Protein AF-A0A2V7ETA7-F1 (afdb_monomer)

Solvent-accessible surface area (backbone atoms only — not comparable to full-atom values): 26632 Å² total; per-residue (Å²): 139,89,82,87,85,85,84,84,88,89,84,87,89,84,88,87,88,84,84,86,89,83,87,87,86,82,85,88,83,84,88,80,92,76,81,86,77,80,70,87,81,76,79,80,87,70,93,73,89,78,73,78,76,80,77,79,90,70,86,86,78,87,87,80,89,74,93,76,74,74,92,75,86,88,80,82,92,75,86,88,80,90,82,89,84,85,89,83,91,72,94,70,76,84,73,73,78,82,76,80,83,67,80,82,68,96,56,86,40,48,69,45,39,51,60,55,44,56,54,54,30,57,78,68,69,50,72,88,40,61,71,45,72,45,76,78,53,91,59,28,32,38,41,37,27,38,60,93,92,56,72,46,53,30,33,38,40,58,32,51,52,68,61,39,52,47,43,48,41,44,61,74,43,52,29,45,75,59,74,40,50,86,34,35,68,53,78,75,46,75,22,63,18,95,85,60,77,29,23,36,38,33,27,52,50,80,75,85,36,47,50,50,48,91,67,67,51,69,68,62,51,48,44,41,37,40,48,53,28,49,45,35,61,55,32,34,86,36,92,56,48,67,55,47,30,70,74,48,32,62,64,34,56,69,38,33,54,50,25,46,52,50,26,46,53,44,57,61,59,53,40,74,89,73,32,87,64,54,75,66,53,48,49,51,51,51,54,51,46,54,52,52,50,54,50,58,72,46,35,69,62,52,39,52,46,37,73,74,63,27,60,66,54,14,56,35,53,61,56,44,43,44,81,27,36,30,47,44,83,49,101,90,43,79,45,43,30,49,49,76,56,86,48,30,24,24,22,29,56,40,43,38,51,36,50,38,42,74,56,35,54,62,89,56,26,56,62,55,52,49,50,32,50,62,54,32,37,86,78,73,47,77,79,68,61,66,75,59,45,35,55,44,26,50,49,38,50,50,26,52,48,26,47,63,39,38,61,30,40,49,36,39,71,78,65,65,36,70,65,20,58,59,50,47,55,49,48,52,51,49,67,71,67,63,65,71,64,51,81,134

Secondary structure (DSSP, 8-state):
----------------------PPP-------PPP------PPP----------------------------------------------------PPPP-PPP-SSTTHHHHHHHHHHHHHHTT--SS-EEEEEEETTEEEEEE-STT--EEEEEEEE-HHHHHHHHHIIIIIHHHTT-GGGS--EEEEEE-TTSS-EEEEEE---S-B--SSS--HHHHHHHHHHHHHHHHHHTT-TTHHHHHHHH-B-SHHHHHHHHHHHHHHHHHTSTTTS---HHHHHHHHHHHHHHHHHHHTHHHHHHHHHHHS-S-EEE-S---GGGEEEEEETTEEEEEE--GGG-EEE-HHHHHHHHHTTS-TTTHHHHHHHHHHHHGGGT--PPPHHHHHHHHHHHHHHHHHHHHHHHHHHHHHH--THHHHHHHHHHHHHHH---SS--

pLDDT: mean 79.29, std 27.51, range [21.52, 98.75]

Mean predicted aligned error: 13.32 Å

Foldseek 3Di:
DDDDDDDDDDDDDDDDDDDDDDDDDDDDDDDDDDDDDDDDDDPPDDDDPDDDDDDPDDDDDDDDDDDWPFDDDDDDDDDDDDDDDDDDDDDDPPPDQPQDPAPDDPDFLRVQVSVVVSVLCVVVVLPDFGWTWADPDVQKIKIWGDDDPDIFIKIKGKAQLLLVVLVCCVQVPVCVVLVNNVQAWDFRDKGAGPVSRIMMTITGDPPDFFADQADGDPVLLLQLLLVLLSQFLSFFPDPCQVVQCVSQNELFLVLLLVLLVLLLVLLVCCDPPLPDDDPVLVVLSVLVNVVSVVCVVCSVVLNVLRVVQLDGKGKALQQPASRQWGWDQDPVGIRIHGYDSSNIHIGGSLLRLLNNLVSHDQVVSVVSVVSNQVSNVVSVDHHDDLVSSLSNNVSSVSSVLSNQLNPLSVCCNPPVDPCSSVSSVVSVVVVVVDDRSHDD

Radius of gyration: 30.11 Å; Cα contacts (8 Å, |Δi|>4): 556; chains: 1; bounding box: 106×102×73 Å

Sequence (440 aa):
MGRAGGRPDTGRPPDLLVRGTRPLAARPARGRAAPRRRGPRFPATRRDPVGEPGARVRPSAVPHPADRLAAGPTRAARRRRPGAGGAAVIDAPPSAPPRHSIPGTAEPGWTELCDVLEDVLADNGANGGPIELERLKSRVYRLGVGADGRAHSFVLKRFDPWLARRNELVLRRWLPALGLEERAPRLLATAAERHGGCVWHVYEDLGEGALDPAHPDPERVGVVVALIAELHTRAAGHALVPECRHFCGNLGAPFFAANLADAIALLERLAPPRVEPTPEQGALRGRLLTRLYRLRDDLPRRVHLLETLGGPDTLLHGDLWTTNTLVHPTPRGLMARLIDWDHAAVGPVSYDLSTFLYRFPKPERPWILEAYRRAVAPAGWHLPPTWLLNVVFETAEYARYANRIIWPAVALLEQRAAWGFEQLAEVERWFDALELALPD

Structure (mmCIF, N/CA/C/O backbone):
data_AF-A0A2V7ETA7-F1
#
_entry.id   AF-A0A2V7ETA7-F1
#
loop_
_atom_site.group_PDB
_atom_site.id
_atom_site.type_symbol
_atom_site.label_atom_id
_atom_site.label_alt_id
_atom_site.label_comp_id
_atom_site.label_asym_id
_atom_site.label_entity_id
_atom_site.label_seq_id
_atom_site.pdbx_PDB_ins_code
_atom_site.Cartn_x
_atom_site.Cartn_y
_atom_site.Cartn_z
_atom_site.occupancy
_atom_site.B_iso_or_equiv
_atom_site.auth_seq_id
_atom_site.auth_comp_id
_atom_site.auth_asym_id
_atom_site.auth_atom_id
_atom_site.pdbx_PDB_model_num
ATOM 1 N N . MET A 1 1 ? 41.353 -37.212 5.656 1.00 36.00 1 MET A N 1
ATOM 2 C CA . MET A 1 1 ? 42.166 -38.011 4.710 1.00 36.00 1 MET A CA 1
ATOM 3 C C . MET A 1 1 ? 41.611 -39.429 4.685 1.00 36.00 1 MET A C 1
ATOM 5 O O . MET A 1 1 ? 41.303 -39.926 5.756 1.00 36.00 1 MET A O 1
ATOM 9 N N . GLY A 1 2 ? 41.478 -40.044 3.504 1.00 34.12 2 GLY A N 1
ATOM 10 C CA . GLY A 1 2 ? 41.091 -41.457 3.328 1.00 34.12 2 GLY A CA 1
ATOM 11 C C . GLY A 1 2 ? 39.803 -41.653 2.520 1.00 34.12 2 GLY A C 1
ATOM 12 O O . GLY A 1 2 ? 38.712 -41.533 3.058 1.00 34.12 2 GLY A O 1
ATOM 13 N N . ARG A 1 3 ? 39.953 -41.909 1.215 1.00 33.94 3 ARG A N 1
ATOM 14 C CA . ARG A 1 3 ? 38.910 -42.142 0.196 1.00 33.94 3 ARG A CA 1
ATOM 15 C C . ARG A 1 3 ? 38.678 -43.642 -0.051 1.00 33.94 3 ARG A C 1
ATOM 17 O O . ARG A 1 3 ? 39.600 -44.422 0.146 1.00 33.94 3 ARG A O 1
ATOM 24 N N . ALA A 1 4 ? 37.544 -43.901 -0.721 1.00 35.81 4 ALA A N 1
ATOM 25 C CA . ALA A 1 4 ? 37.228 -45.009 -1.645 1.00 35.81 4 ALA A CA 1
ATOM 26 C C . ALA A 1 4 ? 36.969 -46.382 -0.998 1.00 35.81 4 ALA A C 1
ATOM 28 O O . ALA A 1 4 ? 37.622 -46.750 -0.040 1.00 35.81 4 ALA A O 1
ATOM 29 N N . GLY A 1 5 ? 36.038 -47.215 -1.461 1.00 29.67 5 GLY A N 1
ATOM 30 C CA . GLY A 1 5 ? 35.192 -47.237 -2.655 1.00 29.67 5 GLY A CA 1
ATOM 31 C C . GLY A 1 5 ? 34.692 -48.682 -2.840 1.00 29.67 5 GLY A C 1
ATOM 32 O O . GLY A 1 5 ? 35.275 -49.596 -2.266 1.00 29.67 5 GLY A O 1
ATOM 33 N N . GLY A 1 6 ? 33.644 -48.897 -3.641 1.00 28.56 6 GLY A N 1
ATOM 34 C CA . GLY A 1 6 ? 33.314 -50.227 -4.176 1.00 28.56 6 GLY A CA 1
ATOM 35 C C . GLY A 1 6 ? 31.894 -50.727 -3.897 1.00 28.56 6 GLY A C 1
ATOM 36 O O . GLY A 1 6 ? 31.595 -51.225 -2.819 1.00 28.56 6 GLY A O 1
ATOM 37 N N . ARG A 1 7 ? 31.043 -50.664 -4.926 1.00 36.72 7 ARG A N 1
ATOM 38 C CA . ARG A 1 7 ? 30.019 -51.690 -5.201 1.00 36.72 7 ARG A CA 1
ATOM 39 C C . ARG A 1 7 ? 30.609 -52.689 -6.203 1.00 36.72 7 ARG A C 1
ATOM 41 O O . ARG A 1 7 ? 31.507 -52.308 -6.957 1.00 36.72 7 ARG A O 1
ATOM 48 N N . PRO A 1 8 ? 30.075 -53.918 -6.259 1.00 43.38 8 PRO A N 1
ATOM 49 C CA . PRO A 1 8 ? 29.354 -54.279 -7.483 1.00 43.38 8 PRO A CA 1
ATOM 50 C C . PRO A 1 8 ? 28.070 -55.107 -7.271 1.00 43.38 8 PRO A C 1
ATOM 52 O O . PRO A 1 8 ? 27.821 -55.672 -6.210 1.00 43.38 8 PRO A O 1
ATOM 55 N N . ASP A 1 9 ? 27.275 -55.105 -8.343 1.00 35.00 9 ASP A N 1
ATOM 56 C CA . ASP A 1 9 ? 25.992 -55.764 -8.621 1.00 35.00 9 ASP A CA 1
ATOM 57 C C . ASP A 1 9 ? 25.965 -57.296 -8.461 1.00 35.00 9 ASP A C 1
ATOM 59 O O . ASP A 1 9 ? 27.003 -57.951 -8.524 1.00 35.00 9 ASP A O 1
ATOM 63 N N . THR A 1 10 ? 24.760 -57.893 -8.413 1.00 33.59 10 THR A N 1
ATOM 64 C CA . THR A 1 10 ? 24.232 -58.775 -9.494 1.00 33.59 10 THR A CA 1
ATOM 65 C C . THR A 1 10 ? 22.905 -59.462 -9.131 1.00 33.59 10 THR A C 1
ATOM 67 O O . THR A 1 10 ? 22.724 -59.952 -8.022 1.00 33.59 10 THR A O 1
ATOM 70 N N . GLY A 1 11 ? 21.994 -59.548 -10.115 1.00 29.33 11 GLY A N 1
ATOM 71 C CA . GLY A 1 11 ? 20.790 -60.396 -10.082 1.00 29.33 11 GLY A CA 1
ATOM 72 C C . GLY A 1 11 ? 19.592 -59.840 -10.879 1.00 29.33 11 GLY A C 1
ATOM 73 O O . GLY A 1 11 ? 18.592 -59.515 -10.261 1.00 29.33 11 GLY A O 1
ATOM 74 N N . ARG A 1 12 ? 19.736 -59.485 -12.173 1.00 32.22 12 ARG A N 1
ATOM 75 C CA . ARG A 1 12 ? 19.328 -60.252 -13.396 1.00 32.22 12 ARG A CA 1
ATOM 76 C C . ARG A 1 12 ? 17.805 -60.171 -13.763 1.00 32.22 12 ARG A C 1
ATOM 78 O O . ARG A 1 12 ? 17.016 -59.824 -12.902 1.00 32.22 12 ARG A O 1
ATOM 85 N N . PRO A 1 13 ? 17.394 -60.399 -15.039 1.00 40.75 13 PRO A N 1
ATOM 86 C CA . PRO A 1 13 ? 16.731 -59.404 -15.920 1.00 40.75 13 PRO A CA 1
ATOM 87 C C . PRO A 1 13 ? 15.499 -60.051 -16.650 1.00 40.75 13 PRO A C 1
ATOM 89 O O . PRO A 1 13 ? 14.902 -60.923 -16.022 1.00 40.75 13 PRO A O 1
ATOM 92 N N . PRO A 1 14 ? 15.171 -59.866 -17.960 1.00 45.34 14 PRO A N 1
ATOM 93 C CA . PRO A 1 14 ? 15.218 -58.731 -18.907 1.00 45.34 14 PRO A CA 1
ATOM 94 C C . PRO A 1 14 ? 13.876 -58.455 -19.667 1.00 45.34 14 PRO A C 1
ATOM 96 O O . PRO A 1 14 ? 12.962 -59.272 -19.694 1.00 45.34 14 PRO A O 1
ATOM 99 N N . ASP A 1 15 ? 13.843 -57.294 -20.333 1.00 30.22 15 ASP A N 1
ATOM 100 C CA . ASP A 1 15 ? 13.328 -56.956 -21.679 1.00 30.22 15 ASP A CA 1
ATOM 101 C C . ASP A 1 15 ? 11.975 -57.450 -22.234 1.00 30.22 15 ASP A C 1
ATOM 103 O O . ASP A 1 15 ? 11.760 -58.627 -22.504 1.00 30.22 15 ASP A O 1
ATOM 107 N N . LEU A 1 16 ? 11.181 -56.470 -22.694 1.00 30.03 16 LEU A N 1
ATOM 108 C CA . LEU A 1 16 ? 10.562 -56.507 -24.027 1.00 30.03 16 LEU A CA 1
ATOM 109 C C . LEU A 1 16 ? 10.373 -55.078 -24.573 1.00 30.03 16 LEU A C 1
ATOM 111 O O . LEU A 1 16 ? 9.478 -54.335 -24.178 1.00 30.03 16 LEU A O 1
ATOM 115 N N . LEU A 1 17 ? 11.256 -54.699 -25.499 1.00 32.38 17 LEU A N 1
ATOM 116 C CA . LEU A 1 17 ? 11.125 -53.555 -26.404 1.00 32.38 17 LEU A CA 1
ATOM 117 C C . LEU A 1 17 ? 10.384 -53.996 -27.672 1.00 32.38 17 LEU A C 1
ATOM 119 O O . LEU A 1 17 ? 10.838 -54.942 -28.308 1.00 32.38 17 LEU A O 1
ATOM 123 N N . VAL A 1 18 ? 9.384 -53.234 -28.136 1.00 30.27 18 VAL A N 1
ATOM 124 C CA . VAL A 1 18 ? 9.108 -53.069 -29.580 1.00 30.27 18 VAL A CA 1
ATOM 125 C C . VAL A 1 18 ? 8.669 -51.629 -29.880 1.00 30.27 18 VAL A C 1
ATOM 127 O O . VAL A 1 18 ? 7.779 -51.069 -29.246 1.00 30.27 18 VAL A O 1
ATOM 130 N N . ARG A 1 19 ? 9.335 -51.036 -30.878 1.00 29.53 19 ARG A N 1
ATOM 131 C CA . ARG A 1 19 ? 9.099 -49.720 -31.494 1.00 29.53 19 ARG A CA 1
ATOM 132 C C . ARG A 1 19 ? 7.883 -49.725 -32.444 1.00 29.53 19 ARG A C 1
ATOM 134 O O . ARG A 1 19 ? 7.826 -50.567 -33.324 1.00 29.53 19 ARG A O 1
ATOM 141 N N . GLY A 1 20 ? 7.063 -48.670 -32.381 1.00 26.69 20 GLY A N 1
ATOM 142 C CA . GLY A 1 20 ? 6.951 -47.647 -33.442 1.00 26.69 20 GLY A CA 1
ATOM 143 C C . GLY A 1 20 ? 6.074 -47.850 -34.702 1.00 26.69 20 GLY A C 1
ATOM 144 O O . GLY A 1 20 ? 6.215 -48.824 -35.427 1.00 26.69 20 GLY A O 1
ATOM 145 N N . THR A 1 21 ? 5.373 -46.748 -35.053 1.00 28.78 21 THR A N 1
ATOM 146 C CA . THR A 1 21 ? 4.824 -46.297 -36.373 1.00 28.78 21 THR A CA 1
ATOM 147 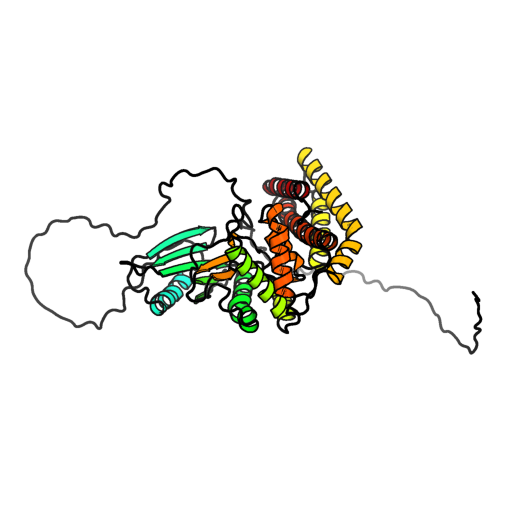C C . THR A 1 21 ? 3.431 -46.821 -36.787 1.00 28.78 21 THR A C 1
ATOM 149 O O . THR A 1 21 ? 3.150 -47.987 -36.580 1.00 28.78 21 THR A O 1
ATOM 152 N N . ARG A 1 22 ? 2.480 -46.080 -37.399 1.00 30.16 22 ARG A N 1
ATOM 153 C CA . ARG A 1 22 ? 2.239 -44.656 -37.777 1.00 30.16 22 ARG A CA 1
ATOM 154 C C . ARG A 1 22 ? 0.719 -44.508 -38.173 1.00 30.16 22 ARG A C 1
ATOM 156 O O . ARG A 1 22 ? -0.011 -45.474 -37.983 1.00 30.16 22 ARG A O 1
ATOM 163 N N . PRO A 1 23 ? 0.197 -43.348 -38.649 1.00 35.25 23 PRO A N 1
ATOM 164 C CA . PRO A 1 23 ? -1.168 -42.866 -38.386 1.00 35.25 23 PRO A CA 1
ATOM 165 C C . PRO A 1 23 ? -2.211 -43.195 -39.471 1.00 35.25 23 PRO A C 1
ATOM 167 O O . PRO A 1 23 ? -1.877 -43.355 -40.644 1.00 35.25 23 PRO A O 1
ATOM 170 N N . LEU A 1 24 ? -3.494 -43.180 -39.092 1.00 31.39 24 LEU A N 1
ATOM 171 C CA . LEU A 1 24 ? -4.628 -43.239 -40.018 1.00 31.39 24 LEU A CA 1
ATOM 172 C C . LEU A 1 24 ? -5.121 -41.834 -40.386 1.00 31.39 24 LEU A C 1
ATOM 174 O O . LEU A 1 24 ? -5.467 -41.020 -39.532 1.00 31.39 24 LEU A O 1
ATOM 178 N N . ALA A 1 25 ? -5.138 -41.581 -41.692 1.00 29.16 25 ALA A N 1
ATOM 179 C CA . ALA A 1 25 ? -5.697 -40.405 -42.336 1.00 29.16 25 ALA A CA 1
ATOM 180 C C . ALA A 1 25 ? -7.233 -40.472 -42.396 1.00 29.16 25 ALA A C 1
ATOM 182 O O . ALA A 1 25 ? -7.797 -41.520 -42.703 1.00 29.16 25 ALA A O 1
ATOM 183 N N . ALA A 1 26 ? -7.900 -39.330 -42.221 1.00 30.75 26 ALA A N 1
ATOM 184 C CA . ALA A 1 26 ? -9.288 -39.134 -42.633 1.00 30.75 26 ALA A CA 1
ATOM 185 C C . ALA A 1 26 ? -9.417 -37.792 -43.372 1.00 30.75 26 ALA A C 1
ATOM 187 O O . ALA A 1 26 ? -8.983 -36.746 -42.888 1.00 30.75 26 ALA A O 1
ATOM 188 N N . ARG A 1 27 ? -9.971 -37.850 -44.588 1.00 31.09 27 ARG A N 1
ATOM 189 C CA . ARG A 1 27 ? -10.263 -36.713 -45.480 1.00 31.09 27 ARG A CA 1
ATOM 190 C C . ARG A 1 27 ? -11.657 -36.113 -45.176 1.00 31.09 27 ARG A C 1
ATOM 192 O O . ARG A 1 27 ? -12.442 -36.745 -44.475 1.00 31.09 27 ARG A O 1
ATOM 199 N N . PRO A 1 28 ? -11.961 -34.894 -45.666 1.00 32.09 28 PRO A N 1
ATOM 200 C CA . PRO A 1 28 ? -12.858 -33.952 -44.997 1.00 32.09 28 PRO A CA 1
ATOM 201 C C . PRO A 1 28 ? -14.322 -34.050 -45.446 1.00 32.09 28 PRO A C 1
ATOM 203 O O . PRO A 1 28 ? -14.611 -34.357 -46.602 1.00 32.09 28 PRO A O 1
ATOM 206 N N . ALA A 1 29 ? -15.237 -33.658 -44.556 1.00 29.48 29 ALA A N 1
ATOM 207 C CA . ALA A 1 29 ? -16.633 -33.383 -44.882 1.00 29.48 29 ALA A CA 1
ATOM 208 C C . ALA A 1 29 ? -16.936 -31.880 -44.767 1.00 29.48 29 ALA A C 1
ATOM 210 O O . ALA A 1 29 ? -16.513 -31.193 -43.837 1.00 29.48 29 ALA A O 1
ATOM 211 N N . ARG A 1 30 ? -17.654 -31.384 -45.774 1.00 28.78 30 ARG A N 1
ATOM 212 C CA . ARG A 1 30 ? -18.048 -29.992 -45.999 1.00 28.78 30 ARG A CA 1
ATOM 213 C C . ARG A 1 30 ? -19.077 -29.496 -44.973 1.00 28.78 30 ARG A C 1
ATOM 215 O O . ARG A 1 30 ? -20.044 -30.186 -44.682 1.00 28.78 30 ARG A O 1
ATOM 222 N N . GLY A 1 31 ? -18.900 -28.237 -44.568 1.00 27.33 31 GLY A N 1
ATOM 223 C CA . GLY A 1 31 ? -19.946 -27.213 -44.459 1.00 27.33 31 GLY A CA 1
ATOM 224 C C . GLY A 1 31 ? -21.146 -27.472 -43.548 1.00 27.33 31 GLY A C 1
ATOM 225 O O . GLY A 1 31 ? -22.164 -27.978 -44.003 1.00 27.33 31 GLY A O 1
ATOM 226 N N . ARG A 1 32 ? -21.096 -26.927 -42.327 1.00 28.80 32 ARG A N 1
ATOM 227 C CA . ARG A 1 32 ? -22.258 -26.337 -41.642 1.00 28.80 32 ARG A CA 1
ATOM 228 C C . ARG A 1 32 ? -21.785 -25.187 -40.750 1.00 28.80 32 ARG A C 1
ATOM 230 O O . ARG A 1 32 ? -20.843 -25.334 -39.978 1.00 28.80 32 ARG A O 1
ATOM 237 N N . ALA A 1 33 ? -22.407 -24.028 -40.938 1.00 30.22 33 ALA A N 1
ATOM 238 C CA . ALA A 1 33 ? -22.103 -22.782 -40.250 1.00 30.22 33 ALA A CA 1
ATOM 239 C C . ALA A 1 33 ? -22.352 -22.901 -38.738 1.00 30.22 33 ALA A C 1
ATOM 241 O O . ALA A 1 33 ? -23.432 -23.310 -38.315 1.00 30.22 33 ALA A O 1
ATOM 242 N N . ALA A 1 34 ? -21.359 -22.510 -37.938 1.00 27.69 34 ALA A N 1
ATOM 243 C CA . ALA A 1 34 ? -21.484 -22.337 -36.495 1.00 27.69 34 ALA A CA 1
ATOM 244 C C . ALA A 1 34 ? -21.710 -20.847 -36.162 1.00 27.69 34 ALA A C 1
ATOM 246 O O . ALA A 1 34 ? -21.152 -19.974 -36.837 1.00 27.69 34 ALA A O 1
ATOM 247 N N . PRO A 1 35 ? -22.520 -20.527 -35.139 1.00 26.66 35 PRO A N 1
ATOM 248 C CA . PRO A 1 35 ? -22.878 -19.156 -34.809 1.00 26.66 35 PRO A CA 1
ATOM 249 C C . PRO A 1 35 ? -21.674 -18.401 -34.236 1.00 26.66 35 PRO A C 1
ATOM 251 O O . PRO A 1 35 ? -20.887 -18.936 -33.453 1.00 26.66 35 PRO A O 1
ATOM 254 N N . ARG A 1 36 ? -21.551 -17.125 -34.619 1.00 28.39 36 ARG A N 1
ATOM 255 C CA . ARG A 1 36 ? -20.554 -16.180 -34.102 1.00 28.39 36 ARG A CA 1
ATOM 256 C C . ARG A 1 36 ? -20.627 -16.126 -32.571 1.00 28.39 36 ARG A C 1
ATOM 258 O O . ARG A 1 36 ? -21.515 -15.482 -32.016 1.00 28.39 36 ARG A O 1
ATOM 265 N N . ARG A 1 37 ? -19.670 -16.759 -31.886 1.00 25.41 37 ARG A N 1
ATOM 266 C CA . ARG A 1 37 ? -19.403 -16.502 -30.466 1.00 25.41 37 ARG A CA 1
ATOM 267 C C . ARG A 1 37 ? -18.952 -15.048 -30.335 1.00 25.41 37 ARG A C 1
ATOM 269 O O . ARG A 1 37 ? -17.856 -14.693 -30.759 1.00 25.41 37 ARG A O 1
ATOM 276 N N . ARG A 1 38 ? -19.817 -14.198 -29.774 1.00 28.64 38 ARG A N 1
ATOM 277 C CA . ARG A 1 38 ? -19.412 -12.901 -29.224 1.00 28.64 38 ARG A CA 1
ATOM 278 C C . ARG A 1 38 ? -18.416 -13.192 -28.102 1.00 28.64 38 ARG A C 1
ATOM 280 O O . ARG A 1 38 ? -18.793 -13.798 -27.103 1.00 28.64 38 ARG A O 1
ATOM 287 N N . GLY A 1 39 ? -17.157 -12.812 -28.301 1.00 25.55 39 GLY A N 1
ATOM 288 C CA . GLY A 1 39 ? -16.168 -12.797 -27.227 1.00 25.55 39 GLY A CA 1
ATOM 289 C C . GLY A 1 39 ? -16.621 -11.875 -26.086 1.00 25.55 39 GLY A C 1
ATOM 290 O O . GLY A 1 39 ? -17.467 -10.999 -26.311 1.00 25.55 39 GLY A O 1
ATOM 291 N N . PRO A 1 40 ? -16.099 -12.071 -24.865 1.00 23.81 40 PRO A N 1
ATOM 292 C CA . PRO A 1 40 ? -16.406 -11.193 -23.746 1.00 23.81 40 PRO A CA 1
ATOM 293 C C . PRO A 1 40 ? -16.043 -9.750 -24.117 1.00 23.81 40 PRO A C 1
ATOM 295 O O . PRO A 1 40 ? -14.941 -9.464 -24.584 1.00 23.81 40 PRO A O 1
ATOM 298 N N . ARG A 1 41 ? -17.010 -8.842 -23.959 1.00 24.28 41 ARG A N 1
ATOM 299 C CA . ARG A 1 41 ? -16.795 -7.401 -24.096 1.00 24.28 41 ARG A CA 1
ATOM 300 C C . ARG A 1 41 ? -16.002 -6.943 -22.877 1.00 24.28 41 ARG A C 1
ATOM 302 O O . ARG A 1 41 ? -16.550 -6.908 -21.780 1.00 24.28 41 ARG A O 1
ATOM 309 N N . PHE A 1 42 ? -14.735 -6.603 -23.077 1.00 25.14 42 PHE A N 1
ATOM 310 C CA . PHE A 1 42 ? -13.959 -5.887 -22.072 1.00 25.14 42 PHE A CA 1
ATOM 311 C C . PHE A 1 42 ? -14.567 -4.488 -21.879 1.00 25.14 42 PHE A C 1
ATOM 313 O O . PHE A 1 42 ? -14.816 -3.801 -22.878 1.00 25.14 42 PHE A O 1
ATOM 320 N N . PRO A 1 43 ? -14.858 -4.057 -20.640 1.00 26.84 43 PRO A N 1
ATOM 321 C CA . PRO A 1 43 ? -15.282 -2.688 -20.392 1.00 26.84 43 PRO A CA 1
ATOM 322 C C . PRO A 1 43 ? -14.145 -1.731 -20.766 1.00 26.84 43 PRO A C 1
ATOM 324 O O . PRO A 1 43 ? -12.981 -1.968 -20.446 1.00 26.84 43 PRO A O 1
ATOM 327 N N . ALA A 1 44 ? -14.490 -0.656 -21.475 1.00 24.69 44 ALA A N 1
ATOM 328 C CA . ALA A 1 44 ? -13.555 0.404 -21.824 1.00 24.69 44 ALA A CA 1
ATOM 329 C C . ALA A 1 44 ? -12.921 0.974 -20.546 1.00 24.69 44 ALA A C 1
ATOM 331 O O . ALA A 1 44 ? -13.635 1.405 -19.638 1.00 24.69 44 ALA A O 1
ATOM 332 N N . THR A 1 45 ? -11.589 0.991 -20.488 1.00 28.16 45 THR A N 1
ATOM 333 C CA . THR A 1 45 ? -10.820 1.593 -19.397 1.00 28.16 45 THR A CA 1
ATOM 334 C C . THR A 1 45 ? -11.072 3.098 -19.380 1.00 28.16 45 THR A C 1
ATOM 336 O O . THR A 1 45 ? -10.453 3.867 -20.116 1.00 28.16 45 THR A O 1
ATOM 339 N N . ARG A 1 46 ? -12.031 3.530 -18.561 1.00 27.95 46 ARG A N 1
ATOM 340 C CA . ARG A 1 46 ? -12.157 4.929 -18.158 1.00 27.95 46 ARG A CA 1
ATOM 341 C C . ARG A 1 46 ? -11.062 5.221 -17.136 1.00 27.95 46 ARG A C 1
ATOM 343 O O . ARG A 1 46 ? -10.790 4.382 -16.287 1.00 27.95 46 ARG A O 1
ATOM 350 N N . ARG A 1 47 ? -10.441 6.400 -17.260 1.00 34.47 47 ARG A N 1
ATOM 351 C CA . ARG A 1 47 ? -9.433 6.942 -16.334 1.00 34.47 47 ARG A CA 1
ATOM 352 C C . ARG A 1 47 ? -9.827 6.669 -14.880 1.00 34.47 47 ARG A C 1
ATOM 354 O O . ARG A 1 47 ? -10.771 7.283 -14.390 1.00 34.47 47 ARG A O 1
ATOM 361 N N . ASP A 1 48 ? -9.050 5.828 -14.215 1.00 26.75 48 ASP A N 1
ATOM 362 C CA . ASP A 1 48 ? -8.918 5.837 -12.766 1.00 26.75 48 ASP A CA 1
ATOM 363 C C . ASP A 1 48 ? -7.528 6.396 -12.450 1.00 26.75 48 ASP A C 1
ATOM 365 O O . ASP A 1 48 ? -6.527 5.812 -12.875 1.00 26.75 48 ASP A O 1
ATOM 369 N N . PRO A 1 49 ? -7.430 7.572 -11.803 1.00 27.44 49 PRO A N 1
ATOM 370 C CA . PRO A 1 49 ? -6.151 8.102 -11.374 1.00 27.44 49 PRO A CA 1
ATOM 371 C C . PRO A 1 49 ? -5.717 7.305 -10.142 1.00 27.44 49 PRO A C 1
ATOM 373 O O . PRO A 1 49 ? -6.158 7.568 -9.028 1.00 27.44 49 PRO A O 1
ATOM 376 N N . VAL A 1 50 ? -4.883 6.291 -10.353 1.00 27.70 50 VAL A N 1
ATOM 377 C CA . VAL A 1 50 ? -4.156 5.621 -9.273 1.00 27.70 50 VAL A CA 1
ATOM 378 C C . VAL A 1 50 ? -2.831 6.360 -9.090 1.00 27.70 50 VAL A C 1
ATOM 380 O O . VAL A 1 50 ? -1.922 6.228 -9.911 1.00 27.70 50 VAL A O 1
ATOM 383 N N . GLY A 1 51 ? -2.752 7.156 -8.022 1.00 29.03 51 GLY A N 1
ATOM 384 C CA . GLY A 1 51 ? -1.549 7.859 -7.574 1.00 29.03 51 GLY A CA 1
ATOM 385 C C . GLY A 1 51 ? -1.184 9.062 -8.439 1.00 29.03 51 GLY A C 1
ATOM 386 O O . GLY A 1 51 ? -0.427 8.931 -9.400 1.00 29.03 51 GLY A O 1
ATOM 387 N N . GLU A 1 52 ? -1.689 10.242 -8.074 1.00 25.98 52 GLU A N 1
ATOM 388 C CA . GLU A 1 52 ? -1.010 11.483 -8.445 1.00 25.98 52 GLU A CA 1
ATOM 389 C C . GLU A 1 52 ? 0.338 11.550 -7.704 1.00 25.98 52 GLU A C 1
ATOM 391 O O . GLU A 1 52 ? 0.390 11.269 -6.502 1.00 25.98 52 GLU A O 1
ATOM 396 N N . PRO A 1 53 ? 1.441 11.908 -8.381 1.00 29.36 53 PRO A N 1
ATOM 397 C CA . PRO A 1 53 ? 2.691 12.217 -7.708 1.00 29.36 53 PRO A CA 1
ATOM 398 C C . PRO A 1 53 ? 2.514 13.470 -6.847 1.00 29.36 53 PRO A C 1
ATOM 400 O O . PRO A 1 53 ? 1.939 14.464 -7.291 1.00 29.36 53 PRO A O 1
ATOM 403 N N . GLY A 1 54 ? 3.032 13.402 -5.616 1.00 24.67 54 GLY A N 1
ATOM 404 C CA . GLY A 1 54 ? 2.975 14.469 -4.623 1.00 24.67 54 GLY A CA 1
ATOM 405 C C . GLY A 1 54 ? 3.216 15.847 -5.232 1.00 24.67 54 GLY A C 1
ATOM 406 O O . GLY A 1 54 ? 4.242 16.104 -5.871 1.00 24.67 54 GLY A O 1
ATOM 407 N N . ALA A 1 55 ? 2.238 16.728 -5.030 1.00 25.69 55 ALA A N 1
ATOM 408 C CA . ALA A 1 55 ? 2.341 18.126 -5.378 1.00 25.69 55 ALA A CA 1
ATOM 409 C C . ALA A 1 55 ? 3.613 18.704 -4.748 1.00 25.69 55 ALA A C 1
ATOM 411 O O . ALA A 1 55 ? 3.877 18.555 -3.554 1.00 25.69 55 ALA A O 1
ATOM 412 N N . ARG A 1 56 ? 4.417 19.364 -5.584 1.00 25.00 56 ARG A N 1
ATOM 413 C CA . ARG A 1 56 ? 5.567 20.149 -5.145 1.00 25.00 56 ARG A CA 1
ATOM 414 C C . ARG A 1 56 ? 5.091 21.148 -4.095 1.00 25.00 56 ARG A C 1
ATOM 416 O O . ARG A 1 56 ? 4.269 22.009 -4.401 1.00 25.00 56 ARG A O 1
ATOM 423 N N . VAL A 1 57 ? 5.646 21.056 -2.893 1.00 23.22 57 VAL A N 1
ATOM 424 C CA . VAL A 1 57 ? 5.490 22.070 -1.852 1.00 23.22 57 VAL A CA 1
ATOM 425 C C . VAL A 1 57 ? 5.982 23.408 -2.412 1.00 23.22 57 VAL A C 1
ATOM 427 O O . VAL A 1 57 ? 7.165 23.584 -2.709 1.00 23.22 57 VAL A O 1
ATOM 430 N N . ARG A 1 58 ? 5.063 24.359 -2.571 1.00 22.48 58 ARG A N 1
ATOM 431 C CA . ARG A 1 58 ? 5.361 25.793 -2.538 1.00 22.48 58 ARG A CA 1
ATOM 432 C C . ARG A 1 58 ? 4.517 26.418 -1.426 1.00 22.48 58 ARG A C 1
ATOM 434 O O . ARG A 1 58 ? 3.383 25.985 -1.235 1.00 22.48 58 ARG A O 1
ATOM 441 N N . PRO A 1 59 ? 5.069 27.382 -0.672 1.00 23.47 59 PRO A N 1
ATOM 442 C CA . PRO A 1 59 ? 4.455 27.844 0.558 1.00 23.47 59 PRO A CA 1
ATOM 443 C C . PRO A 1 59 ? 3.210 28.693 0.286 1.00 23.47 59 PRO A C 1
ATOM 445 O O . PRO A 1 59 ? 3.173 29.486 -0.651 1.00 23.47 59 PRO A O 1
ATOM 448 N N . SER A 1 60 ? 2.222 28.464 1.148 1.00 23.23 60 SER A N 1
ATOM 449 C CA . SER A 1 60 ? 1.014 29.218 1.486 1.00 23.23 60 SER A CA 1
ATOM 450 C C . SER A 1 60 ? 0.652 30.450 0.647 1.00 23.23 60 SER A C 1
ATOM 452 O O . SER A 1 60 ? 1.290 31.497 0.734 1.00 23.23 60 SER A O 1
ATOM 454 N N . ALA A 1 61 ? -0.511 30.373 -0.004 1.00 21.52 61 ALA A N 1
ATOM 455 C CA . ALA A 1 61 ? -1.387 31.519 -0.217 1.00 21.52 61 ALA A CA 1
ATOM 456 C C . ALA A 1 61 ? -2.840 31.095 0.068 1.00 21.52 61 ALA A C 1
ATOM 458 O O . ALA A 1 61 ? -3.284 30.028 -0.346 1.00 21.52 61 ALA A O 1
ATOM 459 N N . VAL A 1 62 ? -3.528 31.927 0.845 1.00 22.89 62 VAL A N 1
ATOM 460 C CA . VAL A 1 62 ? -4.882 31.769 1.400 1.00 22.89 62 VAL A CA 1
ATOM 461 C C . VAL A 1 62 ? -5.924 31.404 0.316 1.00 22.89 62 VAL A C 1
ATOM 463 O O . VAL A 1 62 ? -5.879 32.001 -0.761 1.00 22.89 62 VAL A O 1
ATOM 466 N N . PRO A 1 63 ? -6.882 30.482 0.563 1.00 23.47 63 PRO A N 1
ATOM 467 C CA . PRO A 1 63 ? -7.862 30.086 -0.446 1.00 23.47 63 PRO A CA 1
ATOM 468 C C . PRO A 1 63 ? -9.057 31.052 -0.557 1.00 23.47 63 PRO A C 1
ATOM 470 O O . PRO A 1 63 ? -9.649 31.455 0.443 1.00 23.47 63 PRO A O 1
ATOM 473 N N . HIS A 1 64 ? -9.462 31.338 -1.798 1.00 22.91 64 HIS A N 1
ATOM 474 C CA . HIS A 1 64 ? -10.814 31.778 -2.185 1.00 22.91 64 HIS A CA 1
ATOM 475 C C . HIS A 1 64 ? -11.544 30.583 -2.859 1.00 22.91 64 HIS A C 1
ATOM 477 O O . HIS A 1 64 ? -10.881 29.636 -3.283 1.00 22.91 64 HIS A O 1
ATOM 483 N N . PRO A 1 65 ? -12.890 30.544 -2.898 1.00 27.02 65 PRO A N 1
ATOM 484 C CA . PRO A 1 65 ? -13.689 29.340 -2.710 1.00 27.02 65 PRO A CA 1
ATOM 485 C C . PRO A 1 65 ? -13.974 28.587 -4.018 1.00 27.02 65 PRO A C 1
ATOM 487 O O . PRO A 1 65 ? -14.305 29.197 -5.033 1.00 27.02 65 PRO A O 1
ATOM 490 N N . ALA A 1 66 ? -13.902 27.255 -3.951 1.00 27.23 66 ALA A N 1
ATOM 491 C CA . ALA A 1 66 ? -14.379 26.327 -4.976 1.00 27.23 66 ALA A CA 1
ATOM 492 C C . ALA A 1 66 ? -15.861 25.955 -4.758 1.00 27.23 66 ALA A C 1
ATOM 494 O O . ALA A 1 66 ? -16.403 26.112 -3.661 1.00 27.23 66 ALA A O 1
ATOM 495 N N . ASP A 1 67 ? -16.497 25.490 -5.834 1.00 29.12 67 ASP A N 1
ATOM 496 C CA . ASP A 1 67 ? -17.943 25.349 -6.030 1.00 29.12 67 ASP A CA 1
ATOM 497 C C . ASP A 1 67 ? -18.679 24.585 -4.913 1.00 29.12 67 ASP A C 1
ATOM 499 O O . ASP A 1 67 ? -18.654 23.357 -4.829 1.00 29.12 67 ASP A O 1
ATOM 503 N N . ARG A 1 68 ? -19.408 25.335 -4.080 1.00 28.27 68 ARG A N 1
ATOM 504 C CA . ARG A 1 68 ? -20.378 24.809 -3.113 1.00 28.27 68 ARG A CA 1
ATOM 505 C C . ARG A 1 68 ? -21.710 24.562 -3.815 1.00 28.27 68 ARG A C 1
ATOM 507 O O . ARG A 1 68 ? -22.372 25.508 -4.240 1.00 28.27 68 ARG A O 1
ATOM 514 N N . LEU A 1 69 ? -22.144 23.307 -3.890 1.00 33.94 69 LEU A N 1
ATOM 515 C CA . LEU A 1 69 ? -23.512 22.975 -4.289 1.00 33.94 69 LEU A CA 1
ATOM 516 C C . LEU A 1 69 ? -24.431 23.101 -3.068 1.00 33.94 69 LEU A C 1
ATOM 518 O O . LEU A 1 69 ? -24.652 22.140 -2.339 1.00 33.94 69 LEU A O 1
ATOM 522 N N . ALA A 1 70 ? -24.950 24.307 -2.839 1.00 28.62 70 ALA A N 1
ATOM 523 C CA . ALA A 1 70 ? -25.987 24.561 -1.843 1.00 28.62 70 ALA A CA 1
ATOM 524 C C . ALA A 1 70 ? -27.380 24.447 -2.484 1.00 28.62 70 ALA A C 1
ATOM 526 O O . ALA A 1 70 ? -27.652 25.071 -3.511 1.00 28.62 70 ALA A O 1
ATOM 527 N N . ALA A 1 71 ? -28.289 23.693 -1.866 1.00 27.02 71 ALA A N 1
ATOM 528 C CA . ALA A 1 71 ? -29.703 23.710 -2.228 1.00 27.02 71 ALA A CA 1
ATOM 529 C C . ALA A 1 71 ? -30.418 24.839 -1.461 1.00 27.02 71 ALA A C 1
ATOM 531 O O . ALA A 1 71 ? -30.554 24.776 -0.242 1.00 27.02 71 ALA A O 1
ATOM 532 N N . GLY A 1 72 ? -30.886 25.871 -2.171 1.00 25.62 72 GLY A N 1
ATOM 533 C CA . GLY A 1 72 ? -31.711 26.950 -1.616 1.00 25.62 72 GLY A CA 1
ATOM 534 C C . GLY A 1 72 ? -32.925 27.248 -2.512 1.00 25.62 72 GLY A C 1
ATOM 535 O O . GLY A 1 72 ? -32.760 27.336 -3.729 1.00 25.62 72 GLY A O 1
ATOM 536 N N . PRO A 1 73 ? -34.148 27.403 -1.967 1.00 30.20 73 PRO A N 1
ATOM 537 C CA . PRO A 1 73 ? -35.342 27.660 -2.768 1.00 30.20 73 PRO A CA 1
ATOM 538 C C . PRO A 1 73 ? -35.480 29.145 -3.145 1.00 30.20 73 PRO A C 1
ATOM 540 O O . PRO A 1 73 ? -35.376 30.042 -2.307 1.00 30.20 73 PRO A O 1
ATOM 543 N N . THR A 1 74 ? -35.794 29.415 -4.412 1.00 27.98 74 THR A N 1
ATOM 544 C CA . THR A 1 74 ? -36.138 30.740 -4.945 1.00 27.98 74 THR A CA 1
ATOM 545 C C . THR A 1 74 ? -37.542 31.165 -4.497 1.00 27.98 74 THR A C 1
ATOM 547 O O . THR A 1 74 ? -38.547 30.583 -4.902 1.00 27.98 74 THR A O 1
ATOM 550 N N . ARG A 1 75 ? -37.646 32.226 -3.683 1.00 28.27 75 ARG A N 1
ATOM 551 C CA . ARG A 1 75 ? -38.924 32.899 -3.385 1.00 28.27 75 ARG A CA 1
ATOM 552 C C . ARG A 1 75 ? -39.035 34.215 -4.150 1.00 28.27 75 ARG A C 1
ATOM 554 O O . ARG A 1 75 ? -38.418 35.213 -3.795 1.00 28.27 75 ARG A O 1
ATOM 561 N N . ALA A 1 76 ? -39.885 34.211 -5.174 1.00 28.95 76 ALA A N 1
ATOM 562 C CA . ALA A 1 76 ? -40.391 35.412 -5.820 1.00 28.95 76 ALA A CA 1
ATOM 563 C C . ALA A 1 76 ? -41.443 36.088 -4.925 1.00 28.95 76 ALA A C 1
ATOM 565 O O . A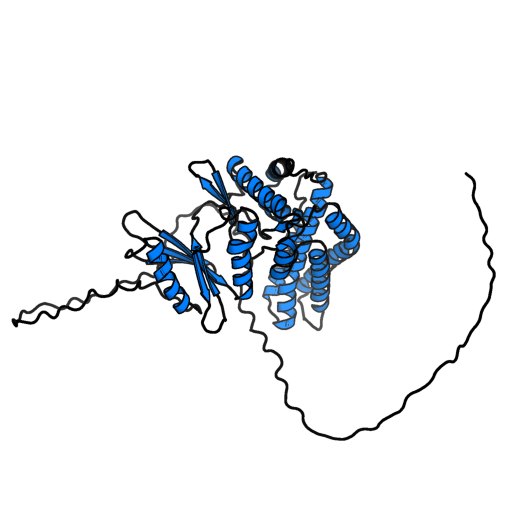LA A 1 76 ? -42.432 35.475 -4.518 1.00 28.95 76 ALA A O 1
ATOM 566 N N . ALA A 1 77 ? -41.237 37.370 -4.635 1.00 26.41 77 ALA A N 1
ATOM 567 C CA . ALA A 1 77 ? -42.203 38.208 -3.946 1.00 26.41 77 ALA A CA 1
ATOM 568 C C . ALA A 1 77 ? -43.405 38.498 -4.863 1.00 26.41 77 ALA A C 1
ATOM 570 O O . ALA A 1 77 ? -43.279 39.185 -5.876 1.00 26.41 77 ALA A O 1
ATOM 571 N N . ARG A 1 78 ? -44.598 38.026 -4.484 1.00 29.81 78 ARG A N 1
ATOM 572 C CA . ARG A 1 78 ? -45.870 38.547 -5.002 1.00 29.81 78 ARG A CA 1
ATOM 573 C C . ARG A 1 78 ? -46.735 39.045 -3.848 1.00 29.81 78 ARG A C 1
ATOM 575 O O . ARG A 1 78 ? -46.914 38.383 -2.832 1.00 29.81 78 ARG A O 1
ATOM 582 N N . ARG A 1 79 ? -47.206 40.279 -4.033 1.00 29.36 79 ARG A N 1
ATOM 583 C CA . ARG A 1 79 ? -47.986 41.114 -3.114 1.00 29.36 79 ARG A CA 1
ATOM 584 C C . ARG A 1 79 ? -49.247 40.414 -2.588 1.00 29.36 79 ARG A C 1
ATOM 586 O O . ARG A 1 79 ? -49.972 39.780 -3.347 1.00 29.36 79 ARG A O 1
ATOM 593 N N . ARG A 1 80 ? -49.542 40.647 -1.305 1.00 27.73 80 ARG A N 1
ATOM 594 C CA . ARG A 1 80 ? -50.815 40.336 -0.634 1.00 27.73 80 ARG A CA 1
ATOM 595 C C . ARG A 1 80 ? -51.982 41.161 -1.199 1.00 27.73 80 ARG A C 1
ATOM 597 O O . ARG A 1 80 ? -51.850 42.370 -1.385 1.00 27.73 80 ARG A O 1
ATOM 604 N N . ARG A 1 81 ? -53.151 40.522 -1.312 1.00 28.30 81 ARG A N 1
ATOM 605 C CA . ARG A 1 81 ? -54.484 41.114 -1.083 1.00 28.30 81 ARG A CA 1
ATOM 606 C C . ARG A 1 81 ? -55.334 40.122 -0.264 1.00 28.30 81 ARG A C 1
ATOM 608 O O . ARG A 1 81 ? -55.118 38.922 -0.424 1.00 28.30 81 ARG A O 1
ATOM 615 N N . PRO A 1 82 ? -56.231 40.591 0.623 1.00 32.06 82 PRO A N 1
ATOM 616 C CA . PRO A 1 82 ? -56.946 39.743 1.572 1.00 32.06 82 PRO A CA 1
ATOM 617 C C . PRO A 1 82 ? -58.308 39.293 1.023 1.00 32.06 82 PRO A C 1
ATOM 619 O O . PRO A 1 82 ? -58.972 40.043 0.311 1.00 32.06 82 PRO A O 1
ATOM 622 N N . GLY A 1 83 ? -58.735 38.089 1.395 1.00 25.98 83 GLY A N 1
ATOM 623 C CA . GLY A 1 83 ? -60.071 37.565 1.121 1.00 25.98 83 GLY A CA 1
ATOM 624 C C . GLY A 1 83 ? -60.387 36.422 2.081 1.00 25.98 83 GLY A C 1
ATOM 625 O O . GLY A 1 83 ? -59.582 35.512 2.240 1.00 25.98 83 GLY A O 1
ATOM 626 N N . ALA A 1 84 ? -61.517 36.549 2.768 1.00 29.86 84 ALA A N 1
ATOM 627 C CA . ALA A 1 84 ? -62.017 35.687 3.829 1.00 29.86 84 ALA A CA 1
ATOM 628 C C . ALA A 1 84 ? -62.531 34.325 3.324 1.00 29.86 84 ALA A C 1
ATOM 630 O O . ALA A 1 84 ? -62.921 34.202 2.166 1.00 29.86 84 ALA A O 1
ATOM 631 N N . GLY A 1 85 ? -62.621 33.338 4.221 1.00 26.03 85 GLY A N 1
ATOM 632 C CA . GLY A 1 85 ? -63.366 32.095 3.987 1.00 26.03 85 GLY A CA 1
ATOM 633 C C . GLY A 1 85 ? -62.899 30.969 4.903 1.00 26.03 85 GLY A C 1
ATOM 634 O O . GLY A 1 85 ? -61.722 30.638 4.895 1.00 26.03 85 GLY A O 1
ATOM 635 N N . GLY A 1 86 ? -63.793 30.434 5.733 1.00 24.75 86 GLY A N 1
ATOM 636 C CA . GLY A 1 86 ? -63.473 29.477 6.790 1.00 24.75 86 GLY A CA 1
ATOM 637 C C . GLY A 1 86 ? -63.409 28.001 6.372 1.00 24.75 86 GLY A C 1
ATOM 638 O O . GLY A 1 86 ? -63.796 27.631 5.270 1.00 24.75 86 GLY A O 1
ATOM 639 N N . ALA A 1 87 ? -63.016 27.204 7.374 1.00 26.72 87 ALA A N 1
ATOM 640 C CA . ALA A 1 87 ? -63.321 25.788 7.620 1.00 26.72 87 ALA A CA 1
ATOM 641 C C . ALA A 1 87 ? -62.651 24.705 6.748 1.00 26.72 87 ALA A C 1
ATOM 643 O O . ALA A 1 87 ? -63.001 24.504 5.593 1.00 26.72 87 ALA A O 1
ATOM 644 N N . ALA A 1 88 ? -61.760 23.916 7.360 1.00 27.14 88 ALA A N 1
ATOM 645 C CA . ALA A 1 88 ? -62.054 22.564 7.868 1.00 27.14 88 ALA A CA 1
ATOM 646 C C . ALA A 1 88 ? -60.731 21.861 8.234 1.00 27.14 88 ALA A C 1
ATOM 648 O O . ALA A 1 88 ? -59.870 21.645 7.385 1.00 27.14 88 ALA A O 1
ATOM 649 N N . VAL A 1 89 ? -60.571 21.535 9.517 1.00 30.03 89 VAL A N 1
ATOM 650 C CA . VAL A 1 89 ? -59.461 20.733 10.045 1.00 30.03 89 VAL A CA 1
ATOM 651 C C . VAL A 1 89 ? -59.736 19.273 9.698 1.00 30.03 89 VAL A C 1
ATOM 653 O O . VAL A 1 89 ? -60.764 18.731 10.098 1.00 30.03 89 VAL A O 1
ATOM 656 N N . ILE A 1 90 ? -58.826 18.649 8.953 1.00 29.69 90 ILE A N 1
ATOM 657 C CA . ILE A 1 90 ? -58.727 17.194 8.846 1.00 29.69 90 ILE A CA 1
ATOM 658 C C . ILE A 1 90 ? -57.364 16.843 9.437 1.00 29.69 90 ILE A C 1
ATOM 660 O O . ILE A 1 90 ? -56.335 17.212 8.869 1.00 29.69 90 ILE A O 1
ATOM 664 N N . ASP A 1 91 ? -57.376 16.188 10.598 1.00 30.27 91 ASP A N 1
ATOM 665 C CA . ASP A 1 91 ? -56.190 15.605 11.222 1.00 30.27 91 ASP A CA 1
ATOM 666 C C . ASP A 1 91 ? -55.595 14.555 10.277 1.00 30.27 91 ASP A C 1
ATOM 668 O O . ASP A 1 91 ? -56.111 13.445 10.133 1.00 30.27 91 ASP A O 1
ATOM 672 N N . ALA A 1 92 ? -54.507 14.922 9.602 1.00 28.91 92 ALA A N 1
ATOM 673 C CA . ALA A 1 92 ? -53.618 13.967 8.964 1.00 28.91 92 ALA A CA 1
ATOM 674 C C . ALA A 1 92 ? -52.633 13.442 10.027 1.00 28.91 92 ALA A C 1
ATOM 676 O O . ALA A 1 92 ? -52.140 14.235 10.834 1.00 28.91 92 ALA A O 1
ATOM 677 N N . PRO A 1 93 ? -52.321 12.132 10.046 1.00 35.94 93 PRO A N 1
ATOM 678 C CA . PRO A 1 93 ? -51.312 11.584 10.951 1.00 35.94 93 PRO A CA 1
ATOM 679 C C . PRO A 1 93 ? -49.969 12.298 10.729 1.00 35.94 93 PRO A C 1
ATOM 681 O O . PRO A 1 93 ? -49.730 12.784 9.618 1.00 35.94 93 PRO A O 1
ATOM 684 N N . PRO A 1 94 ? -49.090 12.381 11.750 1.00 37.16 94 PRO A N 1
ATOM 685 C CA . PRO A 1 94 ? -47.842 13.123 11.640 1.00 37.16 94 PRO A CA 1
ATOM 686 C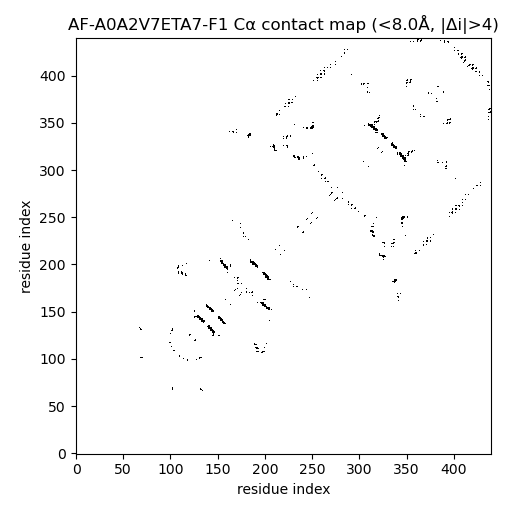 C . PRO A 1 94 ? -47.063 12.608 10.433 1.00 37.16 94 PRO A C 1
ATOM 688 O O . PRO A 1 94 ? -46.684 11.439 10.357 1.00 37.16 94 PRO A O 1
ATOM 691 N N . SER A 1 95 ? -46.894 13.498 9.457 1.00 38.78 95 SER A N 1
ATOM 692 C CA . SER A 1 95 ? -46.087 13.279 8.269 1.00 38.78 95 SER A CA 1
ATOM 693 C C . SER A 1 95 ? -44.722 12.754 8.692 1.00 38.78 95 SER A C 1
ATOM 695 O O . SER A 1 95 ? -44.102 13.333 9.588 1.00 38.78 95 SER A O 1
ATOM 697 N N . ALA A 1 96 ? -44.273 11.676 8.043 1.00 43.12 96 ALA A N 1
ATOM 698 C CA . ALA A 1 96 ? -42.915 11.164 8.168 1.00 43.12 96 ALA A CA 1
ATOM 699 C C . ALA A 1 96 ? -41.907 12.330 8.161 1.00 43.12 96 ALA A C 1
ATOM 701 O O . ALA A 1 96 ? -42.141 13.312 7.440 1.00 43.12 96 ALA A O 1
ATOM 702 N N . PRO A 1 97 ? -40.826 12.259 8.962 1.00 44.44 97 PRO A N 1
ATOM 703 C CA . PRO A 1 97 ? -39.838 13.327 9.008 1.00 44.44 97 PRO A CA 1
ATOM 704 C C . PRO A 1 97 ? -39.396 13.683 7.580 1.00 44.44 97 PRO A C 1
ATOM 706 O O . PRO A 1 97 ? -39.303 12.793 6.728 1.00 44.44 97 PRO A O 1
ATOM 709 N N . PRO A 1 98 ? -39.196 14.977 7.279 1.00 46.22 98 PRO A N 1
ATOM 710 C CA . PRO A 1 98 ? -38.862 15.414 5.933 1.00 46.22 98 PRO A CA 1
ATOM 711 C C . PRO A 1 98 ? -37.608 14.678 5.464 1.00 46.22 98 PRO A C 1
ATOM 713 O O . PRO A 1 98 ? -36.559 14.776 6.099 1.00 46.22 98 PRO A O 1
ATOM 716 N N . ARG A 1 99 ? -37.735 13.936 4.357 1.00 51.03 99 ARG A N 1
ATOM 717 C CA . ARG A 1 99 ? -36.609 13.249 3.720 1.00 51.03 99 ARG A CA 1
ATOM 718 C C . ARG A 1 99 ? -35.489 14.251 3.478 1.00 51.03 99 ARG A C 1
ATOM 720 O O . ARG A 1 99 ? -35.725 15.344 2.952 1.00 51.03 99 ARG A O 1
ATOM 727 N N . HIS A 1 100 ? -34.277 13.879 3.864 1.00 57.06 100 HIS A N 1
ATOM 728 C CA . HIS A 1 100 ? -33.102 14.694 3.625 1.00 57.06 100 HIS A CA 1
ATOM 729 C C . HIS A 1 100 ? -32.898 14.870 2.119 1.00 57.06 100 HIS A C 1
ATOM 731 O O . HIS A 1 100 ? -32.689 13.905 1.389 1.00 57.06 100 HIS A O 1
ATOM 737 N N . SER A 1 101 ? -32.938 16.114 1.636 1.00 62.34 101 SER A N 1
ATOM 738 C CA . SER A 1 101 ? -32.528 16.420 0.265 1.00 62.34 101 SER A CA 1
ATOM 739 C C . SER A 1 101 ? -31.001 16.435 0.201 1.00 62.34 101 SER A C 1
ATOM 741 O O . SER A 1 101 ? -30.386 17.501 0.202 1.00 62.34 101 SER A O 1
ATOM 743 N N . ILE A 1 102 ? -30.388 15.252 0.174 1.00 67.75 102 ILE A N 1
ATOM 744 C CA . ILE A 1 102 ? -28.947 15.100 -0.043 1.00 67.75 102 ILE A CA 1
ATOM 745 C C . ILE A 1 102 ? -28.623 15.642 -1.449 1.00 67.75 102 ILE A C 1
ATOM 747 O O . ILE A 1 102 ? -29.283 15.230 -2.410 1.00 67.75 102 ILE A O 1
ATOM 751 N N . PRO A 1 103 ? -27.640 16.553 -1.609 1.00 72.25 103 PRO A N 1
ATOM 752 C CA . PRO A 1 103 ? -27.253 17.061 -2.922 1.00 72.25 103 PRO A CA 1
ATOM 753 C C . PRO A 1 103 ? -26.951 15.912 -3.891 1.00 72.25 103 PRO A C 1
ATOM 755 O O . PRO A 1 103 ? -26.078 15.085 -3.638 1.00 72.25 103 PRO A O 1
ATOM 758 N N . GLY A 1 104 ? -27.705 15.837 -4.988 1.00 66.38 104 GLY A N 1
ATOM 759 C CA . GLY A 1 104 ? -27.563 14.766 -5.970 1.00 66.38 104 GLY A CA 1
ATOM 760 C C . GLY A 1 104 ? -26.243 14.846 -6.735 1.00 66.38 104 GLY A C 1
ATOM 761 O O . GLY A 1 104 ? -25.788 15.933 -7.092 1.00 66.38 104 GLY A O 1
ATOM 762 N N . THR A 1 105 ? -25.663 13.690 -7.058 1.00 74.31 105 THR A N 1
ATOM 763 C CA . THR A 1 105 ? -24.580 13.580 -8.046 1.00 74.31 105 THR A CA 1
ATOM 764 C C . THR A 1 105 ? -25.040 12.734 -9.234 1.00 74.31 105 THR A C 1
ATOM 766 O O . THR A 1 105 ? -25.968 11.938 -9.121 1.00 74.31 105 THR A O 1
ATOM 769 N N . ALA A 1 106 ? -24.393 12.888 -10.393 1.00 78.12 106 ALA A N 1
ATOM 770 C CA . ALA A 1 106 ? -24.645 12.036 -11.562 1.00 78.12 106 ALA A CA 1
ATOM 771 C C . ALA A 1 106 ? -23.923 10.670 -11.479 1.00 78.12 106 ALA A C 1
ATOM 773 O O . ALA A 1 106 ? -23.799 9.971 -12.486 1.00 78.12 106 ALA A O 1
ATOM 774 N N . GLU A 1 107 ? -23.380 10.310 -10.312 1.00 86.75 107 GLU A N 1
ATOM 775 C CA . GLU A 1 107 ? -22.662 9.053 -10.118 1.00 86.75 107 GLU A CA 1
ATOM 776 C C . GLU A 1 107 ? -23.640 7.860 -10.069 1.00 86.75 107 GLU A C 1
ATOM 778 O O . GLU A 1 107 ? -24.751 7.974 -9.547 1.00 86.75 107 GLU A O 1
ATOM 783 N N . PRO A 1 108 ? -23.248 6.685 -10.592 1.00 90.50 108 PRO A N 1
ATOM 784 C CA . PRO A 1 108 ? -24.075 5.485 -10.513 1.00 90.50 108 PRO A CA 1
ATOM 785 C C . PRO A 1 108 ? -24.233 5.016 -9.061 1.00 90.50 108 PRO A C 1
ATOM 787 O O . PRO A 1 108 ? -23.317 5.163 -8.249 1.00 90.50 108 PRO A O 1
ATOM 790 N N . GLY A 1 109 ? -25.381 4.419 -8.741 1.00 90.44 109 GLY A N 1
ATOM 791 C CA . GLY A 1 109 ? -25.670 3.898 -7.401 1.00 90.44 109 GLY A CA 1
ATOM 792 C C . GLY A 1 109 ? -26.032 4.963 -6.357 1.00 90.44 109 GLY A C 1
ATOM 793 O O . GLY A 1 109 ? -26.091 4.653 -5.172 1.00 90.44 109 GLY A O 1
ATOM 794 N N . TRP A 1 110 ? -26.211 6.226 -6.768 1.00 91.00 110 TRP A N 1
ATOM 795 C CA . TRP A 1 110 ? -26.477 7.331 -5.840 1.00 91.00 110 TRP A CA 1
ATOM 796 C C . TRP A 1 110 ? -27.830 7.203 -5.134 1.00 91.00 110 TRP A C 1
ATOM 798 O O . TRP A 1 110 ? -27.941 7.539 -3.962 1.00 91.00 110 TRP A O 1
ATOM 808 N N . THR A 1 111 ? -28.855 6.689 -5.820 1.00 90.69 111 THR A N 1
ATOM 809 C CA . THR A 1 111 ? -30.176 6.460 -5.217 1.00 90.69 111 THR A CA 1
ATOM 810 C C . THR A 1 111 ? -30.087 5.460 -4.069 1.00 90.69 111 THR A C 1
ATOM 812 O O . THR A 1 111 ? -30.555 5.750 -2.976 1.00 90.69 111 THR A O 1
ATOM 815 N N . GLU A 1 112 ? -29.417 4.330 -4.289 1.00 94.38 112 GLU A N 1
ATOM 816 C CA . GLU A 1 112 ? -29.222 3.298 -3.268 1.00 94.38 112 GLU A CA 1
ATOM 817 C C . GLU A 1 112 ? -28.370 3.817 -2.102 1.00 94.38 112 GLU A C 1
ATOM 819 O O . GLU A 1 112 ? -28.590 3.442 -0.953 1.00 94.38 112 GLU A O 1
ATOM 824 N N . LEU A 1 113 ? -27.408 4.703 -2.384 1.00 94.31 113 LEU A N 1
ATOM 825 C CA . LEU A 1 113 ? -26.635 5.384 -1.351 1.00 94.31 113 LEU A CA 1
ATOM 826 C C . LEU A 1 113 ? -27.504 6.326 -0.506 1.00 94.31 113 LEU A C 1
ATOM 828 O O . LEU A 1 113 ? -27.375 6.326 0.714 1.00 94.31 113 LEU A O 1
ATOM 832 N N . CYS A 1 114 ? -28.371 7.130 -1.125 1.00 90.69 114 CYS A N 1
ATOM 833 C CA . CYS A 1 114 ? -29.278 8.008 -0.388 1.00 90.69 114 CYS A CA 1
ATOM 834 C C . CYS A 1 114 ? -30.196 7.213 0.545 1.00 90.69 114 CYS A C 1
ATOM 836 O O . CYS A 1 114 ? -30.366 7.628 1.687 1.00 90.69 114 CYS A O 1
ATOM 838 N N . ASP A 1 115 ? -30.708 6.064 0.091 1.00 90.56 115 ASP A N 1
ATOM 839 C CA . ASP A 1 115 ? -31.564 5.196 0.905 1.00 90.56 115 ASP A CA 1
ATOM 840 C C . ASP A 1 115 ? -30.841 4.738 2.188 1.00 90.56 115 ASP A C 1
ATOM 842 O O . ASP A 1 115 ? -31.382 4.881 3.279 1.00 90.56 115 ASP A O 1
ATOM 846 N N . VAL A 1 116 ? -29.588 4.262 2.098 1.00 93.44 116 VAL A N 1
ATOM 847 C CA . VAL A 1 116 ? -28.836 3.838 3.302 1.00 93.44 116 VAL A CA 1
ATOM 848 C C . VAL A 1 116 ? -28.349 5.010 4.156 1.00 93.44 116 VAL A C 1
ATOM 850 O O . VAL A 1 116 ? -28.113 4.848 5.351 1.00 93.44 116 VAL A O 1
ATOM 853 N N . LEU A 1 117 ? -28.161 6.193 3.563 1.00 91.19 117 LEU A N 1
ATOM 854 C CA . LEU A 1 117 ? -27.760 7.384 4.307 1.00 91.19 117 LEU A CA 1
ATOM 855 C C . LEU A 1 117 ? -28.885 7.895 5.207 1.00 91.19 117 LEU A C 1
ATOM 857 O O . LEU A 1 117 ? -28.573 8.419 6.269 1.00 91.19 117 LEU A O 1
ATOM 861 N N . GLU A 1 118 ? -30.158 7.727 4.832 1.00 87.25 118 GLU A N 1
ATOM 862 C CA . GLU A 1 118 ? -31.285 8.064 5.715 1.00 87.25 118 GLU A CA 1
ATOM 863 C C . GLU A 1 118 ? -31.164 7.317 7.060 1.00 87.25 118 GLU A C 1
ATOM 865 O O . GLU A 1 118 ? -31.224 7.951 8.117 1.00 87.25 118 GLU A O 1
ATOM 870 N N . ASP A 1 119 ? -30.872 6.013 7.023 1.00 89.75 119 ASP A N 1
ATOM 871 C CA . ASP A 1 119 ? -30.675 5.189 8.222 1.00 89.75 119 ASP A CA 1
ATOM 872 C C . ASP A 1 119 ? -29.414 5.598 9.003 1.00 89.75 119 ASP A C 1
ATOM 874 O O . ASP A 1 119 ? -29.465 5.812 10.215 1.00 89.75 119 ASP A O 1
ATOM 878 N N . VAL A 1 120 ? -28.279 5.791 8.315 1.00 90.50 120 VAL A N 1
ATOM 879 C CA . VAL A 1 120 ? -27.016 6.205 8.958 1.00 90.50 120 VAL A CA 1
ATOM 880 C C . VAL A 1 120 ? -27.167 7.547 9.676 1.00 90.50 120 VAL A C 1
ATOM 882 O O . VAL A 1 120 ? -26.645 7.717 10.780 1.00 90.50 120 VAL A O 1
ATOM 885 N N . LEU A 1 121 ? -27.861 8.511 9.071 1.00 88.44 121 LEU A N 1
ATOM 886 C CA . LEU A 1 121 ? -28.089 9.820 9.680 1.00 88.44 121 LEU A CA 1
ATOM 887 C C . LEU A 1 121 ? -28.999 9.717 10.907 1.00 88.44 121 LEU A C 1
ATOM 889 O O . LEU A 1 121 ? -28.691 10.329 11.935 1.00 88.44 121 LEU A O 1
ATOM 893 N N . ALA A 1 122 ? -30.052 8.899 10.830 1.00 85.25 122 ALA A N 1
ATOM 894 C CA . ALA A 1 122 ? -30.947 8.647 11.952 1.00 85.25 122 ALA A CA 1
ATOM 895 C C . ALA A 1 122 ? -30.214 8.001 13.137 1.00 85.25 122 ALA A C 1
ATOM 897 O O . ALA A 1 122 ? -30.308 8.506 14.260 1.00 85.25 122 ALA A O 1
ATOM 898 N N . ASP A 1 123 ? -29.421 6.960 12.882 1.00 85.94 123 ASP A N 1
ATOM 899 C CA . ASP A 1 123 ? -28.669 6.222 13.905 1.00 85.94 123 ASP A CA 1
ATOM 900 C C . ASP A 1 123 ? -27.599 7.076 14.598 1.00 85.94 123 ASP A C 1
ATOM 902 O O . ASP A 1 123 ? -27.272 6.859 15.766 1.00 85.94 123 ASP A O 1
ATOM 906 N N . ASN A 1 124 ? -27.055 8.074 13.897 1.00 82.50 124 ASN A N 1
ATOM 907 C CA . ASN A 1 124 ? -26.029 8.967 14.434 1.00 82.50 124 ASN A CA 1
ATOM 908 C C . ASN A 1 124 ? -26.602 10.273 15.007 1.00 82.50 124 ASN A C 1
ATOM 910 O O . ASN A 1 124 ? -25.833 11.151 15.393 1.00 82.50 124 ASN A O 1
ATOM 914 N N . GLY A 1 125 ? -27.932 10.414 15.087 1.00 78.00 125 GLY A N 1
ATOM 915 C CA . GLY A 1 125 ? -28.583 11.614 15.622 1.00 78.00 125 GLY A CA 1
ATOM 916 C C . GLY A 1 125 ? -28.374 12.866 14.764 1.00 78.00 125 GLY A C 1
ATOM 917 O O . GLY A 1 125 ? -28.577 13.979 15.247 1.00 78.00 125 GLY A O 1
ATOM 918 N N . ALA A 1 126 ? -28.002 12.695 13.495 1.00 73.62 126 ALA A N 1
ATOM 919 C CA . ALA A 1 126 ? -27.708 13.762 12.544 1.00 73.62 126 ALA A CA 1
ATOM 920 C C . ALA A 1 126 ? -28.970 14.225 11.784 1.00 73.62 126 ALA A C 1
ATOM 922 O O . ALA A 1 126 ? -28.917 14.577 10.606 1.00 73.62 126 ALA A O 1
ATOM 923 N N . ASN A 1 127 ? -30.127 14.229 12.454 1.00 68.50 127 ASN A N 1
ATOM 924 C CA . ASN A 1 127 ? -31.413 14.534 11.831 1.00 68.50 127 ASN A CA 1
ATOM 925 C C . ASN A 1 127 ? -31.671 16.047 11.782 1.00 68.50 127 ASN A C 1
ATOM 927 O O . ASN A 1 127 ? -31.798 16.709 12.809 1.00 68.50 127 ASN A O 1
ATOM 931 N N . GLY A 1 128 ? -31.834 16.582 10.572 1.00 64.38 128 GLY A N 1
ATOM 932 C CA . GLY A 1 128 ? -32.489 17.877 10.329 1.00 64.38 128 GLY A CA 1
ATOM 933 C C . GLY A 1 128 ? -31.565 19.082 10.143 1.00 64.38 128 GLY A C 1
ATOM 934 O O . GLY A 1 128 ? -32.067 20.188 9.947 1.00 64.38 128 GLY A O 1
ATOM 935 N N . GLY A 1 129 ? -30.243 18.889 10.168 1.00 70.94 129 GLY A N 1
ATOM 936 C CA . GLY A 1 129 ? -29.267 19.935 9.845 1.00 70.94 129 GLY A CA 1
ATOM 937 C C . GLY A 1 129 ? -29.072 20.137 8.333 1.00 70.94 129 GLY A C 1
ATOM 938 O O . GLY A 1 129 ? -29.432 19.257 7.544 1.00 70.94 129 GLY A O 1
ATOM 939 N N . PRO A 1 130 ? -28.500 21.279 7.899 1.00 77.62 130 PRO A N 1
ATOM 940 C CA . PRO A 1 130 ? -28.049 21.442 6.522 1.00 77.62 130 PRO A CA 1
ATOM 941 C C . PRO A 1 130 ? -27.026 20.357 6.171 1.00 77.62 130 PRO A C 1
ATOM 943 O O . PRO A 1 130 ? -26.207 19.961 7.005 1.00 77.62 130 PRO A O 1
ATOM 946 N N . ILE A 1 131 ? -27.109 19.878 4.931 1.00 86.12 131 ILE A N 1
ATOM 947 C CA . ILE A 1 131 ? -26.219 18.860 4.380 1.00 86.12 131 ILE A CA 1
ATOM 948 C C . ILE A 1 131 ? -25.275 19.534 3.396 1.00 86.12 131 ILE A C 1
ATOM 950 O O . ILE A 1 131 ? -25.719 20.163 2.434 1.00 86.12 131 ILE A O 1
ATOM 954 N N . GLU A 1 132 ? -23.981 19.354 3.617 1.00 87.88 132 GLU A N 1
ATOM 955 C CA . GLU A 1 132 ? -22.928 19.787 2.710 1.00 87.88 132 GLU A CA 1
ATOM 956 C C . GLU A 1 132 ? -22.228 18.562 2.125 1.00 87.88 132 GLU A C 1
ATOM 958 O O . GLU A 1 132 ? -21.891 17.617 2.838 1.00 87.88 132 GLU A O 1
ATOM 963 N N . LEU A 1 133 ? -22.021 18.572 0.809 1.00 90.38 133 LEU A N 1
ATOM 964 C CA . LEU A 1 133 ? -21.309 17.516 0.103 1.00 90.38 133 LEU A CA 1
ATOM 965 C C . LEU A 1 133 ? -20.067 18.107 -0.560 1.00 90.38 133 LEU A C 1
ATOM 967 O O . LEU A 1 133 ? -20.163 18.878 -1.515 1.00 90.38 133 LEU A O 1
ATOM 971 N N . GLU A 1 134 ? -18.901 17.713 -0.067 1.00 91.38 134 GLU A N 1
ATOM 972 C CA . GLU A 1 134 ? -17.601 18.087 -0.608 1.00 91.38 134 GLU A CA 1
ATOM 973 C C . GLU A 1 134 ? -17.021 16.909 -1.393 1.00 91.38 134 GLU A C 1
ATOM 975 O O . GLU A 1 134 ? -16.979 15.774 -0.918 1.00 91.38 134 GLU A O 1
ATOM 980 N N . ARG A 1 135 ? -16.540 17.152 -2.613 1.00 92.31 135 ARG A N 1
ATOM 981 C CA . ARG A 1 135 ? -15.806 16.134 -3.367 1.00 92.31 135 ARG A CA 1
ATOM 982 C C . ARG A 1 135 ? -14.329 16.191 -2.987 1.00 92.31 135 ARG A C 1
ATOM 984 O O . ARG A 1 135 ? -13.650 17.139 -3.360 1.00 92.31 135 ARG A O 1
ATOM 991 N N . LEU A 1 136 ? -13.830 15.143 -2.333 1.00 90.31 136 LEU A N 1
ATOM 992 C CA . LEU A 1 136 ? -12.421 15.045 -1.935 1.00 90.31 136 LEU A CA 1
ATOM 993 C C . LEU A 1 136 ? -11.529 14.599 -3.099 1.00 90.31 136 LEU A C 1
ATOM 995 O O . LEU A 1 136 ? -10.489 15.189 -3.370 1.00 90.31 136 LEU A O 1
ATOM 999 N N . LYS A 1 137 ? -11.938 13.536 -3.803 1.00 89.25 137 LYS A N 1
ATOM 1000 C CA . LYS A 1 137 ? -11.248 13.023 -4.997 1.00 89.25 137 LYS A CA 1
ATOM 1001 C C . LYS A 1 137 ? -12.231 12.336 -5.943 1.00 89.25 137 LYS A C 1
ATOM 1003 O O . LYS A 1 137 ? -13.451 12.385 -5.768 1.00 89.25 137 LYS A O 1
ATOM 1008 N N . SER A 1 138 ? -11.726 11.722 -7.011 1.00 90.19 138 SER A N 1
ATOM 1009 C CA . SER A 1 138 ? -12.569 10.883 -7.869 1.00 90.19 138 SER A CA 1
ATOM 1010 C C . SER A 1 138 ? -13.247 9.803 -7.027 1.00 90.19 138 SER A C 1
ATOM 1012 O O . SER A 1 138 ? -12.553 9.080 -6.317 1.00 90.19 138 SER A O 1
ATOM 1014 N N . ARG A 1 139 ? -14.583 9.703 -7.107 1.00 92.69 139 ARG A N 1
ATOM 1015 C CA . ARG A 1 139 ? -15.387 8.683 -6.409 1.00 92.69 139 ARG A CA 1
ATOM 1016 C C . ARG A 1 139 ? -15.335 8.737 -4.874 1.00 92.69 139 ARG A C 1
ATOM 1018 O O . ARG A 1 139 ? -15.761 7.777 -4.236 1.00 92.69 139 ARG A O 1
ATOM 1025 N N . VAL A 1 140 ? -14.845 9.831 -4.285 1.00 94.44 140 VAL A N 1
ATOM 1026 C CA . VAL A 1 140 ? -14.791 10.020 -2.827 1.00 94.44 140 VAL A CA 1
ATOM 1027 C C . VAL A 1 140 ? -15.346 11.382 -2.451 1.00 94.44 140 VAL A C 1
ATOM 1029 O O . VAL A 1 140 ? -14.907 12.407 -2.979 1.00 94.44 140 VAL A O 1
ATOM 1032 N N . TYR A 1 141 ? -16.282 11.378 -1.512 1.00 94.38 141 TYR A N 1
ATOM 1033 C CA . TYR A 1 141 ? -16.988 12.558 -1.043 1.00 94.38 141 TYR A CA 1
ATOM 1034 C C . TYR A 1 141 ? -16.979 12.601 0.481 1.00 94.38 141 TYR A C 1
ATOM 1036 O O . TYR A 1 141 ? -17.027 11.559 1.131 1.00 94.38 141 TYR A O 1
ATOM 1044 N N . ARG A 1 142 ? -16.945 13.805 1.040 1.00 94.25 142 ARG A N 1
ATOM 1045 C CA . ARG A 1 142 ? -17.192 14.078 2.451 1.00 94.25 142 ARG A CA 1
ATOM 1046 C C . ARG A 1 14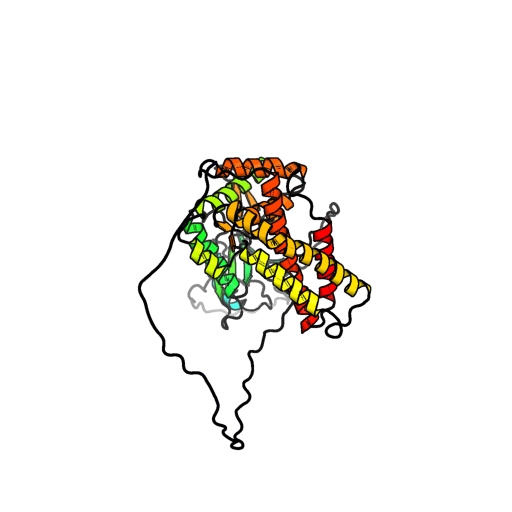2 ? -18.592 14.665 2.580 1.00 94.25 142 ARG A C 1
ATOM 1048 O O . ARG A 1 142 ? -18.928 15.628 1.892 1.00 94.25 142 ARG A O 1
ATOM 1055 N N . LEU A 1 143 ? -19.408 14.050 3.423 1.00 93.00 143 LEU A N 1
ATOM 1056 C CA . LEU A 1 143 ? -20.759 14.487 3.743 1.00 93.00 143 LEU A CA 1
ATOM 1057 C C . LEU A 1 143 ? -20.745 15.100 5.142 1.00 93.00 143 LEU A C 1
ATOM 1059 O O . LEU A 1 143 ? -20.568 14.376 6.119 1.00 93.00 143 LEU A O 1
ATOM 1063 N N . GLY A 1 144 ? -20.936 16.412 5.227 1.00 90.25 144 GLY A N 1
ATOM 1064 C CA . GLY A 1 144 ? -21.126 17.129 6.484 1.00 90.25 144 GLY A CA 1
ATOM 1065 C C . GLY A 1 144 ? -22.610 17.316 6.782 1.00 90.25 144 GLY A C 1
ATOM 1066 O O . GLY A 1 144 ? -23.374 17.699 5.895 1.00 90.25 144 GLY A O 1
ATOM 1067 N N . VAL A 1 145 ? -23.024 17.060 8.022 1.00 86.31 145 VAL A N 1
ATOM 1068 C CA . VAL A 1 145 ? -24.405 17.248 8.484 1.00 86.31 145 VAL A CA 1
ATOM 1069 C C . VAL A 1 145 ? -24.416 17.935 9.842 1.00 86.31 145 VAL A C 1
ATOM 1071 O O . VAL A 1 145 ? -23.822 17.436 10.796 1.00 86.31 145 VAL A O 1
ATOM 1074 N N . GLY A 1 146 ? -25.119 19.061 9.958 1.00 74.56 146 GLY A N 1
ATOM 1075 C CA . GLY A 1 146 ? -25.370 19.688 11.257 1.00 74.56 146 GLY A CA 1
ATOM 1076 C C . GLY A 1 146 ? -25.569 21.199 11.214 1.00 74.56 146 GLY A C 1
ATOM 1077 O O . GLY A 1 146 ? -25.141 21.883 10.291 1.00 74.56 146 GLY A O 1
ATOM 1078 N N . ALA A 1 147 ? -26.216 21.710 12.258 1.00 60.44 147 ALA A N 1
ATOM 1079 C CA . ALA A 1 147 ? -26.252 23.118 12.642 1.00 60.44 147 ALA A CA 1
ATOM 1080 C C . ALA A 1 147 ? -25.903 23.215 14.140 1.00 60.44 147 ALA A C 1
ATOM 1082 O O . ALA A 1 147 ? -26.036 22.234 14.872 1.00 60.44 147 ALA A O 1
ATOM 1083 N N . ASP A 1 148 ? -25.444 24.382 14.594 1.00 51.25 148 ASP A N 1
ATOM 1084 C CA . ASP A 1 148 ? -25.311 24.719 16.020 1.00 51.25 148 ASP A CA 1
ATOM 1085 C C . ASP A 1 148 ? -24.407 23.784 16.859 1.00 51.25 148 ASP A C 1
ATOM 1087 O O . ASP A 1 148 ? -24.764 23.325 17.942 1.00 51.25 148 ASP A O 1
ATOM 1091 N N . GLY A 1 149 ? -23.185 23.520 16.380 1.00 53.78 149 GLY A N 1
ATOM 1092 C CA . GLY A 1 149 ? -22.109 22.936 17.200 1.00 53.78 149 GLY A CA 1
ATOM 1093 C C . GLY A 1 149 ? -22.106 21.406 17.345 1.00 53.78 149 GLY A C 1
ATOM 1094 O O . GLY A 1 149 ? -21.210 20.872 17.997 1.00 53.78 149 GLY A O 1
ATOM 1095 N N . ARG A 1 150 ? -23.043 20.687 16.710 1.00 61.00 150 ARG A N 1
ATOM 1096 C CA . ARG A 1 150 ? -23.009 19.221 16.531 1.00 61.00 150 ARG A CA 1
ATOM 1097 C C . ARG A 1 150 ? -22.912 18.875 15.047 1.00 61.00 150 ARG A C 1
ATOM 1099 O O . ARG A 1 150 ? -23.908 18.567 14.402 1.00 61.00 150 ARG A O 1
ATOM 1106 N N . ALA A 1 151 ? -21.704 18.992 14.501 1.00 74.19 151 ALA A N 1
ATOM 1107 C CA . ALA A 1 151 ? -21.416 18.586 13.132 1.00 74.19 151 ALA A CA 1
ATOM 1108 C C . ALA A 1 151 ? -21.022 17.104 13.100 1.00 74.19 151 ALA A C 1
ATOM 1110 O O . ALA A 1 151 ? -20.089 16.688 13.788 1.00 74.19 151 ALA A O 1
ATOM 1111 N N . HIS A 1 152 ? -21.728 16.323 12.291 1.00 85.75 152 HIS A N 1
ATOM 1112 C CA . HIS A 1 152 ? -21.366 14.962 11.920 1.00 85.75 152 HIS A CA 1
ATOM 1113 C C . HIS A 1 152 ? -20.709 14.991 10.540 1.00 85.75 152 HIS A C 1
ATOM 1115 O O . HIS A 1 152 ? -21.151 15.733 9.663 1.00 85.75 152 HIS A O 1
ATOM 1121 N N . SER A 1 153 ? -19.660 14.194 10.345 1.00 91.69 153 SER A N 1
ATOM 1122 C CA . SER A 1 153 ? -18.990 14.057 9.051 1.00 91.69 153 SER A CA 1
ATOM 1123 C C . SER A 1 153 ? -18.831 12.585 8.693 1.00 91.69 153 SER A C 1
ATOM 1125 O O . SER A 1 153 ? -18.535 11.752 9.555 1.00 91.69 153 SER A O 1
ATOM 1127 N N . PHE A 1 154 ? -19.033 12.272 7.416 1.00 94.94 154 PHE A N 1
ATOM 1128 C CA . PHE A 1 154 ? -18.949 10.922 6.866 1.00 94.94 154 PHE A CA 1
ATOM 1129 C C . PHE A 1 154 ? -18.150 10.923 5.567 1.00 94.94 154 PHE A C 1
ATOM 1131 O O . PHE A 1 154 ? -18.225 11.872 4.785 1.00 94.94 154 PHE A O 1
ATOM 1138 N N . VAL A 1 155 ? -17.439 9.830 5.290 1.00 96.38 155 VAL A N 1
ATOM 1139 C CA . VAL A 1 155 ? -16.738 9.637 4.014 1.00 96.38 155 VAL A CA 1
ATOM 1140 C C . VAL A 1 155 ? -17.495 8.626 3.161 1.00 96.38 155 VAL A C 1
ATOM 1142 O O . VAL A 1 155 ? -17.699 7.481 3.557 1.00 96.38 155 VAL A O 1
ATOM 1145 N N . LEU A 1 156 ? -17.892 9.048 1.964 1.00 96.94 156 LEU A N 1
ATOM 1146 C CA . LEU A 1 156 ? -18.590 8.241 0.968 1.00 96.94 156 LEU A CA 1
ATOM 1147 C C . LEU A 1 156 ? -17.589 7.839 -0.112 1.00 96.94 156 LEU A C 1
ATOM 1149 O O . LEU A 1 156 ? -17.011 8.709 -0.767 1.00 96.94 156 LEU A O 1
ATOM 1153 N N . LYS A 1 157 ? -17.387 6.540 -0.331 1.00 96.88 157 LYS A N 1
ATOM 1154 C CA . LYS A 1 157 ? -16.430 6.037 -1.326 1.00 96.88 157 LYS A CA 1
ATOM 1155 C C . LYS A 1 157 ? -17.082 5.013 -2.245 1.00 96.88 157 LYS A C 1
ATOM 1157 O O . LYS A 1 157 ? -17.677 4.046 -1.773 1.00 96.88 157 LYS A O 1
ATOM 1162 N N . ARG A 1 158 ? -16.969 5.227 -3.559 1.00 96.38 158 ARG A N 1
ATOM 1163 C CA . ARG A 1 158 ? -17.496 4.322 -4.591 1.00 96.38 158 ARG A CA 1
ATOM 1164 C C . ARG A 1 158 ? -16.402 3.414 -5.133 1.00 96.38 158 ARG A C 1
ATOM 1166 O O . ARG A 1 158 ? -15.348 3.879 -5.564 1.00 96.38 158 ARG A O 1
ATOM 1173 N N . PHE A 1 159 ? -16.717 2.130 -5.206 1.00 96.00 159 PHE A N 1
ATOM 1174 C CA . PHE A 1 159 ? -15.800 1.061 -5.573 1.00 96.00 159 PHE A CA 1
ATOM 1175 C C . PHE A 1 159 ? -16.332 0.203 -6.718 1.00 96.00 159 PHE A C 1
ATOM 1177 O O . PHE A 1 159 ? -17.543 0.134 -6.957 1.00 96.00 159 PHE A O 1
ATOM 1184 N N . ASP A 1 160 ? -15.424 -0.509 -7.390 1.00 95.06 160 ASP A N 1
ATOM 1185 C CA . ASP A 1 160 ? -15.826 -1.728 -8.083 1.00 95.06 160 ASP A CA 1
ATOM 1186 C C . ASP A 1 160 ? -16.282 -2.788 -7.052 1.00 95.06 160 ASP A C 1
ATOM 1188 O O . ASP A 1 160 ? -15.798 -2.785 -5.915 1.00 95.06 160 ASP A O 1
ATOM 1192 N N . PRO A 1 161 ? -17.203 -3.702 -7.410 1.00 95.56 161 PRO A N 1
ATOM 1193 C CA . PRO A 1 161 ? -17.764 -4.656 -6.450 1.00 95.56 161 PRO A CA 1
ATOM 1194 C C . PRO A 1 161 ? -16.7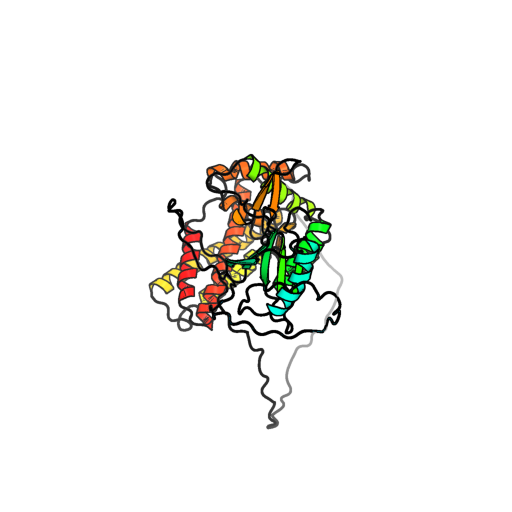33 -5.570 -5.780 1.00 95.56 161 PRO A C 1
ATOM 1196 O O . PRO A 1 161 ? -16.916 -5.983 -4.635 1.00 95.56 161 PRO A O 1
ATOM 1199 N N . TRP A 1 162 ? -15.646 -5.906 -6.474 1.00 94.69 162 TRP A N 1
ATOM 1200 C CA . TRP A 1 162 ? -14.627 -6.798 -5.938 1.00 94.69 162 TRP A CA 1
ATOM 1201 C C . TRP A 1 162 ? -13.734 -6.067 -4.929 1.00 94.69 162 TRP A C 1
ATOM 1203 O O . TRP A 1 162 ? -13.474 -6.604 -3.853 1.00 94.69 162 TRP A O 1
ATOM 1213 N N . LEU A 1 163 ? -13.319 -4.830 -5.215 1.00 95.56 163 LEU A N 1
ATOM 1214 C CA . LEU A 1 163 ? -12.579 -3.993 -4.265 1.00 95.56 163 LEU A CA 1
ATOM 1215 C C . LEU A 1 163 ? -13.421 -3.615 -3.038 1.00 95.56 163 LEU A C 1
ATOM 1217 O O . LEU A 1 163 ? -12.901 -3.635 -1.920 1.00 95.56 163 LEU A O 1
ATOM 1221 N N . ALA A 1 164 ? -14.719 -3.350 -3.224 1.00 96.75 164 ALA A N 1
ATOM 1222 C CA . ALA A 1 164 ? -15.665 -3.183 -2.119 1.00 96.75 164 ALA A CA 1
ATOM 1223 C C . ALA A 1 164 ? -15.658 -4.411 -1.206 1.00 96.75 164 ALA A C 1
ATOM 1225 O O . ALA A 1 164 ? -15.428 -4.299 -0.002 1.00 96.75 164 ALA A O 1
ATOM 1226 N N . ARG A 1 165 ? -15.796 -5.610 -1.787 1.00 96.56 165 ARG A N 1
ATOM 1227 C CA . ARG A 1 165 ? -15.812 -6.848 -1.009 1.00 96.56 165 ARG A CA 1
ATOM 1228 C C . ARG A 1 165 ? -14.523 -7.075 -0.217 1.00 96.56 165 ARG A C 1
ATOM 1230 O O . ARG A 1 165 ? -14.589 -7.518 0.928 1.00 96.56 165 ARG A O 1
ATOM 1237 N N . ARG A 1 166 ? -13.356 -6.772 -0.793 1.00 96.50 166 ARG A N 1
ATOM 1238 C CA . ARG A 1 166 ? -12.072 -6.860 -0.074 1.00 96.50 166 ARG A CA 1
ATOM 1239 C C . ARG A 1 166 ? -12.038 -5.908 1.119 1.00 96.50 166 ARG A C 1
ATOM 1241 O O . ARG A 1 166 ? -11.732 -6.339 2.225 1.00 96.50 166 ARG A O 1
ATOM 1248 N N . ASN A 1 167 ? -12.410 -4.647 0.908 1.00 97.25 167 ASN A N 1
ATOM 1249 C CA . ASN A 1 167 ? -12.456 -3.644 1.971 1.00 97.25 167 ASN A CA 1
ATOM 1250 C C . ASN A 1 167 ? -13.439 -4.027 3.092 1.00 97.25 167 ASN A C 1
ATOM 1252 O O . ASN A 1 167 ? -13.127 -3.861 4.270 1.00 97.25 167 ASN A O 1
ATOM 1256 N N . GLU A 1 168 ? -14.605 -4.589 2.758 1.00 97.38 168 GLU A N 1
ATOM 1257 C CA . GLU A 1 168 ? -15.531 -5.122 3.763 1.00 97.38 168 GLU A CA 1
ATOM 1258 C C . GLU A 1 168 ? -14.894 -6.234 4.600 1.00 97.38 168 GLU A C 1
ATOM 1260 O O . GLU A 1 168 ? -15.046 -6.240 5.820 1.00 97.38 168 GLU A O 1
ATOM 1265 N N . LEU A 1 169 ? -14.190 -7.179 3.966 1.00 98.19 169 LEU A N 1
ATOM 1266 C CA . LEU A 1 169 ? -13.538 -8.285 4.669 1.00 98.19 169 LEU A CA 1
ATOM 1267 C C . LEU A 1 169 ? -12.439 -7.785 5.610 1.00 98.19 169 LEU A C 1
ATOM 1269 O O . LEU A 1 169 ? -12.373 -8.252 6.745 1.00 98.19 169 LEU A O 1
ATOM 1273 N N . VAL A 1 170 ? -11.637 -6.802 5.188 1.00 98.06 170 VAL A N 1
ATOM 1274 C CA . VAL A 1 170 ? -10.645 -6.158 6.063 1.00 98.06 170 VAL A CA 1
ATOM 1275 C C . VAL A 1 170 ? -11.320 -5.646 7.337 1.00 98.06 170 VAL A C 1
ATOM 1277 O O . VAL A 1 170 ? -10.932 -6.027 8.440 1.00 98.06 170 VAL A O 1
ATOM 1280 N N . LEU A 1 171 ? -12.372 -4.840 7.192 1.00 97.88 171 LEU A N 1
ATOM 1281 C CA . LEU A 1 171 ? -12.952 -4.081 8.303 1.00 97.88 171 LEU A CA 1
ATOM 1282 C C . LEU A 1 171 ? -13.912 -4.891 9.174 1.00 97.88 171 LEU A C 1
ATOM 1284 O O . LEU A 1 171 ? -13.963 -4.691 10.382 1.00 97.88 171 LEU A O 1
ATOM 1288 N N . ARG A 1 172 ? -14.688 -5.799 8.578 1.00 97.50 172 ARG A N 1
ATOM 1289 C CA . ARG A 1 172 ? -15.724 -6.569 9.286 1.00 97.50 172 ARG A CA 1
ATOM 1290 C C . ARG A 1 172 ? -15.262 -7.952 9.723 1.00 97.50 172 ARG A C 1
ATOM 1292 O O . ARG A 1 172 ? -15.967 -8.598 10.492 1.00 97.50 172 ARG A O 1
ATOM 1299 N N . ARG A 1 173 ? -14.116 -8.434 9.231 1.00 97.62 173 ARG A N 1
ATOM 1300 C CA . ARG A 1 173 ? -13.649 -9.796 9.511 1.00 97.62 173 ARG A CA 1
ATOM 1301 C C . ARG A 1 173 ? -12.192 -9.860 9.939 1.00 97.62 173 ARG A C 1
ATOM 1303 O O . ARG A 1 173 ? -11.925 -10.375 11.018 1.00 97.62 173 ARG A O 1
ATOM 1310 N N . TRP A 1 174 ? -11.259 -9.379 9.125 1.00 98.44 174 TRP A N 1
ATOM 1311 C CA . TRP A 1 174 ? -9.836 -9.617 9.373 1.00 98.44 174 TRP A CA 1
ATOM 1312 C C . TRP A 1 174 ? -9.300 -8.769 10.523 1.00 98.44 174 TRP A C 1
ATOM 1314 O O . TRP A 1 174 ? -8.753 -9.337 11.460 1.00 98.44 174 TRP A O 1
ATOM 1324 N N . LEU A 1 175 ? -9.512 -7.449 10.518 1.00 98.44 175 LEU A N 1
ATOM 1325 C CA . LEU A 1 175 ? -9.080 -6.599 11.631 1.00 98.44 175 LEU A CA 1
ATOM 1326 C C . LEU A 1 175 ? -9.762 -6.980 12.957 1.00 98.44 175 LEU A C 1
ATOM 1328 O O . LEU A 1 175 ? -9.036 -7.138 13.935 1.00 98.44 175 LEU A O 1
ATOM 1332 N N . PRO A 1 176 ? -11.086 -7.239 13.019 1.00 98.44 176 PRO A N 1
ATOM 1333 C CA . PRO A 1 176 ? -11.711 -7.748 14.241 1.00 98.44 176 PRO A CA 1
ATOM 1334 C C . PRO A 1 176 ? -11.141 -9.088 14.723 1.00 98.44 176 PRO A C 1
ATOM 1336 O O . PRO A 1 176 ? -10.897 -9.257 15.912 1.00 98.44 176 PRO A O 1
ATOM 1339 N N . ALA A 1 177 ? -10.868 -10.041 13.822 1.00 98.31 177 ALA A N 1
ATOM 1340 C CA . ALA A 1 177 ? -10.255 -11.318 14.206 1.00 98.31 177 ALA A CA 1
ATOM 1341 C C . ALA A 1 177 ? -8.840 -11.146 14.787 1.00 98.31 177 ALA A C 1
ATOM 1343 O O . ALA A 1 177 ? -8.401 -11.960 15.593 1.00 98.31 177 ALA A O 1
ATOM 1344 N N . LEU A 1 178 ? -8.149 -10.071 14.404 1.00 98.25 178 LEU A N 1
ATOM 1345 C CA . LEU A 1 178 ? -6.850 -9.679 14.944 1.00 98.25 178 LEU A CA 1
ATOM 1346 C C . LEU A 1 178 ? -6.963 -8.783 16.187 1.00 98.25 178 LEU A C 1
ATOM 1348 O O . LEU A 1 178 ? -5.933 -8.391 16.731 1.00 98.25 178 LEU A O 1
ATOM 1352 N N . GLY A 1 179 ? -8.170 -8.431 16.643 1.00 98.12 179 GLY A N 1
ATOM 1353 C CA . GLY A 1 179 ? -8.396 -7.474 17.732 1.00 98.12 179 GLY A CA 1
ATOM 1354 C C . GLY A 1 179 ? -7.915 -6.056 17.400 1.00 98.12 179 GLY A C 1
ATOM 1355 O O . GLY A 1 179 ? -7.285 -5.409 18.240 1.00 98.12 179 GLY A O 1
ATOM 1356 N N . LEU A 1 180 ? -8.096 -5.637 16.143 1.00 98.06 180 LEU A N 1
ATOM 1357 C CA . LEU A 1 180 ? -7.682 -4.349 15.570 1.00 98.06 180 LEU A CA 1
ATOM 1358 C C . LEU A 1 180 ? -8.864 -3.565 14.975 1.00 98.06 180 LEU A C 1
ATOM 1360 O O . LEU A 1 180 ? -8.668 -2.662 14.164 1.00 98.06 180 LEU A O 1
ATOM 1364 N N . GLU A 1 181 ? -10.093 -3.886 15.367 1.00 96.19 181 GLU A N 1
ATOM 1365 C CA . GLU A 1 181 ? -11.324 -3.265 14.874 1.00 96.19 181 GLU A CA 1
ATOM 1366 C C . GLU A 1 181 ? -11.365 -1.745 15.091 1.00 96.19 181 GLU A C 1
ATOM 1368 O O . GLU A 1 181 ? -11.852 -1.013 14.233 1.00 96.19 181 GLU A O 1
ATOM 1373 N N . GLU A 1 182 ? -10.791 -1.245 16.190 1.00 94.94 182 GLU A N 1
ATOM 1374 C CA . GLU A 1 182 ? -10.748 0.194 16.489 1.00 94.94 182 GLU A CA 1
ATOM 1375 C C . GLU A 1 182 ? -9.567 0.929 15.833 1.00 94.94 182 GLU A C 1
ATOM 1377 O O . GLU A 1 182 ? -9.397 2.138 16.027 1.00 94.94 182 GLU A O 1
ATOM 1382 N N . ARG A 1 183 ? -8.729 0.215 15.070 1.00 96.69 183 ARG A N 1
ATOM 1383 C CA . ARG A 1 183 ? -7.529 0.753 14.406 1.00 96.69 183 ARG A CA 1
ATOM 1384 C C . ARG A 1 183 ? -7.774 1.159 12.950 1.00 96.69 183 ARG A C 1
ATOM 1386 O O . ARG A 1 183 ? -6.831 1.498 12.239 1.00 96.69 183 ARG A O 1
ATOM 1393 N N . ALA A 1 184 ? -9.029 1.142 12.514 1.00 96.62 184 ALA A N 1
ATOM 1394 C CA . ALA A 1 184 ? -9.484 1.532 11.186 1.00 96.62 184 ALA A CA 1
ATOM 1395 C C . ALA A 1 184 ? -10.805 2.321 11.297 1.00 96.62 184 ALA A C 1
ATOM 1397 O O . ALA A 1 184 ? -11.453 2.271 12.346 1.00 96.62 184 ALA A O 1
ATOM 1398 N N . PRO A 1 185 ? -11.216 3.072 10.259 1.00 95.56 185 PRO A N 1
ATOM 1399 C CA . PRO A 1 185 ? -12.509 3.745 10.267 1.00 95.56 185 PRO A CA 1
ATOM 1400 C C . PRO A 1 185 ? -13.643 2.717 10.244 1.00 95.56 185 PRO A C 1
ATOM 1402 O O . PRO A 1 185 ? -13.624 1.761 9.462 1.00 95.56 185 PRO A O 1
ATOM 1405 N N . ARG A 1 186 ? -14.669 2.937 11.069 1.00 95.56 186 ARG A N 1
ATOM 1406 C CA . ARG A 1 186 ? -15.889 2.123 11.041 1.00 95.56 186 ARG A CA 1
ATOM 1407 C C . ARG A 1 186 ? -16.596 2.238 9.690 1.00 95.56 186 ARG A C 1
ATOM 1409 O O . ARG A 1 186 ? -16.894 3.335 9.221 1.00 95.56 186 ARG A O 1
ATOM 1416 N N . LEU A 1 187 ? -16.912 1.084 9.102 1.00 97.19 187 LEU A N 1
ATOM 1417 C CA . LEU A 1 187 ? -17.789 0.964 7.936 1.00 97.19 187 LEU A CA 1
ATOM 1418 C C . LEU A 1 187 ? -19.251 0.938 8.398 1.00 97.19 187 LEU A C 1
ATOM 1420 O O . LEU A 1 187 ? -19.750 -0.106 8.827 1.00 97.19 187 LEU A O 1
ATOM 1424 N N . LEU A 1 188 ? -19.916 2.087 8.298 1.00 96.94 188 LEU A N 1
ATOM 1425 C CA . LEU A 1 188 ? -21.271 2.323 8.798 1.00 96.94 188 LEU A CA 1
ATOM 1426 C C . LEU A 1 188 ? -22.330 1.679 7.901 1.00 96.94 188 LEU A C 1
ATOM 1428 O O . LEU A 1 188 ? -23.222 0.999 8.394 1.00 96.94 188 LEU A O 1
ATOM 1432 N N . ALA A 1 189 ? -22.202 1.836 6.582 1.00 97.12 189 ALA A N 1
ATOM 1433 C CA . ALA A 1 189 ? -23.150 1.274 5.626 1.00 97.12 189 ALA A CA 1
ATOM 1434 C C . ALA A 1 189 ? -22.500 0.934 4.283 1.00 97.12 189 ALA A C 1
ATOM 1436 O O . ALA A 1 189 ? -21.416 1.410 3.941 1.00 97.12 189 ALA A O 1
ATOM 1437 N N . THR A 1 190 ? -23.200 0.101 3.518 1.00 97.44 190 THR A N 1
ATOM 1438 C CA . THR A 1 190 ? -22.823 -0.331 2.171 1.00 97.44 190 THR A CA 1
ATOM 1439 C C . THR A 1 190 ? -24.060 -0.305 1.281 1.00 97.44 190 THR A C 1
ATOM 1441 O O . THR A 1 190 ? -25.081 -0.875 1.660 1.00 97.44 190 THR A O 1
ATOM 1444 N N . ALA A 1 191 ? -23.969 0.298 0.099 1.00 97.00 191 ALA A N 1
ATOM 1445 C CA . ALA A 1 191 ? -25.050 0.349 -0.882 1.00 97.00 191 ALA A CA 1
ATOM 1446 C C . ALA A 1 191 ? -24.564 -0.176 -2.235 1.00 97.00 191 ALA A C 1
ATOM 1448 O O . ALA A 1 191 ? -23.726 0.440 -2.896 1.00 97.00 191 ALA A O 1
ATOM 1449 N N . ALA A 1 192 ? -25.082 -1.330 -2.648 1.00 96.38 192 ALA A N 1
ATOM 1450 C CA . ALA A 1 192 ? -24.815 -1.881 -3.970 1.00 96.38 192 ALA A CA 1
ATOM 1451 C C . ALA A 1 192 ? -25.764 -1.262 -5.000 1.00 96.38 192 ALA A C 1
ATOM 1453 O O . ALA A 1 192 ? -26.976 -1.246 -4.800 1.00 96.38 192 ALA A O 1
ATOM 1454 N N . GLU A 1 193 ? -25.216 -0.787 -6.117 1.00 95.25 193 GLU A N 1
ATOM 1455 C CA . GLU A 1 193 ? -26.018 -0.336 -7.255 1.00 95.25 193 GLU A CA 1
ATOM 1456 C C . GLU A 1 193 ? -26.852 -1.511 -7.802 1.00 95.25 193 GLU A C 1
ATOM 1458 O O . GLU A 1 193 ? -26.379 -2.650 -7.833 1.00 95.25 193 GLU A O 1
ATOM 1463 N N . ARG A 1 194 ? -28.096 -1.252 -8.231 1.00 91.75 194 ARG A N 1
ATOM 1464 C CA . ARG A 1 194 ? -29.090 -2.288 -8.595 1.00 91.75 194 ARG A CA 1
ATOM 1465 C C . ARG A 1 194 ? -28.610 -3.297 -9.631 1.00 91.75 194 ARG A C 1
ATOM 1467 O O . ARG A 1 194 ? -29.032 -4.451 -9.596 1.00 91.75 194 ARG A O 1
ATOM 1474 N N . HIS A 1 195 ? -27.768 -2.879 -10.566 1.00 92.06 195 HIS A N 1
ATOM 1475 C CA . HIS A 1 195 ? -27.214 -3.739 -11.606 1.00 92.06 195 HIS A CA 1
ATOM 1476 C C . HIS A 1 195 ? -25.825 -4.295 -11.265 1.00 92.06 195 HIS A C 1
ATOM 1478 O O . HIS A 1 195 ? -25.212 -4.965 -12.097 1.00 92.06 195 HIS A O 1
ATOM 1484 N N . GLY A 1 196 ? -25.339 -4.062 -10.044 1.00 91.06 196 GLY A N 1
ATOM 1485 C CA . GLY A 1 196 ? -24.058 -4.556 -9.552 1.00 91.06 196 GLY A CA 1
ATOM 1486 C C . GLY A 1 196 ? -22.851 -3.883 -10.204 1.00 91.06 196 GLY A C 1
ATOM 1487 O O . GLY A 1 196 ? -21.761 -4.448 -10.181 1.00 91.06 196 GLY A O 1
ATOM 1488 N N . GLY A 1 197 ? -23.016 -2.704 -10.812 1.00 93.12 197 GLY A N 1
ATOM 1489 C CA . GLY A 1 197 ? -21.927 -1.995 -11.486 1.00 93.12 197 GLY A CA 1
ATOM 1490 C C . GLY A 1 197 ? -20.923 -1.353 -10.526 1.00 93.12 197 GLY A C 1
ATOM 1491 O O . GLY A 1 197 ? -19.760 -1.159 -10.884 1.00 93.12 197 GLY A O 1
ATOM 1492 N N . CYS A 1 198 ? -21.356 -1.022 -9.311 1.00 95.94 198 CYS A N 1
ATOM 1493 C CA . CYS A 1 198 ? -20.510 -0.484 -8.252 1.00 95.94 198 CYS A CA 1
ATOM 1494 C C . CYS A 1 198 ? -21.143 -0.676 -6.874 1.00 95.94 198 CYS A C 1
ATOM 1496 O O . CYS A 1 198 ? -22.343 -0.926 -6.755 1.00 95.94 198 CYS A O 1
ATOM 1498 N N . VAL A 1 199 ? -20.331 -0.492 -5.838 1.00 97.62 199 VAL A N 1
ATOM 1499 C CA . VAL A 1 199 ? -20.786 -0.452 -4.448 1.00 97.62 199 VAL A CA 1
ATOM 1500 C C . VAL A 1 199 ? -20.266 0.822 -3.797 1.00 97.62 199 VAL A C 1
ATOM 1502 O O . VAL A 1 199 ? -19.113 1.209 -3.993 1.00 97.62 199 VAL A O 1
ATOM 1505 N N . TRP A 1 200 ? -21.129 1.488 -3.044 1.00 97.94 200 TRP A N 1
ATOM 1506 C CA . TRP A 1 200 ? -20.781 2.605 -2.185 1.00 97.94 200 TRP A CA 1
ATOM 1507 C C . TRP A 1 200 ? -20.570 2.129 -0.761 1.00 97.94 200 TRP A C 1
ATOM 1509 O O . TRP A 1 200 ? -21.372 1.363 -0.235 1.00 97.94 200 TRP A O 1
ATOM 1519 N N . HIS A 1 201 ? -19.517 2.620 -0.128 1.00 97.94 201 HIS A N 1
ATOM 1520 C CA . HIS A 1 201 ? -19.278 2.470 1.298 1.00 97.94 201 HIS A CA 1
ATOM 1521 C C . HIS A 1 201 ? -19.427 3.822 1.991 1.00 97.94 201 HIS A C 1
ATOM 1523 O O . HIS A 1 201 ? -18.983 4.846 1.464 1.00 97.94 201 HIS A O 1
ATOM 1529 N N . VAL A 1 202 ? -20.017 3.793 3.182 1.00 97.81 202 VAL A N 1
ATOM 1530 C CA . VAL A 1 202 ? -20.148 4.936 4.086 1.00 97.81 202 VAL A CA 1
ATOM 1531 C C . VAL A 1 202 ? -19.289 4.668 5.311 1.00 97.81 202 VAL A C 1
ATOM 1533 O O . VAL A 1 202 ? -19.534 3.716 6.051 1.00 97.81 202 VAL A O 1
ATOM 1536 N N . TYR A 1 203 ? -18.285 5.506 5.518 1.00 97.25 203 TYR A N 1
ATOM 1537 C CA . TYR A 1 203 ? -17.361 5.426 6.640 1.00 97.25 203 TYR A CA 1
ATOM 1538 C C . TYR A 1 203 ? -17.626 6.544 7.640 1.00 97.25 203 TYR A C 1
ATOM 1540 O O . TYR A 1 203 ? -18.049 7.639 7.255 1.00 97.25 203 TYR A O 1
ATOM 1548 N N . GLU A 1 204 ? -17.309 6.295 8.910 1.00 94.94 204 GLU A N 1
ATOM 1549 C CA . GLU A 1 204 ? -17.065 7.408 9.828 1.00 94.94 204 GLU A CA 1
ATOM 1550 C C . GLU A 1 204 ? -15.915 8.272 9.288 1.00 94.94 204 GLU A C 1
ATOM 1552 O O . GLU A 1 204 ? -14.929 7.745 8.761 1.00 94.94 204 GLU A O 1
ATOM 1557 N N . ASP A 1 205 ? -16.038 9.593 9.398 1.00 94.38 205 ASP A N 1
ATOM 1558 C CA . ASP A 1 205 ? -14.940 10.494 9.064 1.00 94.38 205 ASP A CA 1
ATOM 1559 C C . ASP A 1 205 ? -14.028 10.663 10.282 1.00 94.38 205 ASP A C 1
ATOM 1561 O O . ASP A 1 205 ? -14.461 11.103 11.348 1.00 94.38 205 ASP A O 1
ATOM 1565 N N . LEU A 1 206 ? -12.757 10.303 10.120 1.00 92.38 206 LEU A N 1
ATOM 1566 C CA . LEU A 1 206 ? -11.739 10.477 11.157 1.00 92.38 206 LEU A CA 1
ATOM 1567 C C . LEU A 1 206 ? -11.181 11.910 11.180 1.00 92.38 206 LEU A C 1
ATOM 1569 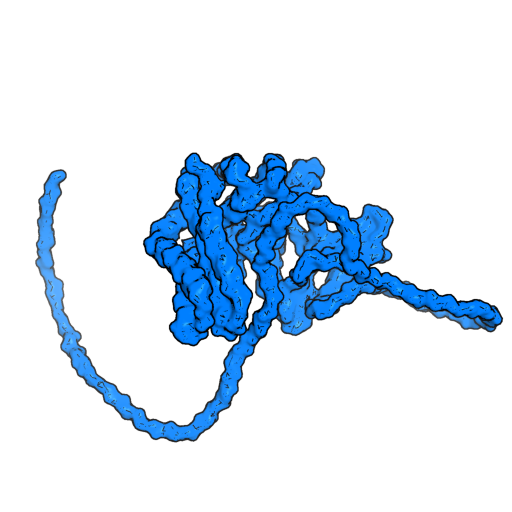O O . LEU A 1 206 ? -10.481 12.279 12.119 1.00 92.38 206 LEU A O 1
ATOM 1573 N N . GLY A 1 207 ? -11.525 12.736 10.188 1.00 89.19 207 GLY A N 1
ATOM 1574 C CA . GLY A 1 207 ? -11.066 14.111 10.075 1.00 89.19 207 GLY A CA 1
ATOM 1575 C C . GLY A 1 207 ? -9.579 14.214 9.741 1.00 89.19 207 GLY A C 1
ATOM 1576 O O . GLY A 1 207 ? -8.975 13.317 9.151 1.00 89.19 207 GLY A O 1
ATOM 1577 N N . GLU A 1 208 ? -8.989 15.344 10.117 1.00 88.38 208 GLU A N 1
ATOM 1578 C CA . GLU A 1 208 ? -7.570 15.613 9.899 1.00 88.38 208 GLU A CA 1
ATOM 1579 C C . GLU A 1 208 ? -6.712 14.932 10.972 1.00 88.38 208 GLU A C 1
ATOM 1581 O O . GLU A 1 208 ? -7.081 14.859 12.146 1.00 88.38 208 GLU A O 1
ATOM 1586 N N . GLY A 1 209 ? -5.531 14.454 10.590 1.00 91.88 209 GLY A N 1
ATOM 1587 C CA . GLY A 1 209 ? -4.653 13.743 11.526 1.00 91.88 209 GLY A CA 1
ATOM 1588 C C . GLY A 1 209 ? -3.507 12.965 10.895 1.00 91.88 209 GLY A C 1
ATOM 1589 O O . GLY A 1 209 ? -2.774 12.297 11.630 1.00 91.88 209 GLY A O 1
ATOM 1590 N N . ALA A 1 210 ? -3.357 13.050 9.571 1.00 95.31 210 ALA A N 1
ATOM 1591 C CA . ALA A 1 210 ? -2.266 12.434 8.834 1.00 95.31 210 ALA A CA 1
ATOM 1592 C C . ALA A 1 210 ? -0.907 12.839 9.413 1.00 95.31 210 ALA A C 1
ATOM 1594 O O . ALA A 1 210 ? -0.725 13.965 9.884 1.00 95.31 210 ALA A O 1
ATOM 1595 N N . LEU A 1 211 ? 0.049 11.913 9.382 1.00 95.62 211 LEU A N 1
ATOM 1596 C CA . LEU A 1 211 ? 1.421 12.227 9.762 1.00 95.62 211 LEU A CA 1
ATOM 1597 C C . LEU A 1 211 ? 2.008 13.250 8.781 1.00 95.62 211 LEU A C 1
ATOM 1599 O O . LEU A 1 211 ? 1.881 13.088 7.566 1.00 95.62 211 LEU A O 1
ATOM 1603 N N . ASP A 1 212 ? 2.689 14.270 9.306 1.00 93.75 212 ASP A N 1
ATOM 1604 C CA . ASP A 1 212 ? 3.522 15.155 8.492 1.00 93.75 212 ASP A CA 1
ATOM 1605 C C . ASP A 1 212 ? 4.897 14.492 8.291 1.00 93.75 212 ASP A C 1
ATOM 1607 O O . ASP A 1 212 ? 5.666 14.382 9.250 1.00 93.75 212 ASP A O 1
ATOM 1611 N N . PRO A 1 213 ? 5.236 14.028 7.074 1.00 92.44 213 PRO A N 1
ATOM 1612 C CA . PRO A 1 213 ? 6.550 13.459 6.812 1.00 92.44 213 PRO A CA 1
ATOM 1613 C C . PRO A 1 213 ? 7.678 14.496 6.860 1.00 92.44 213 PRO A C 1
ATOM 1615 O O . PRO A 1 213 ? 8.826 14.111 7.064 1.00 92.44 213 PRO A O 1
ATOM 1618 N N . ALA A 1 214 ? 7.390 15.783 6.631 1.00 92.06 214 ALA A N 1
ATOM 1619 C CA . ALA A 1 214 ? 8.412 16.828 6.592 1.00 92.06 214 ALA A CA 1
ATOM 1620 C C . ALA A 1 214 ? 8.911 17.193 7.996 1.00 92.06 214 ALA A C 1
ATOM 1622 O O . ALA A 1 214 ? 10.090 17.501 8.164 1.00 92.06 214 ALA A O 1
ATOM 1623 N N . HIS A 1 215 ? 8.026 17.112 8.992 1.00 91.19 215 HIS A N 1
ATOM 1624 C CA . HIS A 1 215 ? 8.329 17.376 10.398 1.00 91.19 215 HIS A CA 1
ATOM 1625 C C . HIS A 1 215 ? 7.755 16.247 11.268 1.00 91.19 215 HIS A C 1
ATOM 1627 O O . HIS A 1 215 ? 6.725 16.429 11.924 1.00 91.19 215 HIS A O 1
ATOM 1633 N N . PRO A 1 216 ? 8.383 15.057 11.251 1.00 92.50 216 PRO A N 1
ATOM 1634 C CA . PRO A 1 216 ? 7.850 13.898 11.946 1.00 92.50 216 PRO A CA 1
ATOM 1635 C C . PRO A 1 216 ? 7.908 14.095 13.460 1.00 92.50 216 PRO A C 1
ATOM 1637 O O . PRO A 1 216 ? 8.979 14.085 14.060 1.00 92.50 216 PRO A O 1
ATOM 1640 N N . ASP A 1 217 ? 6.742 14.228 14.084 1.00 95.94 217 ASP A N 1
ATOM 1641 C CA . ASP A 1 217 ? 6.609 14.192 15.539 1.00 95.94 217 ASP A CA 1
ATOM 1642 C C . ASP A 1 217 ? 6.935 12.773 16.056 1.00 95.94 217 ASP A C 1
ATOM 1644 O O . ASP A 1 217 ? 6.214 11.822 15.709 1.00 95.94 217 ASP A O 1
ATOM 1648 N N . PRO A 1 218 ? 7.988 12.602 16.885 1.00 96.62 218 PRO A N 1
ATOM 1649 C CA . PRO A 1 218 ? 8.406 11.294 17.376 1.00 96.62 218 PRO A CA 1
ATOM 1650 C C . PRO A 1 218 ? 7.309 10.512 18.102 1.00 96.62 218 PRO A C 1
ATOM 1652 O O . PRO A 1 218 ? 7.246 9.289 17.966 1.00 96.62 218 PRO A O 1
ATOM 1655 N N . GLU A 1 219 ? 6.426 11.186 18.846 1.00 96.94 219 GLU A N 1
ATOM 1656 C CA . GLU A 1 219 ? 5.361 10.519 19.601 1.00 96.94 219 GLU A CA 1
ATOM 1657 C C . GLU A 1 219 ? 4.296 9.958 18.649 1.00 96.94 219 GLU A C 1
ATOM 1659 O O . GLU A 1 219 ? 3.916 8.785 18.728 1.00 96.94 219 GLU A O 1
ATOM 1664 N N . ARG A 1 220 ? 3.870 10.774 17.677 1.00 97.81 220 ARG A N 1
ATOM 1665 C CA . ARG A 1 220 ? 2.849 10.401 16.685 1.00 97.81 220 ARG A CA 1
ATOM 1666 C C . ARG A 1 220 ? 3.331 9.299 15.752 1.00 97.81 220 ARG A C 1
ATOM 1668 O O . ARG A 1 220 ? 2.604 8.344 15.485 1.00 97.81 220 ARG A O 1
ATOM 1675 N N . VAL A 1 221 ? 4.560 9.403 15.259 1.00 98.31 221 VAL A N 1
ATOM 1676 C CA . VAL A 1 221 ? 5.154 8.352 14.426 1.00 98.31 221 VAL A CA 1
ATOM 1677 C C . VAL A 1 221 ? 5.353 7.079 15.247 1.00 98.31 221 VAL A C 1
ATOM 1679 O O . VAL A 1 221 ? 5.055 5.994 14.753 1.00 98.31 221 VAL A O 1
ATOM 1682 N N . GLY A 1 222 ? 5.772 7.193 16.512 1.00 98.19 222 GLY A N 1
ATOM 1683 C CA . GLY A 1 222 ? 5.922 6.058 17.421 1.00 98.19 222 GLY A CA 1
ATOM 1684 C C . GLY A 1 222 ? 4.640 5.234 17.571 1.00 98.19 222 GLY A C 1
ATOM 1685 O O . GLY A 1 222 ? 4.689 4.009 17.444 1.00 98.19 222 GLY A O 1
ATOM 1686 N N . VAL A 1 223 ? 3.481 5.878 17.763 1.00 98.19 223 VAL A N 1
ATOM 1687 C CA . VAL A 1 223 ? 2.198 5.156 17.876 1.00 98.19 223 VAL A CA 1
ATOM 1688 C C . VAL A 1 223 ? 1.744 4.515 16.562 1.00 98.19 223 VAL A C 1
ATOM 1690 O O . VAL A 1 223 ? 1.151 3.437 16.587 1.00 98.19 223 VAL A O 1
ATOM 1693 N N . VAL A 1 224 ? 2.056 5.119 15.411 1.00 98.56 224 VAL A N 1
ATOM 1694 C CA . VAL A 1 224 ? 1.783 4.516 14.094 1.00 98.56 224 VAL A CA 1
ATOM 1695 C C . VAL A 1 224 ? 2.679 3.305 13.856 1.00 98.56 224 VAL A C 1
ATOM 1697 O O . VAL A 1 224 ? 2.191 2.251 13.458 1.00 98.56 224 VAL A O 1
ATOM 1700 N N . VAL A 1 225 ? 3.973 3.411 14.158 1.00 98.69 225 VAL A N 1
ATOM 1701 C CA . VAL A 1 225 ? 4.921 2.294 14.050 1.00 98.69 225 VAL A CA 1
ATOM 1702 C C . VAL A 1 225 ? 4.516 1.135 14.960 1.00 98.69 225 VAL A C 1
ATOM 1704 O O . VAL A 1 225 ? 4.574 -0.020 14.536 1.00 98.69 225 VAL A O 1
ATOM 1707 N N . ALA A 1 226 ? 4.059 1.429 16.180 1.00 98.50 226 ALA A N 1
ATOM 1708 C CA . ALA A 1 226 ? 3.530 0.419 17.088 1.00 98.50 226 ALA A CA 1
ATOM 1709 C C . ALA A 1 226 ? 2.297 -0.287 16.500 1.00 98.50 226 ALA A C 1
ATOM 1711 O O . ALA A 1 226 ? 2.217 -1.511 16.568 1.00 98.50 226 ALA A O 1
ATOM 1712 N N . LEU A 1 227 ? 1.381 0.450 15.863 1.00 98.75 227 LEU A N 1
ATOM 1713 C CA . LEU A 1 227 ? 0.223 -0.137 15.184 1.00 98.75 227 LEU A CA 1
ATOM 1714 C C . LEU A 1 227 ? 0.626 -1.012 13.984 1.00 98.75 227 LEU A C 1
ATOM 1716 O O . LEU A 1 227 ? 0.086 -2.103 13.817 1.00 98.75 227 LEU A O 1
ATOM 1720 N N . ILE A 1 228 ? 1.591 -0.577 13.170 1.00 98.62 228 ILE A N 1
ATOM 1721 C CA . ILE A 1 228 ? 2.112 -1.378 12.048 1.00 98.62 228 ILE A CA 1
ATOM 1722 C C . ILE A 1 228 ? 2.724 -2.687 12.575 1.00 98.62 228 ILE A C 1
ATOM 1724 O O . ILE A 1 228 ? 2.442 -3.766 12.057 1.00 98.62 228 ILE A O 1
ATOM 1728 N N . ALA A 1 229 ? 3.524 -2.616 13.644 1.00 98.50 229 ALA A N 1
ATOM 1729 C CA . ALA A 1 229 ? 4.083 -3.795 14.305 1.00 98.50 229 ALA A CA 1
ATOM 1730 C C . ALA A 1 229 ? 2.995 -4.723 14.869 1.00 98.50 229 ALA A C 1
ATOM 1732 O O . ALA A 1 229 ? 3.091 -5.942 14.723 1.00 98.50 229 ALA A O 1
ATOM 1733 N N . GLU A 1 230 ? 1.949 -4.163 15.477 1.00 98.31 230 GLU A N 1
ATOM 1734 C CA . GLU A 1 230 ? 0.810 -4.905 16.021 1.00 98.31 230 GLU A CA 1
ATOM 1735 C C . GLU A 1 230 ? 0.044 -5.651 14.917 1.00 98.31 230 GLU A C 1
ATOM 1737 O O . GLU A 1 230 ? -0.206 -6.849 15.047 1.00 98.31 230 GLU A O 1
ATOM 1742 N N . LEU A 1 231 ? -0.248 -4.984 13.795 1.00 98.50 231 LEU A N 1
ATOM 1743 C CA . LEU A 1 231 ? -0.847 -5.602 12.609 1.00 98.50 231 LEU A CA 1
ATOM 1744 C C . LEU A 1 231 ? -0.011 -6.791 12.127 1.00 98.50 231 LEU A C 1
ATOM 1746 O O . LEU A 1 231 ? -0.519 -7.908 12.004 1.00 98.50 231 LEU A O 1
ATOM 1750 N N . HIS A 1 232 ? 1.281 -6.555 11.896 1.00 98.38 232 HIS A N 1
ATOM 1751 C CA . HIS A 1 232 ? 2.176 -7.561 11.342 1.00 98.38 232 HIS A CA 1
ATOM 1752 C C . HIS A 1 232 ? 2.343 -8.772 12.261 1.00 98.38 232 HIS A C 1
ATOM 1754 O O . HIS A 1 232 ? 2.285 -9.913 11.798 1.00 98.38 232 HIS A O 1
ATOM 1760 N N . THR A 1 233 ? 2.548 -8.544 13.556 1.00 98.12 233 THR A N 1
ATOM 1761 C CA . THR A 1 233 ? 2.807 -9.626 14.515 1.00 98.12 233 THR A CA 1
ATOM 1762 C C . THR A 1 233 ? 1.557 -10.442 14.819 1.00 98.12 233 THR A C 1
ATOM 1764 O O . THR A 1 233 ? 1.655 -11.663 14.910 1.00 98.12 233 THR A O 1
ATOM 1767 N N . ARG A 1 234 ? 0.376 -9.814 14.916 1.00 98.06 234 ARG A N 1
ATOM 1768 C CA . ARG A 1 234 ? -0.882 -10.534 15.176 1.00 98.06 234 ARG A CA 1
ATOM 1769 C C . ARG A 1 234 ? -1.370 -11.340 13.975 1.00 98.06 234 ARG A C 1
ATOM 1771 O O . ARG A 1 234 ? -1.984 -12.389 14.160 1.00 98.06 234 ARG A O 1
ATOM 1778 N N . ALA A 1 235 ? -1.134 -10.857 12.755 1.00 98.19 235 ALA A N 1
ATOM 1779 C CA . ALA A 1 235 ? -1.575 -11.557 11.553 1.00 98.19 235 ALA A CA 1
ATOM 1780 C C . ALA A 1 235 ? -0.631 -12.687 11.131 1.00 98.19 235 ALA A C 1
ATOM 1782 O O . ALA A 1 235 ? -1.088 -13.682 10.569 1.00 98.19 235 ALA A O 1
ATOM 1783 N N . ALA A 1 236 ? 0.663 -12.584 11.416 1.00 97.06 236 ALA A N 1
ATOM 1784 C CA . ALA A 1 236 ? 1.617 -13.622 11.059 1.00 97.06 236 ALA A CA 1
ATOM 1785 C C . ALA A 1 236 ? 1.276 -14.969 11.714 1.00 97.06 236 ALA A C 1
ATOM 1787 O O . ALA A 1 236 ? 1.087 -15.073 12.923 1.00 97.06 236 ALA A O 1
ATOM 1788 N N . GLY A 1 237 ? 1.192 -16.021 10.897 1.00 94.31 237 GLY A N 1
ATOM 1789 C CA . GLY A 1 237 ? 0.799 -17.359 11.356 1.00 94.31 237 GLY A CA 1
ATOM 1790 C C . GLY A 1 237 ? -0.689 -17.511 11.705 1.00 94.31 237 GLY A C 1
ATOM 1791 O O . GLY A 1 237 ? -1.114 -18.611 12.055 1.00 94.31 237 GLY A O 1
ATOM 1792 N N . HIS A 1 238 ? -1.504 -16.460 11.574 1.00 97.56 238 HIS A N 1
ATOM 1793 C CA . HIS A 1 238 ? -2.934 -16.541 11.850 1.00 97.56 238 HIS A CA 1
ATOM 1794 C C . HIS A 1 238 ? -3.670 -17.338 10.763 1.00 97.56 238 HIS A C 1
ATOM 1796 O O . HIS A 1 238 ? -3.412 -17.198 9.565 1.00 97.56 238 HIS A O 1
ATOM 1802 N N . ALA A 1 239 ? -4.696 -18.093 11.161 1.00 96.88 239 ALA A N 1
ATOM 1803 C CA . ALA A 1 239 ? -5.527 -18.905 10.266 1.00 96.88 239 ALA A CA 1
ATOM 1804 C C . ALA A 1 239 ? -6.290 -18.111 9.178 1.00 96.88 239 ALA A C 1
ATOM 1806 O O . ALA A 1 239 ? -6.857 -18.712 8.270 1.00 96.88 239 ALA A O 1
ATOM 1807 N N . LEU A 1 240 ? -6.298 -16.773 9.248 1.00 96.19 240 LEU A N 1
ATOM 1808 C CA . LEU A 1 240 ? -6.950 -15.902 8.261 1.00 96.19 240 LEU A CA 1
ATOM 1809 C C . LEU A 1 240 ? -6.031 -15.548 7.093 1.00 96.19 240 LEU A C 1
ATOM 1811 O O . LEU A 1 240 ? -6.518 -15.178 6.032 1.00 96.19 240 LEU A O 1
ATOM 1815 N N . VAL A 1 241 ? -4.711 -15.692 7.246 1.00 97.25 241 VAL A N 1
ATOM 1816 C CA . VAL A 1 241 ? -3.745 -15.290 6.213 1.00 97.25 241 VAL A CA 1
ATOM 1817 C C . VAL A 1 241 ? -4.008 -15.972 4.862 1.00 97.25 241 VAL A C 1
ATOM 1819 O O . VAL A 1 241 ? -3.945 -15.285 3.840 1.00 97.25 241 VAL A O 1
ATOM 1822 N N . PRO A 1 242 ? -4.355 -17.275 4.784 1.00 96.56 242 PRO A N 1
ATOM 1823 C CA . PRO A 1 242 ? -4.739 -17.892 3.514 1.00 96.56 242 PRO A CA 1
ATOM 1824 C C . PRO A 1 242 ? -5.966 -17.241 2.860 1.00 96.56 242 PRO A C 1
ATOM 1826 O O . PRO A 1 242 ? -5.992 -17.082 1.641 1.00 96.56 242 PRO A O 1
ATOM 1829 N N . GLU A 1 243 ? -6.956 -16.828 3.656 1.00 97.19 243 GLU A N 1
ATOM 1830 C CA . GLU A 1 243 ? -8.148 -16.129 3.171 1.00 97.19 243 GLU A CA 1
ATOM 1831 C C . GLU A 1 243 ? -7.799 -14.725 2.666 1.00 97.19 243 GLU A C 1
ATOM 1833 O O . GLU A 1 243 ? -8.171 -14.370 1.548 1.00 97.19 243 GLU A O 1
ATOM 1838 N N . CYS A 1 244 ? -7.022 -13.954 3.434 1.00 97.62 244 CYS A N 1
ATOM 1839 C CA . CYS A 1 244 ? -6.517 -12.654 2.994 1.00 97.62 244 CYS A CA 1
ATOM 1840 C C . CYS A 1 244 ? -5.782 -12.785 1.658 1.00 97.62 244 CYS A C 1
ATOM 1842 O O . CYS A 1 244 ? -6.073 -12.056 0.714 1.00 97.62 244 CYS A O 1
ATOM 1844 N N . ARG A 1 245 ? -4.890 -13.776 1.533 1.00 96.62 245 ARG A N 1
ATOM 1845 C CA . ARG A 1 245 ? -4.137 -14.023 0.298 1.00 96.62 245 ARG A CA 1
ATOM 1846 C C . ARG A 1 245 ? -5.055 -14.370 -0.877 1.00 96.62 245 ARG A C 1
ATOM 1848 O O . ARG A 1 245 ? -4.780 -13.947 -1.995 1.00 96.62 245 ARG A O 1
ATOM 1855 N N . HIS A 1 246 ? -6.140 -15.108 -0.643 1.00 96.00 246 HIS A N 1
ATOM 1856 C CA . HIS A 1 246 ? -7.110 -15.446 -1.686 1.00 96.00 246 HIS A CA 1
ATOM 1857 C C . HIS A 1 246 ? -7.817 -14.206 -2.254 1.00 96.00 246 HIS A C 1
ATOM 1859 O O . HIS A 1 246 ? -7.918 -14.064 -3.471 1.00 96.00 246 HIS A O 1
ATOM 1865 N N . PHE A 1 247 ? -8.288 -13.305 -1.389 1.00 95.94 247 PHE A N 1
ATOM 1866 C CA . PHE A 1 247 ? -9.059 -12.132 -1.817 1.00 95.94 247 PHE A CA 1
ATOM 1867 C C . PHE A 1 247 ? -8.190 -10.960 -2.277 1.00 95.94 247 PHE A C 1
ATOM 1869 O O . PHE A 1 247 ? -8.567 -10.233 -3.200 1.00 95.94 247 PHE A O 1
ATOM 1876 N N . CYS A 1 248 ? -7.036 -10.776 -1.644 1.00 94.50 248 CYS A N 1
ATOM 1877 C CA . CYS A 1 248 ? -6.188 -9.608 -1.835 1.00 94.50 248 CYS A CA 1
ATOM 1878 C C . CYS A 1 248 ? -4.900 -9.877 -2.622 1.00 94.50 248 CYS A C 1
ATOM 1880 O O . CYS A 1 248 ? -4.277 -8.942 -3.117 1.00 94.50 248 CYS A O 1
ATOM 1882 N N . GLY A 1 249 ? -4.511 -11.140 -2.784 1.00 94.62 249 GLY A N 1
ATOM 1883 C CA . GLY A 1 249 ? -3.273 -11.514 -3.455 1.00 94.62 249 GLY A CA 1
ATOM 1884 C C . GLY A 1 249 ? -2.046 -11.448 -2.546 1.00 94.62 249 GLY A C 1
ATOM 1885 O O . GLY A 1 249 ? -2.137 -11.496 -1.316 1.00 94.62 249 GLY A O 1
ATOM 1886 N N . ASN A 1 250 ? -0.873 -11.405 -3.177 1.00 95.12 250 ASN A N 1
ATOM 1887 C CA . ASN A 1 250 ? 0.421 -11.496 -2.513 1.00 95.12 250 ASN A CA 1
ATOM 1888 C C . ASN A 1 250 ? 1.355 -10.365 -2.971 1.00 95.12 250 ASN A C 1
ATOM 1890 O O . ASN A 1 250 ? 1.298 -9.981 -4.136 1.00 95.12 250 ASN A O 1
ATOM 1894 N N . LEU A 1 251 ? 2.213 -9.874 -2.071 1.00 95.62 251 LEU A N 1
ATOM 1895 C CA . LEU A 1 251 ? 3.231 -8.840 -2.332 1.00 95.62 251 LEU A CA 1
ATOM 1896 C C . LEU A 1 251 ? 4.666 -9.309 -2.007 1.00 95.62 251 LEU A C 1
ATOM 1898 O O . LEU A 1 251 ? 5.569 -8.500 -1.810 1.00 95.62 251 LEU A O 1
ATOM 1902 N N . GLY A 1 252 ? 4.885 -10.625 -1.934 1.00 94.12 252 GLY A N 1
ATOM 1903 C CA . GLY A 1 252 ? 6.183 -11.254 -1.680 1.00 94.12 252 GLY A CA 1
ATOM 1904 C C . GLY A 1 252 ? 6.953 -11.628 -2.951 1.00 94.12 252 GLY A C 1
ATOM 1905 O O . GLY A 1 252 ? 6.778 -11.041 -4.020 1.00 94.12 252 GLY A O 1
ATOM 1906 N N . ALA A 1 253 ? 7.815 -12.644 -2.851 1.00 94.94 253 ALA A N 1
ATOM 1907 C CA . ALA A 1 253 ? 8.677 -13.078 -3.955 1.00 94.94 253 ALA A CA 1
ATOM 1908 C C . ALA A 1 253 ? 7.925 -13.418 -5.261 1.00 94.94 253 ALA A C 1
ATOM 1910 O O . ALA A 1 253 ? 8.378 -12.972 -6.321 1.00 94.94 253 ALA A O 1
ATOM 1911 N N . PRO A 1 254 ? 6.762 -14.110 -5.237 1.00 94.44 254 PRO A N 1
ATOM 1912 C CA . PRO A 1 254 ? 5.989 -14.361 -6.453 1.00 94.44 254 PRO A CA 1
ATOM 1913 C C . PRO A 1 254 ? 5.534 -13.077 -7.153 1.00 94.44 254 PRO A C 1
ATOM 1915 O O . PRO A 1 254 ? 5.558 -13.004 -8.379 1.00 94.44 254 PRO A O 1
ATOM 1918 N N . PHE A 1 255 ? 5.164 -12.048 -6.385 1.00 95.75 255 PHE A N 1
ATOM 1919 C CA . PHE A 1 255 ? 4.757 -10.750 -6.921 1.00 95.75 255 PHE A CA 1
ATOM 1920 C C . PHE A 1 255 ? 5.925 -10.027 -7.590 1.00 95.75 255 PHE A C 1
ATOM 1922 O O . PHE A 1 255 ? 5.781 -9.533 -8.708 1.00 95.75 255 PHE A O 1
ATOM 1929 N N . PHE A 1 256 ? 7.096 -10.004 -6.947 1.00 96.69 256 PHE A N 1
ATOM 1930 C CA . PHE A 1 256 ? 8.303 -9.432 -7.545 1.00 96.69 256 PHE A CA 1
ATOM 1931 C C . PHE A 1 256 ? 8.661 -10.128 -8.865 1.00 96.69 256 PHE A C 1
ATOM 1933 O O . PHE A 1 256 ? 8.836 -9.461 -9.886 1.00 96.69 256 PHE A O 1
ATOM 1940 N N . ALA A 1 257 ? 8.707 -11.462 -8.865 1.00 97.69 257 ALA A N 1
ATOM 1941 C CA . ALA A 1 257 ? 9.079 -12.236 -10.042 1.00 97.69 257 ALA A CA 1
ATOM 1942 C C . ALA A 1 257 ? 8.084 -12.072 -11.202 1.00 97.69 257 ALA A C 1
ATOM 1944 O O . ALA A 1 257 ? 8.503 -11.843 -12.338 1.00 97.69 257 ALA A O 1
ATOM 1945 N N . ALA A 1 258 ? 6.779 -12.142 -10.916 1.00 97.56 258 ALA A N 1
ATOM 1946 C CA . ALA A 1 258 ? 5.735 -11.990 -11.926 1.00 97.56 258 ALA A CA 1
ATOM 1947 C C . ALA A 1 258 ? 5.746 -10.586 -12.545 1.00 97.56 258 ALA A C 1
ATOM 1949 O O . ALA A 1 258 ? 5.818 -10.459 -13.765 1.00 97.56 258 ALA A O 1
ATOM 1950 N N . ASN A 1 259 ? 5.774 -9.531 -11.722 1.00 97.88 259 ASN A N 1
ATOM 1951 C CA . ASN A 1 259 ? 5.791 -8.161 -12.238 1.00 97.88 259 ASN A CA 1
ATOM 1952 C C . ASN A 1 259 ? 7.040 -7.871 -13.068 1.00 97.88 259 ASN A C 1
ATOM 1954 O O . ASN A 1 259 ? 6.954 -7.162 -14.068 1.00 97.88 259 ASN A O 1
ATOM 1958 N N . LEU A 1 260 ? 8.199 -8.407 -12.674 1.00 98.25 260 LEU A N 1
ATOM 1959 C CA . LEU A 1 260 ? 9.425 -8.232 -13.442 1.00 98.25 260 LEU A CA 1
ATOM 1960 C C . LEU A 1 260 ? 9.323 -8.898 -14.819 1.00 98.25 260 LEU A C 1
ATOM 1962 O O . LEU A 1 260 ? 9.668 -8.278 -15.826 1.00 98.25 260 LEU A O 1
ATOM 1966 N N . ALA A 1 261 ? 8.827 -10.136 -14.867 1.00 98.38 261 ALA A N 1
ATOM 1967 C CA . ALA A 1 261 ? 8.625 -10.861 -16.116 1.00 98.38 261 ALA A CA 1
ATOM 1968 C C . ALA A 1 261 ? 7.621 -10.142 -17.033 1.00 98.38 261 ALA A C 1
ATOM 1970 O O . ALA A 1 261 ? 7.914 -9.927 -18.211 1.00 98.38 261 ALA A O 1
ATOM 1971 N N . ASP A 1 262 ? 6.484 -9.708 -16.487 1.00 98.56 262 ASP A N 1
ATOM 1972 C CA . ASP A 1 262 ? 5.433 -9.025 -17.242 1.00 98.56 262 ASP A CA 1
ATOM 1973 C C . ASP A 1 262 ? 5.891 -7.657 -17.754 1.00 98.56 262 ASP A C 1
ATOM 1975 O O . ASP A 1 262 ? 5.671 -7.325 -18.921 1.00 98.56 262 ASP A O 1
ATOM 1979 N N . ALA A 1 263 ? 6.581 -6.871 -16.922 1.00 98.56 263 ALA A N 1
ATOM 1980 C CA . ALA A 1 263 ? 7.123 -5.577 -17.322 1.00 98.56 263 ALA A CA 1
ATOM 1981 C C . ALA A 1 263 ? 8.145 -5.718 -18.459 1.00 98.56 263 ALA A C 1
ATOM 1983 O O . ALA A 1 263 ? 8.071 -4.978 -19.442 1.00 98.56 263 ALA A O 1
ATOM 1984 N N . ILE A 1 264 ? 9.059 -6.693 -18.368 1.00 98.75 264 ILE A N 1
ATOM 1985 C CA . ILE A 1 264 ? 10.010 -7.008 -19.443 1.00 98.75 264 ILE A CA 1
ATOM 1986 C C . ILE A 1 264 ? 9.257 -7.379 -20.715 1.00 98.75 264 ILE A C 1
ATOM 1988 O O . ILE A 1 264 ? 9.463 -6.741 -21.747 1.00 98.75 264 ILE A O 1
ATOM 1992 N N . ALA A 1 265 ? 8.355 -8.359 -20.637 1.00 98.50 265 ALA A N 1
ATOM 1993 C CA . ALA A 1 265 ? 7.632 -8.853 -21.800 1.00 98.50 265 ALA A CA 1
ATOM 1994 C C . ALA A 1 265 ? 6.846 -7.726 -22.483 1.00 98.50 265 ALA A C 1
ATOM 1996 O O . ALA A 1 265 ? 6.900 -7.569 -23.701 1.00 98.50 265 ALA A O 1
ATOM 1997 N N . LEU A 1 266 ? 6.141 -6.891 -21.719 1.00 98.19 266 LEU A N 1
ATOM 1998 C CA . LEU A 1 266 ? 5.375 -5.775 -22.269 1.00 98.19 266 LEU A CA 1
ATOM 1999 C C . LEU A 1 266 ? 6.274 -4.717 -22.906 1.00 98.19 266 LEU A C 1
ATOM 2001 O O . LEU A 1 266 ? 5.993 -4.299 -24.030 1.00 98.19 266 LEU A O 1
ATOM 2005 N N . LEU A 1 267 ? 7.371 -4.329 -22.250 1.00 98.19 267 LEU A N 1
ATOM 2006 C CA . LEU A 1 267 ? 8.330 -3.395 -22.833 1.00 98.19 267 LEU A CA 1
ATOM 2007 C C . LEU A 1 267 ? 8.963 -3.964 -24.104 1.00 98.19 267 LEU A C 1
ATOM 2009 O O . LEU A 1 267 ? 9.078 -3.241 -25.091 1.00 98.19 267 LEU A O 1
ATOM 2013 N N . GLU A 1 268 ? 9.315 -5.250 -24.148 1.00 98.00 268 GLU A N 1
ATOM 2014 C CA . GLU A 1 268 ? 9.818 -5.895 -25.363 1.00 98.00 268 GLU A CA 1
ATOM 2015 C C . GLU A 1 268 ? 8.831 -5.739 -26.524 1.00 98.00 268 GLU A C 1
ATOM 2017 O O . GLU A 1 268 ? 9.231 -5.334 -27.620 1.00 98.00 268 GLU A O 1
ATOM 2022 N N . ARG A 1 269 ? 7.532 -5.946 -26.260 1.00 96.75 269 ARG A N 1
ATOM 2023 C CA . ARG A 1 269 ? 6.455 -5.818 -27.253 1.00 96.75 269 ARG A CA 1
ATOM 2024 C C . ARG A 1 269 ? 6.231 -4.392 -27.764 1.00 96.75 269 ARG A C 1
ATOM 2026 O O . ARG A 1 269 ? 5.605 -4.269 -28.814 1.00 96.75 269 ARG A O 1
ATOM 2033 N N . LEU A 1 270 ? 6.733 -3.356 -27.088 1.00 95.56 270 LEU A N 1
ATOM 2034 C CA . LEU A 1 270 ? 6.686 -1.965 -27.568 1.00 95.56 270 LEU A CA 1
ATOM 2035 C C . LEU A 1 270 ? 7.687 -1.672 -28.705 1.00 95.56 270 LEU A C 1
ATOM 2037 O O . LEU A 1 270 ? 7.771 -0.534 -29.155 1.00 95.56 270 LEU A O 1
ATOM 2041 N N . ALA A 1 271 ? 8.471 -2.652 -29.166 1.00 92.50 271 ALA A N 1
ATOM 2042 C CA . ALA A 1 271 ? 9.336 -2.471 -30.332 1.00 92.50 271 ALA A CA 1
ATOM 2043 C C . ALA A 1 271 ? 8.535 -2.273 -31.640 1.00 92.50 271 ALA A C 1
ATOM 2045 O O . ALA A 1 271 ? 7.438 -2.833 -31.781 1.00 92.50 271 ALA A O 1
ATOM 2046 N N . PRO A 1 272 ? 9.105 -1.572 -32.638 1.00 89.81 272 PRO A N 1
ATOM 2047 C CA . PRO A 1 272 ? 8.589 -1.587 -34.004 1.00 89.81 272 PRO A CA 1
ATOM 2048 C C . PRO A 1 272 ? 8.431 -3.017 -34.553 1.00 89.81 272 PRO A C 1
ATOM 2050 O O . PRO A 1 272 ? 9.191 -3.912 -34.171 1.00 89.81 272 PRO A O 1
ATOM 2053 N N . PRO A 1 273 ? 7.451 -3.271 -35.439 1.00 89.25 273 PRO A N 1
ATOM 2054 C CA . PRO A 1 273 ? 6.454 -2.326 -35.959 1.00 89.25 273 PRO A CA 1
ATOM 2055 C C . PRO A 1 273 ? 5.209 -2.214 -35.061 1.00 89.25 273 PRO A C 1
ATOM 2057 O O . PRO A 1 273 ? 4.179 -1.669 -35.454 1.00 89.25 273 PRO A O 1
ATOM 2060 N N . ARG A 1 274 ? 5.225 -2.829 -33.867 1.00 88.19 274 ARG A N 1
ATOM 2061 C CA . ARG A 1 274 ? 4.025 -2.891 -33.024 1.00 88.19 274 ARG A CA 1
ATOM 2062 C C . ARG A 1 274 ? 3.668 -1.531 -32.492 1.00 88.19 274 ARG A C 1
ATOM 2064 O O . ARG A 1 274 ? 2.487 -1.229 -32.445 1.00 88.19 274 ARG A O 1
ATOM 2071 N N . VAL A 1 275 ? 4.648 -0.743 -32.087 1.00 89.62 275 VAL A N 1
ATOM 2072 C CA . VAL A 1 275 ? 4.526 0.677 -31.765 1.00 89.62 275 VAL A CA 1
ATOM 2073 C C . VAL A 1 275 ? 5.612 1.372 -32.574 1.00 89.62 275 VAL A C 1
ATOM 2075 O O . VAL A 1 275 ? 6.701 0.821 -32.707 1.00 89.62 275 VAL A O 1
ATOM 2078 N N . GLU A 1 276 ? 5.320 2.555 -33.100 1.00 89.44 276 GLU A N 1
ATOM 2079 C CA . GLU A 1 276 ? 6.300 3.409 -33.775 1.00 89.44 276 GLU A CA 1
ATOM 2080 C C . GLU A 1 276 ? 6.726 4.520 -32.799 1.00 89.44 276 GLU A C 1
ATOM 2082 O O . GLU A 1 276 ? 6.084 5.573 -32.761 1.00 89.44 276 GLU A O 1
ATOM 2087 N N . PRO A 1 277 ? 7.714 4.274 -31.913 1.00 90.00 277 PRO A N 1
ATOM 2088 C CA . PRO A 1 277 ? 8.172 5.268 -30.954 1.00 90.00 277 PRO A CA 1
ATOM 2089 C C . PRO A 1 277 ? 9.036 6.337 -31.632 1.00 90.00 277 PRO A C 1
ATOM 2091 O O . PRO A 1 277 ? 9.749 6.062 -32.599 1.00 90.00 277 PRO A O 1
ATOM 2094 N N . THR A 1 278 ? 9.063 7.539 -31.055 1.00 94.56 278 THR A N 1
ATOM 2095 C CA . THR A 1 278 ? 10.133 8.501 -31.364 1.00 94.56 278 THR A CA 1
ATOM 2096 C C . THR A 1 278 ? 11.495 7.948 -30.910 1.00 94.56 278 THR A C 1
ATOM 2098 O O . THR A 1 278 ? 11.543 7.046 -30.061 1.00 94.56 278 THR A O 1
ATOM 2101 N N . PRO A 1 279 ? 12.627 8.479 -31.410 1.00 95.38 279 PRO A N 1
ATOM 2102 C CA . PRO A 1 279 ? 13.953 8.069 -30.945 1.00 95.38 279 PRO A CA 1
ATOM 2103 C C . PRO A 1 279 ? 14.117 8.145 -29.417 1.00 95.38 279 PRO A C 1
ATOM 2105 O O . PRO A 1 279 ? 14.664 7.229 -28.801 1.00 95.38 279 PRO A O 1
ATOM 2108 N N . GLU A 1 280 ? 13.576 9.185 -28.780 1.00 96.38 280 GLU A N 1
ATOM 2109 C CA . GLU A 1 280 ? 13.629 9.393 -27.329 1.00 96.38 280 GLU A CA 1
ATOM 2110 C C . GLU A 1 280 ? 12.819 8.333 -26.575 1.00 96.38 280 GLU A C 1
ATOM 2112 O O . GLU A 1 280 ? 13.280 7.788 -25.570 1.00 96.38 280 GLU A O 1
ATOM 2117 N N . GLN A 1 281 ? 11.629 7.999 -27.078 1.00 96.69 281 GLN A N 1
ATOM 2118 C CA . GLN A 1 281 ? 10.772 6.949 -26.524 1.00 96.69 281 GLN A CA 1
ATOM 2119 C C . GLN A 1 281 ? 11.412 5.562 -26.676 1.00 96.69 281 GLN A C 1
ATOM 2121 O O . GLN A 1 281 ? 11.366 4.744 -25.752 1.00 96.69 281 GLN A O 1
ATOM 2126 N N . GLY A 1 282 ? 12.066 5.307 -27.813 1.00 96.56 282 GLY A N 1
ATOM 2127 C CA . GLY A 1 282 ? 12.859 4.101 -28.040 1.00 96.56 282 GLY A CA 1
ATOM 2128 C C . GLY A 1 282 ? 14.028 3.987 -27.057 1.00 96.56 282 GLY A C 1
ATOM 2129 O O . GLY A 1 282 ? 14.250 2.917 -26.482 1.00 96.56 282 GLY A O 1
ATOM 2130 N N . ALA A 1 283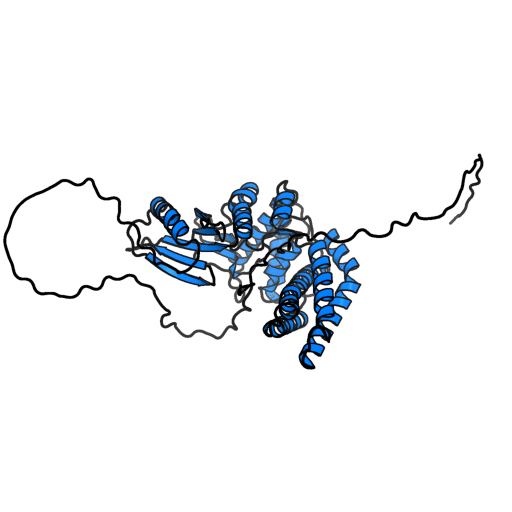 ? 14.726 5.096 -26.798 1.00 97.44 283 ALA A N 1
ATOM 2131 C CA . ALA A 1 283 ? 15.814 5.156 -25.827 1.00 97.44 283 ALA A CA 1
ATOM 2132 C C . ALA A 1 283 ? 15.324 4.930 -24.385 1.00 97.44 283 ALA A C 1
ATOM 2134 O O . ALA A 1 283 ? 15.926 4.136 -23.663 1.00 97.44 283 ALA A O 1
ATOM 2135 N N . LEU A 1 284 ? 14.212 5.558 -23.981 1.00 98.06 284 LEU A N 1
ATOM 2136 C CA . LEU A 1 284 ? 13.560 5.336 -22.682 1.00 98.06 284 LEU A CA 1
ATOM 2137 C C . LEU A 1 284 ? 13.230 3.853 -22.467 1.00 98.06 284 LEU A C 1
ATOM 2139 O O . LEU A 1 284 ? 13.626 3.259 -21.462 1.00 98.06 284 LEU A O 1
ATOM 2143 N N . ARG A 1 285 ? 12.569 3.222 -23.445 1.00 98.06 285 ARG A N 1
ATOM 2144 C CA . ARG A 1 285 ? 12.280 1.780 -23.421 1.00 98.06 285 ARG A CA 1
ATOM 2145 C C . ARG A 1 285 ? 13.559 0.956 -23.241 1.00 98.06 285 ARG A C 1
ATOM 2147 O O . ARG A 1 285 ? 13.577 0.028 -22.436 1.00 98.06 285 ARG A O 1
ATOM 2154 N N . GLY A 1 286 ? 14.620 1.280 -23.984 1.00 98.00 286 GLY A N 1
ATOM 2155 C CA . GLY A 1 286 ? 15.906 0.581 -23.907 1.00 98.00 286 GLY A CA 1
ATOM 2156 C C . GLY A 1 286 ? 16.570 0.681 -22.530 1.00 98.00 286 GLY A C 1
ATOM 2157 O O . GLY A 1 286 ? 17.066 -0.323 -22.011 1.00 98.00 286 GLY A O 1
ATOM 2158 N N . ARG A 1 287 ? 16.538 1.864 -21.904 1.00 98.25 287 ARG A N 1
ATOM 2159 C CA . ARG A 1 287 ? 17.081 2.080 -20.553 1.00 98.25 287 ARG A CA 1
ATOM 2160 C C . ARG A 1 287 ? 16.291 1.313 -19.493 1.00 98.25 287 ARG A C 1
ATOM 2162 O O . ARG A 1 287 ? 16.905 0.626 -18.677 1.00 98.25 287 ARG A O 1
ATOM 2169 N N . LEU A 1 288 ? 14.957 1.339 -19.554 1.00 98.50 288 LEU A N 1
ATOM 2170 C CA . LEU A 1 288 ? 14.102 0.541 -18.667 1.00 98.50 288 LEU A CA 1
ATOM 2171 C C . LEU A 1 288 ? 14.367 -0.963 -18.826 1.00 98.50 288 LEU A C 1
ATOM 2173 O O . LEU A 1 288 ? 14.639 -1.634 -17.833 1.00 98.50 288 LEU A O 1
ATOM 2177 N N . LEU A 1 289 ? 14.387 -1.491 -20.057 1.00 98.62 289 LEU A N 1
ATOM 2178 C CA . LEU A 1 289 ? 14.702 -2.906 -20.310 1.00 98.62 289 LEU A CA 1
ATOM 2179 C C . LEU A 1 289 ? 16.076 -3.299 -19.765 1.00 98.62 289 LEU A C 1
ATOM 2181 O O . LEU A 1 289 ? 16.206 -4.336 -19.124 1.00 98.62 289 LEU A O 1
ATOM 2185 N N . THR A 1 290 ? 17.091 -2.455 -19.961 1.00 98.50 290 THR A N 1
ATOM 2186 C CA . THR A 1 290 ? 18.441 -2.711 -19.438 1.00 98.50 290 THR A CA 1
ATOM 2187 C C . THR A 1 290 ? 18.435 -2.860 -17.915 1.00 98.50 290 THR A C 1
ATOM 2189 O O . THR A 1 290 ? 19.086 -3.758 -17.383 1.00 98.50 290 THR A O 1
ATOM 2192 N N . ARG A 1 291 ? 17.682 -2.015 -17.200 1.00 97.81 291 ARG A N 1
ATOM 2193 C CA . ARG A 1 291 ? 17.532 -2.118 -15.740 1.00 97.81 291 ARG A CA 1
ATOM 2194 C C . ARG A 1 291 ? 16.798 -3.390 -15.334 1.00 97.81 291 ARG A C 1
ATOM 2196 O O . ARG A 1 291 ? 17.287 -4.116 -14.474 1.00 97.81 291 ARG A O 1
ATOM 2203 N N . LEU A 1 292 ? 15.663 -3.681 -15.968 1.00 98.44 292 LEU A N 1
ATOM 2204 C CA . LEU A 1 292 ? 14.874 -4.867 -15.639 1.00 98.44 292 LEU A CA 1
ATOM 2205 C C . LEU A 1 292 ? 15.632 -6.166 -15.943 1.00 98.44 292 LEU A C 1
ATOM 2207 O O . LEU A 1 292 ? 15.528 -7.113 -15.173 1.00 98.44 292 LEU A O 1
ATOM 2211 N N . TYR A 1 293 ? 16.449 -6.217 -16.999 1.00 98.75 293 TYR A N 1
ATOM 2212 C CA . TYR A 1 293 ? 17.298 -7.381 -17.261 1.00 98.75 293 TYR A CA 1
ATOM 2213 C C . TYR A 1 293 ? 18.348 -7.603 -16.182 1.00 98.75 293 TYR A C 1
ATOM 2215 O O . TYR A 1 293 ? 18.483 -8.728 -15.716 1.00 98.75 293 TYR A O 1
ATOM 2223 N N . ARG A 1 294 ? 19.009 -6.544 -15.704 1.00 98.00 294 ARG A N 1
ATOM 2224 C CA . ARG A 1 294 ? 19.928 -6.663 -14.561 1.00 98.00 294 ARG A CA 1
ATOM 2225 C C . ARG A 1 294 ? 19.213 -7.185 -13.314 1.00 98.00 294 ARG A C 1
ATOM 2227 O O . ARG A 1 294 ? 19.747 -8.040 -12.617 1.00 98.00 294 ARG A O 1
ATOM 2234 N N . LEU A 1 295 ? 17.993 -6.710 -13.055 1.00 97.38 295 LEU A N 1
ATOM 2235 C CA . LEU A 1 295 ? 17.172 -7.212 -11.949 1.00 97.38 295 LEU A CA 1
ATOM 2236 C C . LEU A 1 295 ? 16.748 -8.667 -12.146 1.00 97.38 295 LEU A C 1
ATOM 2238 O O . LEU A 1 295 ? 16.677 -9.409 -11.173 1.00 97.38 295 LEU A O 1
ATOM 2242 N N . ARG A 1 296 ? 16.480 -9.085 -13.387 1.00 98.19 296 ARG A N 1
ATOM 2243 C CA . ARG A 1 296 ? 16.134 -10.473 -13.713 1.00 98.19 296 ARG A CA 1
ATOM 2244 C C . ARG A 1 296 ? 17.324 -11.394 -13.476 1.00 98.19 296 ARG A C 1
ATOM 2246 O O . ARG A 1 296 ? 17.133 -12.497 -12.977 1.00 98.19 296 ARG A O 1
ATOM 2253 N N . ASP A 1 297 ? 18.529 -10.939 -13.791 1.00 98.25 297 ASP A N 1
ATOM 2254 C CA . ASP A 1 297 ? 19.748 -11.710 -13.560 1.00 98.25 297 ASP A CA 1
ATOM 2255 C C . ASP A 1 297 ? 20.046 -11.850 -12.047 1.00 98.25 297 ASP A C 1
ATOM 2257 O O . ASP A 1 297 ? 20.478 -12.911 -11.602 1.00 98.25 297 ASP A O 1
ATOM 2261 N N . ASP A 1 298 ? 19.731 -10.830 -11.233 1.00 97.19 298 ASP A N 1
ATOM 2262 C CA . ASP A 1 298 ? 19.833 -10.854 -9.753 1.00 97.19 298 ASP A CA 1
ATOM 2263 C C . ASP A 1 298 ? 18.593 -11.470 -9.056 1.00 97.19 298 ASP A C 1
ATOM 2265 O O . ASP A 1 298 ? 18.560 -11.624 -7.830 1.00 97.19 298 ASP A O 1
ATOM 2269 N N . LEU A 1 299 ? 17.557 -11.854 -9.813 1.00 96.81 299 LEU A N 1
ATOM 2270 C CA . LEU A 1 299 ? 16.276 -12.319 -9.269 1.00 96.81 299 LEU A CA 1
ATOM 2271 C C . LEU A 1 299 ? 16.414 -13.532 -8.337 1.00 96.81 299 LEU A C 1
ATOM 2273 O O . LEU A 1 299 ? 15.837 -13.470 -7.250 1.00 96.81 299 LEU A O 1
ATOM 2277 N N . PRO A 1 300 ? 17.175 -14.600 -8.666 1.00 97.44 300 PRO A N 1
ATOM 2278 C CA . PRO A 1 300 ? 17.301 -15.754 -7.775 1.00 97.44 300 PRO A CA 1
ATOM 2279 C C . PRO A 1 300 ? 17.853 -15.379 -6.396 1.00 97.44 300 PRO A C 1
ATOM 2281 O O . PRO A 1 300 ? 17.362 -15.859 -5.375 1.00 97.44 300 PRO A O 1
ATOM 2284 N N . ARG A 1 301 ? 18.836 -14.471 -6.356 1.00 96.44 301 ARG A N 1
ATOM 2285 C CA . ARG A 1 301 ? 19.422 -13.976 -5.107 1.00 96.44 301 ARG A CA 1
ATOM 2286 C C . ARG A 1 301 ? 18.409 -13.159 -4.309 1.00 96.44 301 ARG A C 1
ATOM 2288 O O . ARG A 1 301 ? 18.262 -13.390 -3.113 1.00 96.44 301 ARG A O 1
ATOM 2295 N N . ARG A 1 302 ? 17.699 -12.225 -4.948 1.00 96.12 302 ARG A N 1
ATOM 2296 C CA . ARG A 1 302 ? 16.700 -11.376 -4.273 1.00 96.12 302 ARG A CA 1
ATOM 2297 C C . ARG A 1 302 ? 15.509 -12.170 -3.747 1.00 96.12 302 ARG A C 1
ATOM 2299 O O . ARG A 1 302 ? 15.092 -11.935 -2.618 1.00 96.12 302 ARG A O 1
ATOM 2306 N N . VAL A 1 303 ? 15.007 -13.134 -4.520 1.00 95.62 303 VAL A N 1
ATOM 2307 C CA . VAL A 1 303 ? 13.948 -14.060 -4.085 1.00 95.62 303 VAL A CA 1
ATOM 2308 C C . VAL A 1 303 ? 14.403 -14.848 -2.861 1.00 95.62 303 VAL A C 1
ATOM 2310 O O . VAL A 1 303 ? 13.711 -14.832 -1.849 1.00 95.62 303 VAL A O 1
ATOM 2313 N N . HIS A 1 304 ? 15.601 -15.438 -2.906 1.00 95.12 304 HIS A N 1
ATOM 2314 C CA . HIS A 1 304 ? 16.143 -16.182 -1.772 1.00 95.12 304 HIS A CA 1
ATOM 2315 C C . HIS A 1 304 ? 16.266 -15.319 -0.506 1.00 95.12 304 HIS A C 1
ATOM 2317 O O . HIS A 1 304 ? 15.891 -15.758 0.583 1.00 95.12 304 HIS A O 1
ATOM 2323 N N . LEU A 1 305 ? 16.754 -14.080 -0.637 1.00 94.25 305 LEU A N 1
ATOM 2324 C CA . LEU A 1 305 ? 16.835 -13.145 0.487 1.00 94.25 305 LEU A CA 1
ATOM 2325 C C . LEU A 1 305 ? 15.447 -12.786 1.025 1.00 94.25 305 LEU A C 1
ATOM 2327 O O . LEU A 1 305 ? 15.267 -12.762 2.236 1.00 94.25 305 LEU A O 1
ATOM 2331 N N . LEU A 1 306 ? 14.461 -12.546 0.160 1.00 92.62 306 LEU A N 1
ATOM 2332 C CA . LEU A 1 306 ? 13.107 -12.209 0.591 1.00 92.62 306 LEU A CA 1
ATOM 2333 C C . LEU A 1 306 ? 12.424 -13.382 1.311 1.00 92.62 306 LEU A C 1
ATOM 2335 O O . LEU A 1 306 ? 11.794 -13.172 2.340 1.00 92.62 306 LEU A O 1
ATOM 2339 N N . GLU A 1 307 ? 12.594 -14.612 0.826 1.00 91.50 307 GLU A N 1
ATOM 2340 C CA . GLU A 1 307 ? 12.032 -15.820 1.449 1.00 91.50 307 GLU A CA 1
ATOM 2341 C C . GLU A 1 307 ? 12.715 -16.174 2.776 1.00 91.50 307 GLU A C 1
ATOM 2343 O O . GLU A 1 307 ? 12.066 -16.656 3.701 1.00 91.50 307 GLU A O 1
ATOM 2348 N N . THR A 1 308 ? 14.021 -15.920 2.888 1.00 90.38 308 THR A N 1
ATOM 2349 C CA . THR A 1 308 ? 14.800 -16.280 4.084 1.00 90.38 308 THR A CA 1
ATOM 2350 C C . THR A 1 308 ? 14.771 -15.183 5.151 1.00 90.38 308 THR A C 1
ATOM 2352 O O . THR A 1 308 ? 14.837 -15.476 6.343 1.00 90.38 308 THR A O 1
ATOM 2355 N N . LEU A 1 309 ? 14.695 -13.912 4.742 1.00 86.12 309 LEU A N 1
ATOM 2356 C CA . LEU A 1 309 ? 14.887 -12.748 5.618 1.00 86.12 309 LEU A CA 1
ATOM 2357 C C . LEU A 1 309 ? 13.683 -11.801 5.674 1.00 86.12 309 LEU A C 1
ATOM 2359 O O . LEU A 1 309 ? 13.670 -10.906 6.517 1.00 86.12 309 LEU A O 1
ATOM 2363 N N . GLY A 1 310 ? 12.681 -11.968 4.807 1.00 80.50 310 GLY A N 1
ATOM 2364 C CA . GLY A 1 310 ? 11.482 -11.121 4.767 1.00 80.50 310 GLY A CA 1
ATOM 2365 C C . GLY A 1 310 ? 10.548 -11.287 5.971 1.00 80.50 310 GLY A C 1
ATOM 2366 O O . GLY A 1 310 ? 9.606 -10.508 6.127 1.00 80.50 310 GLY A O 1
ATOM 2367 N N . GLY A 1 311 ? 10.833 -12.262 6.838 1.00 84.88 311 GLY A N 1
ATOM 2368 C CA . GLY A 1 311 ? 9.983 -12.635 7.962 1.00 84.88 311 GLY A CA 1
ATOM 2369 C C . GLY A 1 311 ? 8.789 -13.489 7.527 1.00 84.88 311 GLY A C 1
ATOM 2370 O O . GLY A 1 311 ? 8.658 -13.828 6.349 1.00 84.88 311 GLY A O 1
ATOM 2371 N N . PRO A 1 312 ? 7.923 -13.882 8.474 1.00 90.19 312 PRO A N 1
ATOM 2372 C CA . PRO A 1 312 ? 6.712 -14.613 8.138 1.00 90.19 312 PRO A CA 1
ATOM 2373 C C . PRO A 1 312 ? 5.766 -13.738 7.308 1.00 90.19 312 PRO A C 1
ATOM 2375 O O . PRO A 1 312 ? 5.631 -12.538 7.555 1.00 90.19 312 PRO A O 1
ATOM 2378 N N . ASP A 1 313 ? 5.064 -14.368 6.367 1.00 94.00 313 ASP A N 1
ATOM 2379 C CA . ASP A 1 313 ? 3.963 -13.724 5.658 1.00 94.00 313 ASP A CA 1
ATOM 2380 C C . ASP A 1 313 ? 2.901 -13.250 6.658 1.00 94.00 313 ASP A C 1
ATOM 2382 O O . ASP A 1 313 ? 2.439 -14.009 7.518 1.00 94.00 313 ASP A O 1
ATOM 2386 N N . THR A 1 314 ? 2.487 -11.998 6.501 1.00 97.62 314 THR A N 1
ATOM 2387 C CA . THR A 1 314 ? 1.491 -11.347 7.348 1.00 97.62 314 THR A CA 1
ATOM 2388 C C . THR A 1 314 ? 0.490 -10.543 6.519 1.00 97.62 314 THR A C 1
ATOM 2390 O O . THR A 1 314 ? 0.653 -10.410 5.304 1.00 97.62 314 THR A O 1
ATOM 2393 N N . LEU A 1 315 ? -0.569 -10.043 7.161 1.00 98.19 315 LEU A N 1
ATOM 2394 C CA . LEU A 1 315 ? -1.470 -9.069 6.552 1.00 98.19 315 LEU A CA 1
ATOM 2395 C C . LEU A 1 315 ? -0.739 -7.728 6.437 1.00 98.19 315 LEU A C 1
ATOM 2397 O O . LEU A 1 315 ? -0.252 -7.193 7.429 1.00 98.19 315 LEU A O 1
ATOM 2401 N N . LEU A 1 316 ? -0.693 -7.206 5.220 1.00 98.19 316 LEU A N 1
ATOM 2402 C CA . LEU A 1 316 ? -0.115 -5.921 4.864 1.00 98.19 316 LEU A CA 1
ATOM 2403 C C . LEU A 1 316 ? -1.239 -4.930 4.570 1.00 98.19 316 LEU A C 1
ATOM 2405 O O . LEU A 1 316 ? -2.266 -5.300 3.993 1.00 98.19 316 LEU A O 1
ATOM 2409 N N . HIS A 1 317 ? -1.013 -3.664 4.896 1.00 98.31 317 HIS A N 1
ATOM 2410 C CA . HIS A 1 317 ? -1.820 -2.559 4.395 1.00 98.31 317 HIS A CA 1
ATOM 2411 C C . HIS A 1 317 ? -1.580 -2.336 2.895 1.00 98.31 317 HIS A C 1
ATOM 2413 O O . HIS A 1 317 ? -2.503 -1.996 2.162 1.00 98.31 317 HIS A O 1
ATOM 2419 N N . GLY A 1 318 ? -0.342 -2.527 2.425 1.00 96.12 318 GLY A N 1
ATOM 2420 C CA . GLY A 1 318 ? 0.052 -2.464 1.014 1.00 96.12 318 GLY A CA 1
ATOM 2421 C C . GLY A 1 318 ? 0.210 -1.054 0.437 1.00 96.12 318 GLY A C 1
ATOM 2422 O O . GLY A 1 318 ? 0.784 -0.906 -0.641 1.00 96.12 318 GLY A O 1
ATOM 2423 N N . ASP A 1 319 ? -0.239 -0.026 1.161 1.00 95.62 319 ASP A N 1
ATOM 2424 C CA . ASP A 1 319 ? -0.059 1.391 0.805 1.00 95.62 319 ASP A CA 1
ATOM 2425 C C . ASP A 1 319 ? 0.114 2.303 2.040 1.00 95.62 319 ASP A C 1
ATOM 2427 O O . ASP A 1 319 ? -0.687 3.200 2.299 1.00 95.62 319 ASP A O 1
ATOM 2431 N N . LEU A 1 320 ? 1.125 2.031 2.877 1.00 95.25 320 LEU A N 1
ATOM 2432 C CA . LEU A 1 320 ? 1.400 2.792 4.113 1.00 95.25 320 LEU A CA 1
ATOM 2433 C C . LEU A 1 320 ? 2.015 4.172 3.852 1.00 95.25 320 LEU A C 1
ATOM 2435 O O . LEU A 1 320 ? 3.159 4.458 4.208 1.00 95.25 320 LEU A O 1
ATOM 2439 N N . TRP A 1 321 ? 1.253 5.048 3.215 1.00 95.12 321 TRP A N 1
ATOM 2440 C CA . TRP A 1 321 ? 1.625 6.449 3.080 1.00 95.12 321 TRP A CA 1
ATOM 2441 C C . TRP A 1 321 ? 1.266 7.204 4.354 1.00 95.12 321 TRP A C 1
ATOM 2443 O O . TRP A 1 321 ? 0.320 6.845 5.051 1.00 95.12 321 TRP A O 1
ATOM 2453 N N . THR A 1 322 ? 1.968 8.300 4.640 1.00 95.25 322 THR A N 1
ATOM 2454 C CA . THR A 1 322 ? 1.686 9.121 5.828 1.00 95.25 322 THR A CA 1
ATOM 2455 C C . THR A 1 322 ? 0.287 9.745 5.811 1.00 95.25 322 THR A C 1
ATOM 2457 O O . THR A 1 322 ? -0.297 9.998 6.862 1.00 95.25 322 THR A O 1
ATOM 2460 N N . THR A 1 323 ? -0.294 9.920 4.621 1.00 94.88 323 THR A N 1
ATOM 2461 C CA . THR A 1 323 ? -1.691 10.331 4.415 1.00 94.88 323 THR A CA 1
ATOM 2462 C C . THR A 1 323 ? -2.702 9.268 4.839 1.00 94.88 323 THR A C 1
ATOM 2464 O O . THR A 1 323 ? -3.827 9.611 5.183 1.00 94.88 323 THR A O 1
ATOM 2467 N N . ASN A 1 324 ? -2.299 7.995 4.840 1.00 97.44 324 ASN A N 1
ATOM 2468 C CA . ASN A 1 324 ? -3.131 6.859 5.234 1.00 97.44 324 ASN A CA 1
ATOM 2469 C C . ASN A 1 324 ? -2.954 6.490 6.718 1.00 97.44 324 ASN A C 1
ATOM 2471 O O . ASN A 1 324 ? -3.602 5.571 7.216 1.00 97.44 324 ASN A O 1
ATOM 2475 N N . THR A 1 325 ? -2.088 7.209 7.438 1.00 97.31 325 THR A N 1
ATOM 2476 C CA . THR A 1 325 ? -1.796 6.990 8.857 1.00 97.31 325 THR A CA 1
ATOM 2477 C C . THR A 1 325 ? -2.277 8.183 9.670 1.00 97.31 325 THR A C 1
ATOM 2479 O O . THR A 1 325 ? -1.624 9.228 9.692 1.00 97.31 325 THR A O 1
ATOM 2482 N N . LEU A 1 326 ? -3.418 8.037 10.337 1.00 97.44 326 LEU A N 1
ATOM 2483 C CA . LEU A 1 326 ? -4.017 9.100 11.135 1.00 97.44 326 LEU A CA 1
ATOM 2484 C C . LEU A 1 326 ? -3.706 8.910 12.617 1.00 97.44 326 LEU A C 1
ATOM 2486 O O . LEU A 1 326 ? -3.731 7.789 13.124 1.00 97.44 326 LEU A O 1
ATOM 2490 N N . VAL A 1 327 ? -3.434 10.008 13.319 1.00 97.38 327 VAL A N 1
ATOM 2491 C CA . VAL A 1 327 ? -3.204 10.016 14.768 1.00 97.38 327 VAL A CA 1
ATOM 2492 C C . VAL A 1 327 ? -4.083 11.066 15.421 1.00 97.38 327 VAL A C 1
ATOM 2494 O O . VAL A 1 327 ? -4.012 12.243 15.065 1.00 97.38 327 VAL A O 1
ATOM 2497 N N . HIS A 1 328 ? -4.862 10.645 16.416 1.00 94.19 328 HIS A N 1
ATOM 2498 C CA . HIS A 1 328 ? -5.762 11.523 17.159 1.00 94.19 328 HIS A CA 1
ATOM 2499 C C . HIS A 1 328 ? -5.562 11.371 18.670 1.00 94.19 328 HIS A C 1
ATOM 2501 O O . HIS A 1 328 ? -5.282 10.265 19.147 1.00 94.19 328 HIS A O 1
ATOM 2507 N N . PRO A 1 329 ? -5.718 12.456 19.445 1.00 93.44 329 PRO A N 1
ATOM 2508 C CA . PRO A 1 329 ? -5.735 12.369 20.894 1.00 93.44 329 PRO A CA 1
ATOM 2509 C C . PRO A 1 329 ? -7.001 11.654 21.373 1.00 93.44 329 PRO A C 1
ATOM 2511 O O . PRO A 1 329 ? -8.100 11.865 20.865 1.00 93.44 329 PRO A O 1
ATOM 2514 N N . THR A 1 330 ? -6.845 10.831 22.400 1.00 91.12 330 THR A N 1
ATOM 2515 C CA . THR A 1 330 ? -7.930 10.180 23.134 1.00 91.12 330 THR A CA 1
ATOM 2516 C C . THR A 1 330 ? -7.719 10.398 24.634 1.00 91.12 330 THR A C 1
ATOM 2518 O O . THR A 1 330 ? -6.609 10.740 25.052 1.00 91.12 330 THR A O 1
ATOM 2521 N N . PRO A 1 331 ? -8.723 10.129 25.489 1.00 91.50 331 PRO A N 1
ATOM 2522 C CA . PRO A 1 331 ? -8.535 10.172 26.941 1.00 91.50 331 PRO A CA 1
ATOM 2523 C C . PRO A 1 331 ? -7.423 9.246 27.465 1.00 91.50 331 PRO A C 1
ATOM 2525 O O . PRO A 1 331 ? -6.963 9.422 28.587 1.00 91.50 331 PRO A O 1
ATOM 2528 N N . ARG A 1 332 ? -6.997 8.249 26.672 1.00 89.06 332 ARG A N 1
ATOM 2529 C CA . ARG A 1 332 ? -5.940 7.283 27.013 1.00 89.06 332 ARG A CA 1
ATOM 2530 C C . ARG A 1 332 ? -4.586 7.603 26.361 1.00 89.06 332 ARG A C 1
ATOM 2532 O O . ARG A 1 332 ? -3.689 6.769 26.415 1.00 89.06 332 ARG A O 1
ATOM 2539 N N . GLY A 1 333 ? -4.441 8.774 25.739 1.00 93.81 333 GLY A N 1
ATOM 2540 C CA . GLY A 1 333 ? -3.261 9.161 24.960 1.00 93.81 333 GLY A CA 1
ATOM 2541 C C . GLY A 1 333 ? -3.526 9.138 23.455 1.00 93.81 333 GLY A C 1
ATOM 2542 O O . GLY A 1 333 ? -4.675 9.211 23.016 1.00 93.81 333 GLY A O 1
ATOM 2543 N N . LEU A 1 334 ? -2.473 9.058 22.648 1.00 96.38 334 LEU A N 1
ATOM 2544 C CA . LEU A 1 334 ? -2.595 9.057 21.191 1.00 96.38 334 LEU A CA 1
ATOM 2545 C C . LEU A 1 334 ? -3.089 7.704 20.653 1.00 96.38 334 LEU A C 1
ATOM 2547 O O . LEU A 1 334 ? -2.640 6.641 21.078 1.00 96.38 334 LEU A O 1
ATOM 2551 N N . MET A 1 335 ? -3.989 7.753 19.673 1.00 95.81 335 MET A N 1
ATOM 2552 C CA . MET A 1 335 ? -4.506 6.593 18.949 1.00 95.81 335 MET A CA 1
ATOM 2553 C C . MET A 1 335 ? -4.161 6.723 17.470 1.00 95.81 335 MET A C 1
ATOM 2555 O O . MET A 1 335 ? -4.602 7.665 16.810 1.00 95.81 335 MET A O 1
ATOM 2559 N N . ALA A 1 336 ? -3.404 5.757 16.953 1.00 97.69 336 ALA A N 1
ATOM 2560 C CA . ALA A 1 336 ? -3.184 5.600 15.524 1.00 97.69 336 ALA A CA 1
ATOM 2561 C C . ALA A 1 336 ? -4.332 4.809 14.877 1.00 97.69 336 ALA A C 1
ATOM 2563 O O . ALA A 1 336 ? -4.833 3.841 15.459 1.00 97.69 336 ALA A O 1
ATOM 2564 N N . ARG A 1 337 ? -4.717 5.203 13.661 1.00 98.00 337 ARG A N 1
ATOM 2565 C CA . ARG A 1 337 ? -5.651 4.485 12.788 1.00 98.00 337 ARG A CA 1
ATOM 2566 C C . ARG A 1 337 ? -5.140 4.484 11.349 1.00 98.00 337 ARG A C 1
ATOM 2568 O O . ARG A 1 337 ? -4.578 5.477 10.891 1.00 98.00 337 ARG A O 1
ATOM 2575 N N . LEU A 1 338 ? -5.351 3.376 10.644 1.00 98.12 338 LEU A N 1
ATOM 2576 C CA . LEU A 1 338 ? -5.010 3.224 9.229 1.00 98.12 338 LEU A CA 1
ATOM 2577 C C . LEU A 1 338 ? -6.271 3.332 8.367 1.00 98.12 338 LEU A C 1
ATOM 2579 O O . LEU A 1 338 ? -7.293 2.705 8.669 1.00 98.12 338 LEU A O 1
ATOM 2583 N N . ILE A 1 339 ? -6.193 4.118 7.296 1.00 97.00 339 ILE A N 1
ATOM 2584 C CA . ILE A 1 339 ? -7.272 4.325 6.320 1.00 97.00 339 ILE A CA 1
ATOM 2585 C C . ILE A 1 339 ? -6.833 3.867 4.927 1.00 97.00 339 ILE A C 1
ATOM 2587 O O . ILE A 1 339 ? -5.650 3.738 4.659 1.00 97.00 339 ILE A O 1
ATOM 2591 N N . ASP A 1 340 ? -7.792 3.726 4.012 1.00 95.62 340 ASP A N 1
ATOM 2592 C CA . ASP A 1 340 ? -7.534 3.392 2.601 1.00 95.62 340 ASP A CA 1
ATOM 2593 C C . ASP A 1 340 ? -6.893 1.998 2.394 1.00 95.62 340 ASP A C 1
ATOM 2595 O O . ASP A 1 340 ? -5.831 1.834 1.799 1.00 95.62 340 ASP A O 1
ATOM 2599 N N . TRP A 1 341 ? -7.599 0.959 2.854 1.00 96.88 341 TRP A N 1
ATOM 2600 C CA . TRP A 1 341 ? -7.199 -0.456 2.773 1.00 96.88 341 TRP A CA 1
ATOM 2601 C C . TRP A 1 341 ? -7.348 -1.089 1.373 1.00 96.88 341 TRP A C 1
ATOM 2603 O O . TRP A 1 341 ? -7.362 -2.314 1.232 1.00 96.88 341 TRP A O 1
ATOM 2613 N N . ASP A 1 342 ? -7.441 -0.278 0.318 1.00 95.44 342 ASP A N 1
ATOM 2614 C CA . ASP A 1 342 ? -7.660 -0.734 -1.062 1.00 95.44 342 ASP A CA 1
ATOM 2615 C C . ASP A 1 342 ? -6.547 -1.653 -1.580 1.00 95.44 342 ASP A C 1
ATOM 2617 O O . ASP A 1 342 ? -6.769 -2.501 -2.450 1.00 95.44 342 ASP A O 1
ATOM 2621 N N . HIS A 1 343 ? -5.349 -1.481 -1.028 1.00 96.00 343 HIS A N 1
ATOM 2622 C CA . HIS A 1 343 ? -4.137 -2.189 -1.415 1.00 96.00 343 HIS A CA 1
ATOM 2623 C C . HIS A 1 343 ? -3.732 -3.282 -0.426 1.00 96.00 343 HIS A C 1
ATOM 2625 O O . HIS A 1 343 ? -2.654 -3.859 -0.586 1.00 96.00 343 HIS A O 1
ATOM 2631 N N . ALA A 1 344 ? -4.596 -3.604 0.546 1.00 97.69 344 ALA A N 1
ATOM 2632 C CA . ALA A 1 344 ? -4.345 -4.671 1.506 1.00 97.69 344 ALA A CA 1
ATOM 2633 C C . ALA A 1 344 ? -3.952 -5.957 0.778 1.00 97.69 344 ALA A C 1
ATOM 2635 O O . ALA A 1 344 ? -4.535 -6.270 -0.261 1.00 97.69 344 ALA A O 1
ATOM 2636 N N . ALA A 1 345 ? -2.985 -6.698 1.316 1.00 97.44 345 ALA A N 1
ATOM 2637 C CA . ALA A 1 345 ? -2.465 -7.928 0.720 1.00 97.44 345 ALA A CA 1
ATOM 2638 C C . ALA A 1 345 ? -1.743 -8.792 1.755 1.00 97.44 345 ALA A C 1
ATOM 2640 O O . ALA A 1 345 ? -1.699 -8.462 2.934 1.00 97.44 345 ALA A O 1
ATOM 2641 N N . VAL A 1 346 ? -1.171 -9.914 1.318 1.00 98.12 346 VAL A N 1
ATOM 2642 C CA . VAL A 1 346 ? -0.330 -10.763 2.170 1.00 98.12 346 VAL A CA 1
ATOM 2643 C C . VAL A 1 346 ? 1.108 -10.772 1.676 1.00 98.12 346 VAL A C 1
ATOM 2645 O O . VAL A 1 346 ? 1.353 -10.913 0.478 1.00 98.12 346 VAL A O 1
ATOM 2648 N N . GLY A 1 347 ? 2.072 -10.692 2.584 1.00 96.44 347 GLY A N 1
ATOM 2649 C CA . GLY A 1 347 ? 3.479 -10.803 2.220 1.00 96.44 347 GLY A CA 1
ATOM 2650 C C . GLY A 1 347 ? 4.435 -10.488 3.366 1.00 96.44 347 GLY A C 1
ATOM 2651 O O . GLY A 1 347 ? 4.002 -10.386 4.517 1.00 96.44 347 GLY A O 1
ATOM 2652 N N . PRO A 1 348 ? 5.728 -10.319 3.049 1.00 95.56 348 PRO A N 1
ATOM 2653 C CA . PRO A 1 348 ? 6.743 -9.967 4.027 1.00 95.56 348 PRO A CA 1
ATOM 2654 C C . PRO A 1 348 ? 6.564 -8.523 4.497 1.00 95.56 348 PRO A C 1
ATOM 2656 O O . PRO A 1 348 ? 6.250 -7.625 3.709 1.00 95.56 348 PRO A O 1
ATOM 2659 N N . VAL A 1 349 ? 6.865 -8.275 5.774 1.00 95.38 349 VAL A N 1
ATOM 2660 C CA . VAL A 1 349 ? 6.761 -6.937 6.389 1.00 95.38 349 VAL A CA 1
ATOM 2661 C C . VAL A 1 349 ? 7.626 -5.890 5.705 1.00 95.38 349 VAL A C 1
ATOM 2663 O O . VAL A 1 349 ? 7.371 -4.694 5.825 1.00 95.38 349 VAL A O 1
ATOM 2666 N N . SER A 1 350 ? 8.653 -6.328 4.973 1.00 94.31 350 SER A N 1
ATOM 2667 C CA . SER A 1 350 ? 9.539 -5.439 4.235 1.00 94.31 350 SER A CA 1
ATOM 2668 C C . SER A 1 350 ? 8.800 -4.582 3.215 1.00 94.31 350 SER A C 1
ATOM 2670 O O . SER A 1 350 ? 9.256 -3.478 2.941 1.00 94.31 350 SER A O 1
ATOM 2672 N N . TYR A 1 351 ? 7.668 -5.055 2.685 1.00 95.88 351 TYR A N 1
ATOM 2673 C CA . TYR A 1 351 ? 6.864 -4.273 1.756 1.00 95.88 351 TYR A CA 1
ATOM 2674 C C . TYR A 1 351 ? 6.263 -3.043 2.451 1.00 95.88 351 TYR A C 1
ATOM 2676 O O . TYR A 1 351 ? 6.535 -1.911 2.061 1.00 95.88 351 TYR A O 1
ATOM 2684 N N . ASP A 1 352 ? 5.511 -3.239 3.529 1.00 97.19 352 ASP A N 1
ATOM 2685 C CA . ASP A 1 352 ? 4.883 -2.140 4.268 1.00 97.19 352 ASP A CA 1
ATOM 2686 C C . ASP A 1 352 ? 5.920 -1.203 4.906 1.00 97.19 352 ASP A C 1
ATOM 2688 O O . ASP A 1 352 ? 5.803 0.022 4.815 1.00 97.19 352 ASP A O 1
ATOM 2692 N N . LEU A 1 353 ? 6.989 -1.766 5.479 1.00 96.38 353 LEU A N 1
ATOM 2693 C CA . LEU 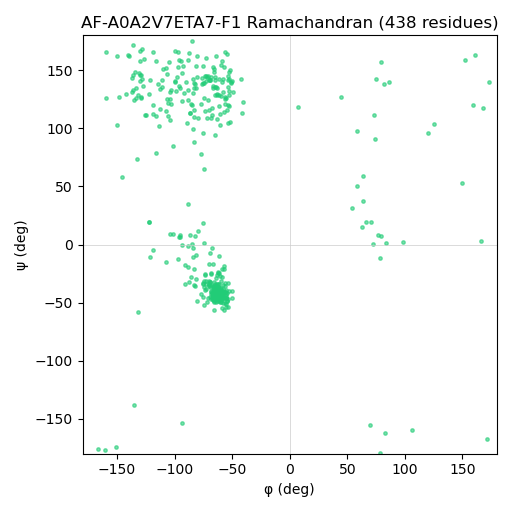A 1 353 ? 8.065 -0.980 6.082 1.00 96.38 353 LEU A CA 1
ATOM 2694 C C . LEU A 1 353 ? 8.811 -0.121 5.066 1.00 96.38 353 LEU A C 1
ATOM 2696 O O . LEU A 1 353 ? 9.086 1.040 5.364 1.00 96.38 353 LEU A O 1
ATOM 2700 N N . SER A 1 354 ? 9.135 -0.651 3.881 1.00 95.69 354 SER A N 1
ATOM 2701 C CA . SER A 1 354 ? 9.815 0.151 2.861 1.00 95.69 354 SER A CA 1
ATOM 2702 C C . SER A 1 354 ? 8.918 1.307 2.420 1.00 95.69 354 SER A C 1
ATOM 2704 O O . SER A 1 354 ? 9.363 2.455 2.437 1.00 95.69 354 SER A O 1
ATOM 2706 N N . THR A 1 355 ? 7.634 1.035 2.143 1.00 95.81 355 THR A N 1
ATOM 2707 C CA . THR A 1 355 ? 6.661 2.067 1.759 1.00 95.81 355 THR A CA 1
ATOM 2708 C C . THR A 1 355 ? 6.606 3.182 2.794 1.00 95.81 355 THR A C 1
ATOM 2710 O O . THR A 1 355 ? 6.728 4.350 2.423 1.00 95.81 355 THR A O 1
ATOM 2713 N N . PHE A 1 356 ? 6.491 2.829 4.075 1.00 97.69 356 PHE A N 1
ATOM 2714 C CA . PHE A 1 356 ? 6.405 3.802 5.156 1.00 97.69 356 PHE A CA 1
ATOM 2715 C C . PHE A 1 356 ? 7.702 4.607 5.316 1.00 97.69 356 PHE A C 1
ATOM 2717 O O . PHE A 1 356 ? 7.672 5.837 5.314 1.00 97.69 356 PHE A O 1
ATOM 2724 N N . LEU A 1 357 ? 8.863 3.943 5.380 1.00 97.50 357 LEU A N 1
ATOM 2725 C CA . LEU A 1 357 ? 10.161 4.601 5.581 1.00 97.50 357 LEU A CA 1
ATOM 2726 C C . LEU A 1 357 ? 10.500 5.582 4.452 1.00 97.50 357 LEU A C 1
ATOM 2728 O O . LEU A 1 357 ? 10.960 6.691 4.722 1.00 97.50 357 LEU A O 1
ATOM 2732 N N . TYR A 1 358 ? 10.221 5.231 3.193 1.00 95.94 358 TYR A N 1
ATOM 2733 C CA . TYR A 1 358 ? 10.476 6.117 2.053 1.00 95.94 358 TYR A CA 1
ATOM 2734 C C . TYR A 1 358 ? 9.580 7.364 2.01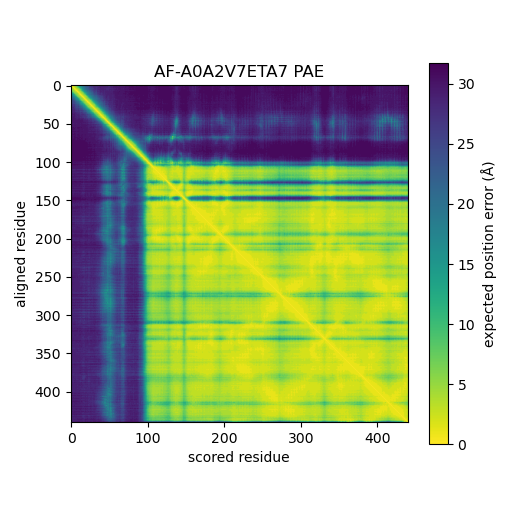9 1.00 95.94 358 TYR A C 1
ATOM 2736 O O . TYR A 1 358 ? 9.741 8.185 1.114 1.00 95.94 358 TYR A O 1
ATOM 2744 N N . ARG A 1 359 ? 8.623 7.528 2.945 1.00 95.50 359 ARG A N 1
ATOM 2745 C CA . ARG A 1 359 ? 7.882 8.791 3.104 1.00 95.50 359 ARG A CA 1
ATOM 2746 C C . ARG A 1 359 ? 8.628 9.809 3.956 1.00 95.50 359 ARG A C 1
ATOM 2748 O O . ARG A 1 359 ? 8.368 10.995 3.809 1.00 95.50 359 ARG A O 1
ATOM 2755 N N . PHE A 1 360 ? 9.567 9.370 4.788 1.00 96.44 360 PHE A N 1
ATOM 2756 C CA . PHE A 1 360 ? 10.325 10.248 5.672 1.00 96.44 360 PHE A CA 1
ATOM 2757 C C . PHE A 1 360 ? 11.683 10.633 5.063 1.00 96.44 360 PHE A C 1
ATOM 2759 O O . PHE A 1 360 ? 12.263 9.863 4.277 1.00 96.44 360 PHE A O 1
ATOM 2766 N N . PRO A 1 361 ? 12.235 11.805 5.433 1.00 95.00 361 PRO A N 1
ATOM 2767 C CA . PRO A 1 361 ? 13.614 12.162 5.135 1.00 95.00 361 PRO A CA 1
ATOM 2768 C C . PRO A 1 361 ? 14.580 11.071 5.605 1.00 95.00 361 PRO A C 1
ATOM 2770 O O . PRO A 1 361 ? 14.398 10.481 6.669 1.00 95.00 361 PRO A O 1
ATOM 2773 N N . LYS A 1 362 ? 15.638 10.810 4.830 1.00 94.62 362 LYS A N 1
ATOM 2774 C CA . LYS A 1 362 ? 16.609 9.742 5.122 1.00 94.62 362 LYS A CA 1
ATOM 2775 C C . LYS A 1 362 ? 17.170 9.752 6.557 1.00 94.62 362 LYS A C 1
ATOM 2777 O O . LYS A 1 362 ? 17.273 8.662 7.117 1.00 94.62 362 LYS A O 1
ATOM 2782 N N . PRO A 1 363 ? 17.482 10.911 7.181 1.00 95.44 363 PRO A N 1
ATOM 2783 C CA . PRO A 1 363 ? 17.967 10.955 8.565 1.00 95.44 363 PRO A CA 1
ATOM 2784 C C . PRO A 1 363 ? 16.973 10.434 9.614 1.00 95.44 363 PRO A C 1
ATOM 2786 O O . PRO A 1 363 ? 17.394 9.988 10.676 1.00 95.44 363 PRO A O 1
ATOM 2789 N N . GLU A 1 364 ? 15.673 10.449 9.314 1.00 96.75 364 GLU A N 1
ATOM 2790 C CA . GLU A 1 364 ? 14.609 10.049 10.245 1.00 96.75 364 GLU A CA 1
ATOM 2791 C C . GLU A 1 364 ? 14.356 8.532 10.216 1.00 96.75 364 GLU A C 1
ATOM 2793 O O . GLU A 1 364 ? 13.975 7.905 11.201 1.00 96.75 364 GLU A O 1
ATOM 2798 N N . ARG A 1 365 ? 14.618 7.886 9.078 1.00 97.62 365 ARG A N 1
ATOM 2799 C CA . ARG A 1 365 ? 14.312 6.464 8.854 1.00 97.62 365 ARG A CA 1
ATOM 2800 C C . ARG A 1 365 ? 14.970 5.498 9.864 1.00 97.62 365 ARG A C 1
ATOM 2802 O O . ARG A 1 365 ? 14.298 4.536 10.246 1.00 97.62 365 ARG A O 1
ATOM 2809 N N . PRO A 1 366 ? 16.222 5.700 10.335 1.00 97.50 366 PRO A N 1
ATOM 2810 C CA . PRO A 1 366 ? 16.856 4.799 11.300 1.00 97.50 366 PRO A CA 1
ATOM 2811 C C . PRO A 1 366 ? 16.102 4.669 12.620 1.00 97.50 366 PRO A C 1
ATOM 2813 O O . PRO A 1 366 ? 15.881 3.551 13.086 1.00 97.50 366 PRO A O 1
ATOM 2816 N N . TRP A 1 367 ? 15.681 5.784 13.225 1.00 97.62 367 TRP A N 1
ATOM 2817 C CA . TRP A 1 367 ? 15.009 5.722 14.522 1.00 97.62 367 TRP A CA 1
ATOM 2818 C C . TRP A 1 367 ? 13.586 5.166 14.388 1.00 97.62 367 TRP A C 1
ATOM 2820 O O . TRP A 1 367 ? 13.128 4.461 15.288 1.00 97.62 367 TRP A O 1
ATOM 2830 N N . ILE A 1 368 ? 12.918 5.411 13.253 1.00 98.31 368 ILE A N 1
ATOM 2831 C CA . ILE A 1 368 ? 11.601 4.843 12.928 1.00 98.31 368 ILE A CA 1
ATOM 2832 C C . ILE A 1 368 ? 11.697 3.318 12.826 1.00 98.31 368 ILE A C 1
ATOM 2834 O O . ILE A 1 368 ? 10.912 2.596 13.444 1.00 98.31 368 ILE A O 1
ATOM 2838 N N . LEU A 1 369 ? 12.689 2.806 12.090 1.00 97.88 369 LEU A N 1
ATOM 2839 C CA . LEU A 1 369 ? 12.929 1.367 12.005 1.00 97.88 369 LEU A CA 1
ATOM 2840 C C . LEU A 1 369 ? 13.273 0.773 13.372 1.00 97.88 369 LEU A C 1
ATOM 2842 O O . LEU A 1 369 ? 12.816 -0.316 13.705 1.00 97.88 369 LEU A O 1
ATOM 2846 N N . GLU A 1 370 ? 14.079 1.468 14.164 1.00 98.06 370 GLU A N 1
ATOM 2847 C CA . GLU A 1 370 ? 14.444 1.013 15.499 1.00 98.06 370 GLU A CA 1
ATOM 2848 C C . GLU A 1 370 ? 13.224 0.977 16.442 1.00 98.06 370 GLU A C 1
ATOM 2850 O O . GLU A 1 370 ? 13.062 0.036 17.219 1.00 98.06 370 GLU A O 1
ATOM 2855 N N . ALA A 1 371 ? 12.290 1.926 16.320 1.00 98.38 371 ALA A N 1
ATOM 2856 C CA . ALA A 1 371 ? 11.002 1.852 17.007 1.00 98.38 371 ALA A CA 1
ATOM 2857 C C . ALA A 1 371 ? 10.204 0.605 16.589 1.00 98.38 371 ALA A C 1
ATOM 2859 O O . ALA A 1 371 ? 9.658 -0.083 17.453 1.00 98.38 371 ALA A O 1
ATOM 2860 N N . TYR A 1 372 ? 10.207 0.254 15.299 1.00 98.38 372 TYR A N 1
ATOM 2861 C CA . TYR A 1 372 ? 9.570 -0.972 14.817 1.00 98.38 372 TYR A CA 1
ATOM 2862 C C . TYR A 1 372 ? 10.254 -2.230 15.369 1.00 98.38 372 TYR A C 1
ATOM 2864 O O . TYR A 1 372 ? 9.575 -3.139 15.845 1.00 98.38 372 TYR A O 1
ATOM 2872 N N . ARG A 1 373 ? 11.596 -2.273 15.371 1.00 97.44 373 ARG A N 1
ATOM 2873 C CA . ARG A 1 373 ? 12.381 -3.381 15.948 1.00 97.44 373 ARG A CA 1
ATOM 2874 C C . ARG A 1 373 ? 11.999 -3.629 17.402 1.00 97.44 373 ARG A C 1
ATOM 2876 O O . ARG A 1 373 ? 11.707 -4.766 17.765 1.00 97.44 373 ARG A O 1
ATOM 2883 N N . ARG A 1 374 ? 11.938 -2.570 18.213 1.00 98.25 374 ARG A N 1
ATOM 2884 C CA . ARG A 1 374 ? 11.499 -2.666 19.612 1.00 98.25 374 ARG A CA 1
ATOM 2885 C C . ARG A 1 374 ? 10.054 -3.134 19.742 1.00 98.25 374 ARG A C 1
ATOM 2887 O O . ARG A 1 374 ? 9.764 -3.911 20.643 1.00 98.25 374 ARG A O 1
ATOM 2894 N N . ALA A 1 375 ? 9.163 -2.686 18.859 1.00 98.25 375 ALA A N 1
ATOM 2895 C CA . ALA A 1 375 ? 7.748 -3.039 18.916 1.00 98.25 375 ALA A CA 1
ATOM 2896 C C . ALA A 1 375 ? 7.478 -4.518 18.586 1.00 98.25 375 ALA A C 1
ATOM 2898 O O . ALA A 1 375 ? 6.567 -5.106 19.164 1.00 98.25 375 ALA A O 1
ATOM 2899 N N . VAL A 1 376 ? 8.272 -5.143 17.708 1.00 97.44 376 VAL A N 1
ATOM 2900 C CA . VAL A 1 376 ? 8.100 -6.569 17.362 1.00 97.44 376 VAL A CA 1
ATOM 2901 C C . VAL A 1 376 ? 8.910 -7.529 18.240 1.00 97.44 376 VAL A C 1
ATOM 2903 O O . VAL A 1 376 ? 8.593 -8.717 18.294 1.00 97.44 376 VAL A O 1
ATOM 2906 N N . ALA A 1 377 ? 9.932 -7.044 18.951 1.00 97.00 377 ALA A N 1
ATOM 2907 C CA . ALA A 1 377 ? 10.785 -7.874 19.804 1.00 97.00 377 ALA A CA 1
ATOM 2908 C C . ALA A 1 377 ? 10.018 -8.695 20.869 1.00 97.00 377 ALA A C 1
ATOM 2910 O O . ALA A 1 377 ? 10.348 -9.871 21.038 1.00 97.00 377 ALA A O 1
ATOM 2911 N N . PRO A 1 378 ? 8.963 -8.178 21.541 1.00 96.75 378 PRO A N 1
ATOM 2912 C CA . PRO A 1 378 ? 8.157 -8.971 22.476 1.00 96.75 378 PRO A CA 1
ATOM 2913 C C . PRO A 1 378 ? 7.453 -10.176 21.836 1.00 96.75 378 PRO A C 1
ATOM 2915 O O . PRO A 1 378 ? 7.177 -11.153 22.525 1.00 96.75 378 PRO A O 1
ATOM 2918 N N . ALA A 1 379 ? 7.201 -10.140 20.523 1.00 94.75 379 ALA A N 1
ATOM 2919 C CA . ALA A 1 379 ? 6.674 -11.274 19.760 1.00 94.75 379 ALA A CA 1
ATOM 2920 C C . ALA A 1 379 ? 7.772 -12.283 19.349 1.00 94.75 379 ALA A C 1
ATOM 2922 O O . ALA A 1 379 ? 7.518 -13.200 18.571 1.00 94.75 379 ALA A O 1
ATOM 2923 N N . GLY A 1 380 ? 9.007 -12.110 19.837 1.00 94.31 380 GLY A N 1
ATOM 2924 C CA . GLY A 1 380 ? 10.165 -12.952 19.523 1.00 94.31 380 GLY A CA 1
ATOM 2925 C C . GLY A 1 380 ? 10.812 -12.651 18.169 1.00 94.31 380 GLY A C 1
ATOM 2926 O O . GLY A 1 380 ? 11.693 -13.391 17.725 1.00 94.31 380 GLY A O 1
ATOM 2927 N N . TRP A 1 381 ? 10.387 -11.584 17.489 1.00 94.50 381 TRP A N 1
ATOM 2928 C CA . TRP A 1 381 ? 10.884 -11.253 16.158 1.00 94.50 381 TRP A CA 1
ATOM 2929 C C . TRP A 1 381 ? 12.190 -10.480 16.229 1.00 94.50 381 TRP A C 1
ATOM 2931 O O . TRP A 1 381 ? 12.322 -9.502 16.959 1.00 94.50 381 TRP A O 1
ATOM 2941 N N . HIS A 1 382 ? 13.135 -10.892 15.390 1.00 92.25 382 HIS A N 1
ATOM 2942 C CA . HIS A 1 382 ? 14.430 -10.248 15.251 1.00 92.25 382 HIS A CA 1
ATOM 2943 C C . HIS A 1 382 ? 14.626 -9.889 13.784 1.00 92.25 382 HIS A C 1
ATOM 2945 O O . HIS A 1 382 ? 14.742 -10.766 12.929 1.00 92.25 382 HIS A O 1
ATOM 2951 N N . LEU A 1 383 ? 14.626 -8.591 13.480 1.00 93.12 383 LEU A N 1
ATOM 2952 C CA . LEU A 1 383 ? 14.862 -8.139 12.114 1.00 93.12 383 LEU A CA 1
ATOM 2953 C C . LEU A 1 383 ? 16.343 -8.329 11.735 1.00 93.12 383 LEU A C 1
ATOM 2955 O O . LEU A 1 383 ? 17.217 -8.071 12.571 1.00 93.12 383 LEU A O 1
ATOM 2959 N N . PRO A 1 384 ? 16.646 -8.664 10.467 1.00 92.81 384 PRO A N 1
ATOM 2960 C CA . PRO A 1 384 ? 18.013 -8.745 9.959 1.00 92.81 384 PRO A CA 1
ATOM 2961 C C . PRO A 1 384 ? 18.837 -7.459 10.174 1.00 92.81 384 PRO A C 1
ATOM 2963 O O . PRO A 1 384 ? 18.273 -6.379 10.401 1.00 92.81 384 PRO A O 1
ATOM 2966 N N . PRO A 1 385 ? 20.175 -7.537 10.053 1.00 91.44 385 PRO A N 1
ATOM 2967 C CA . PRO A 1 385 ? 21.043 -6.365 9.953 1.00 91.44 385 PRO A CA 1
ATOM 2968 C C . PRO A 1 385 ? 20.604 -5.381 8.857 1.00 91.44 385 PRO A C 1
ATOM 2970 O O . PRO A 1 385 ? 20.061 -5.780 7.827 1.00 91.44 385 PRO A O 1
ATOM 2973 N N . THR A 1 386 ? 20.889 -4.093 9.062 1.00 93.00 386 THR A N 1
ATOM 2974 C CA . THR A 1 386 ? 20.491 -2.978 8.181 1.00 93.00 386 THR A CA 1
ATOM 2975 C C . THR A 1 386 ? 20.833 -3.196 6.708 1.00 93.00 386 THR A C 1
ATOM 2977 O O . THR A 1 386 ? 19.971 -3.018 5.852 1.00 93.00 386 THR A O 1
ATOM 2980 N N . TRP A 1 387 ? 22.048 -3.651 6.400 1.00 91.94 387 TRP A N 1
ATOM 2981 C CA . TRP A 1 387 ? 22.476 -3.878 5.017 1.00 91.94 387 TRP A CA 1
ATOM 2982 C C . TRP A 1 387 ? 21.644 -4.958 4.303 1.00 91.94 387 TRP A C 1
ATOM 2984 O O . TRP A 1 387 ? 21.362 -4.828 3.116 1.00 91.94 387 TRP A O 1
ATOM 2994 N N . LEU A 1 388 ? 21.186 -5.994 5.019 1.00 93.25 388 LEU A N 1
ATOM 2995 C CA . LEU A 1 388 ? 20.274 -7.004 4.467 1.00 93.25 388 LEU A CA 1
ATOM 2996 C C . LEU A 1 388 ? 18.856 -6.458 4.304 1.00 93.25 388 LEU A C 1
ATOM 2998 O O . LEU A 1 388 ? 18.207 -6.744 3.298 1.00 93.25 388 LEU A O 1
ATOM 3002 N N . LEU A 1 389 ? 18.391 -5.653 5.265 1.00 94.56 389 LEU A N 1
ATOM 3003 C CA . LEU A 1 389 ? 17.096 -4.980 5.166 1.00 94.56 389 LEU A CA 1
ATOM 3004 C C . LEU A 1 389 ? 17.024 -4.052 3.955 1.00 94.56 389 LEU A C 1
ATOM 3006 O O . LEU A 1 389 ? 16.031 -4.086 3.238 1.00 94.56 389 LEU A O 1
ATOM 3010 N N . ASN A 1 390 ? 18.082 -3.288 3.681 1.00 95.69 390 ASN A N 1
ATOM 3011 C CA . ASN A 1 390 ? 18.149 -2.438 2.495 1.00 95.69 390 ASN A CA 1
ATOM 3012 C C . ASN A 1 390 ? 17.933 -3.247 1.204 1.00 95.69 390 ASN A C 1
ATOM 3014 O O . ASN A 1 390 ? 17.146 -2.830 0.358 1.00 95.69 390 ASN A O 1
ATOM 3018 N N . VAL A 1 391 ? 18.510 -4.451 1.086 1.00 94.88 391 VAL A N 1
ATOM 3019 C CA . VAL A 1 391 ? 18.302 -5.304 -0.100 1.00 94.88 391 VAL A CA 1
ATOM 3020 C C . VAL A 1 391 ? 16.842 -5.754 -0.242 1.00 94.88 391 VAL A C 1
ATOM 3022 O O . VAL A 1 391 ? 16.300 -5.736 -1.352 1.00 94.88 391 VAL A O 1
ATOM 3025 N N . VAL A 1 392 ? 16.173 -6.155 0.846 1.00 95.25 392 VAL A N 1
ATOM 3026 C CA . VAL A 1 392 ? 14.757 -6.577 0.772 1.00 95.25 392 VAL A CA 1
ATOM 3027 C C . VAL A 1 392 ? 13.796 -5.393 0.610 1.00 95.25 392 VAL A C 1
ATOM 3029 O O . VAL A 1 392 ? 12.791 -5.534 -0.085 1.00 95.25 392 VAL A O 1
ATOM 3032 N N . PHE A 1 393 ? 14.121 -4.216 1.154 1.00 96.06 393 PHE A N 1
ATOM 3033 C CA . PHE A 1 393 ? 13.370 -2.979 0.923 1.00 96.06 393 PHE A CA 1
ATOM 3034 C C . PHE A 1 393 ? 13.476 -2.520 -0.532 1.00 96.06 393 PHE A C 1
ATOM 3036 O O . PHE A 1 393 ? 12.451 -2.294 -1.170 1.00 96.06 393 PHE A O 1
ATOM 3043 N N . GLU A 1 394 ? 14.682 -2.486 -1.102 1.00 95.69 394 GLU A N 1
ATOM 3044 C CA . GLU A 1 394 ? 14.869 -2.220 -2.532 1.00 95.69 394 GLU A CA 1
ATOM 3045 C C . GLU A 1 394 ? 14.096 -3.211 -3.401 1.00 95.69 394 GLU A C 1
ATOM 3047 O O . GLU A 1 394 ? 13.502 -2.831 -4.404 1.00 95.69 394 GLU A O 1
ATOM 3052 N N . THR A 1 395 ? 14.097 -4.494 -3.030 1.00 96.19 395 THR A N 1
ATOM 3053 C CA . THR A 1 395 ? 13.384 -5.528 -3.790 1.00 96.19 395 THR A CA 1
ATOM 3054 C C . THR A 1 395 ? 11.878 -5.253 -3.817 1.00 96.19 395 THR A C 1
ATOM 3056 O O . THR A 1 395 ? 11.255 -5.404 -4.869 1.00 96.19 395 THR A O 1
ATOM 3059 N N . ALA A 1 396 ? 11.302 -4.786 -2.705 1.00 95.19 396 ALA A N 1
ATOM 3060 C CA . ALA A 1 396 ? 9.911 -4.343 -2.670 1.00 95.19 396 ALA A CA 1
ATOM 3061 C C . ALA A 1 396 ? 9.678 -3.123 -3.583 1.00 95.19 396 ALA A C 1
ATOM 3063 O O . ALA A 1 396 ? 8.724 -3.124 -4.363 1.00 95.19 396 ALA A O 1
ATOM 3064 N N . GLU A 1 397 ? 10.572 -2.125 -3.571 1.00 95.94 397 GLU A N 1
ATOM 3065 C CA . GLU A 1 397 ? 10.460 -0.961 -4.470 1.00 95.94 397 GLU A CA 1
ATOM 3066 C C . GLU A 1 397 ? 10.574 -1.350 -5.946 1.00 95.94 397 GLU A C 1
ATOM 3068 O O . GLU A 1 397 ? 9.773 -0.910 -6.771 1.00 95.94 397 GLU A O 1
ATOM 3073 N N . TYR A 1 398 ? 11.494 -2.247 -6.298 1.00 97.06 398 TYR A N 1
ATOM 3074 C CA . TYR A 1 398 ? 11.604 -2.756 -7.661 1.00 97.06 398 TYR A CA 1
ATOM 3075 C C . TYR A 1 398 ? 10.357 -3.513 -8.106 1.00 97.06 398 TYR A C 1
ATOM 3077 O O . TYR A 1 398 ? 9.947 -3.366 -9.259 1.00 97.06 398 TYR A O 1
ATOM 3085 N N . ALA A 1 399 ? 9.716 -4.269 -7.211 1.00 95.88 399 ALA A N 1
ATOM 3086 C CA . ALA A 1 399 ? 8.436 -4.903 -7.505 1.00 95.88 399 ALA A CA 1
ATOM 3087 C C . ALA A 1 399 ? 7.351 -3.859 -7.822 1.00 95.88 399 ALA A C 1
ATOM 3089 O O . ALA A 1 399 ? 6.627 -4.018 -8.807 1.00 95.88 399 ALA A O 1
ATOM 3090 N N . ARG A 1 400 ? 7.278 -2.762 -7.050 1.00 94.94 400 ARG A N 1
ATOM 3091 C CA . ARG A 1 400 ? 6.344 -1.649 -7.305 1.00 94.94 400 ARG A CA 1
ATOM 3092 C C . ARG A 1 400 ? 6.632 -0.948 -8.626 1.00 94.94 400 ARG A C 1
ATOM 3094 O O . ARG A 1 400 ? 5.711 -0.703 -9.401 1.00 94.94 400 ARG A O 1
ATOM 3101 N N . TYR A 1 401 ? 7.896 -0.653 -8.917 1.00 97.00 401 TYR A N 1
ATOM 3102 C CA . TYR A 1 401 ? 8.279 0.033 -10.152 1.00 97.00 401 TYR A CA 1
ATOM 3103 C C . TYR A 1 401 ? 8.009 -0.837 -11.380 1.00 97.00 401 TYR A C 1
ATOM 3105 O O . TYR A 1 401 ? 7.441 -0.352 -12.358 1.00 97.00 401 TYR A O 1
ATOM 3113 N N . ALA A 1 402 ? 8.331 -2.134 -11.315 1.00 97.50 402 ALA A N 1
ATOM 3114 C CA . ALA A 1 402 ? 7.978 -3.087 -12.362 1.00 97.50 402 ALA A CA 1
ATOM 3115 C C . ALA A 1 402 ? 6.456 -3.146 -12.563 1.00 97.50 402 ALA A C 1
ATOM 3117 O O . ALA A 1 402 ? 5.984 -3.020 -13.691 1.00 97.50 402 ALA A O 1
ATOM 3118 N N . ASN A 1 403 ? 5.674 -3.223 -11.481 1.00 96.38 403 ASN A N 1
ATOM 3119 C CA . ASN A 1 403 ? 4.216 -3.181 -11.570 1.00 96.38 403 ASN A CA 1
ATOM 3120 C C . ASN A 1 403 ? 3.706 -1.883 -12.228 1.00 96.38 403 ASN A C 1
ATOM 3122 O O . ASN A 1 403 ? 2.814 -1.924 -13.078 1.00 96.38 403 ASN A O 1
ATOM 3126 N N . ARG A 1 404 ? 4.315 -0.731 -11.917 1.00 96.69 404 ARG A N 1
ATOM 3127 C CA . ARG A 1 404 ? 3.911 0.566 -12.480 1.00 96.69 404 ARG A CA 1
ATOM 3128 C C . ARG A 1 404 ? 4.241 0.727 -13.968 1.00 96.69 404 ARG A C 1
ATOM 3130 O O . ARG A 1 404 ? 3.636 1.576 -14.617 1.00 96.69 404 ARG A O 1
ATOM 3137 N N . ILE A 1 405 ? 5.126 -0.100 -14.528 1.00 98.19 405 ILE A N 1
ATOM 3138 C CA . ILE A 1 405 ? 5.417 -0.155 -15.973 1.00 98.19 405 ILE A CA 1
ATOM 3139 C C . ILE A 1 405 ? 4.304 -0.866 -16.755 1.00 98.19 405 ILE A C 1
ATOM 3141 O O . ILE A 1 405 ? 4.017 -0.484 -17.892 1.00 98.19 405 ILE A O 1
ATOM 3145 N N . ILE A 1 406 ? 3.672 -1.882 -16.157 1.00 97.94 406 ILE A N 1
ATOM 3146 C CA . ILE A 1 406 ? 2.755 -2.811 -16.837 1.00 97.94 406 ILE A CA 1
ATOM 3147 C C . ILE A 1 406 ? 1.597 -2.060 -17.503 1.00 97.94 406 ILE A C 1
ATOM 3149 O O . ILE A 1 406 ? 1.403 -2.160 -18.715 1.00 97.94 406 ILE A O 1
ATOM 3153 N N . TRP A 1 407 ? 0.840 -1.271 -16.740 1.00 96.19 407 TRP A N 1
ATOM 3154 C CA . TRP A 1 407 ? -0.379 -0.634 -17.250 1.00 96.19 407 TRP A CA 1
ATOM 3155 C C . TRP A 1 407 ? -0.131 0.458 -18.302 1.00 96.19 407 TRP A C 1
ATOM 3157 O O . TRP A 1 407 ? -0.824 0.442 -19.323 1.00 96.19 407 TRP A O 1
ATOM 3167 N N . PRO A 1 408 ? 0.862 1.356 -18.145 1.00 97.31 408 PRO A N 1
ATOM 3168 C CA . PRO A 1 408 ? 1.276 2.251 -19.223 1.00 97.31 408 PRO A CA 1
ATOM 3169 C C . PRO A 1 408 ? 1.671 1.509 -20.507 1.00 97.31 408 PRO A C 1
ATOM 3171 O O . PRO A 1 408 ? 1.258 1.907 -21.597 1.00 97.31 408 PRO A O 1
ATOM 3174 N N . ALA A 1 409 ? 2.417 0.403 -20.400 1.00 97.38 409 ALA A N 1
ATOM 3175 C CA . ALA A 1 409 ? 2.815 -0.389 -21.562 1.00 97.38 409 ALA A CA 1
ATOM 3176 C C . ALA A 1 409 ? 1.612 -1.066 -22.245 1.00 97.38 409 ALA A C 1
ATOM 3178 O O . ALA A 1 409 ? 1.505 -1.042 -23.472 1.00 97.38 409 ALA A O 1
ATOM 3179 N N . VAL A 1 410 ? 0.662 -1.605 -21.474 1.00 97.25 410 VAL A N 1
ATOM 3180 C CA . VAL A 1 410 ? -0.602 -2.140 -22.010 1.00 97.25 410 VAL A CA 1
ATOM 3181 C C . VAL A 1 410 ? -1.400 -1.050 -22.731 1.00 97.25 410 VAL A C 1
ATOM 3183 O O . VAL A 1 410 ? -1.870 -1.275 -23.845 1.00 97.25 410 VAL A O 1
ATOM 3186 N N . ALA A 1 411 ? -1.517 0.148 -22.155 1.00 96.06 411 ALA A N 1
ATOM 3187 C CA . ALA A 1 411 ? -2.237 1.258 -22.781 1.00 96.06 411 ALA A CA 1
ATOM 3188 C C . ALA A 1 411 ? -1.597 1.704 -24.110 1.00 96.06 411 ALA A C 1
ATOM 3190 O O . ALA A 1 411 ? -2.305 2.019 -25.069 1.00 96.06 411 ALA A O 1
ATOM 3191 N N . LEU A 1 412 ? -0.265 1.677 -24.210 1.00 96.44 412 LEU A N 1
ATOM 3192 C CA . LEU A 1 412 ? 0.448 1.941 -25.465 1.00 96.44 412 LEU A CA 1
ATOM 3193 C C . LEU A 1 412 ? 0.179 0.872 -26.532 1.00 96.44 412 LEU A C 1
ATOM 3195 O O . LEU A 1 412 ? 0.022 1.209 -27.708 1.00 96.44 412 LEU A O 1
ATOM 3199 N N . LEU A 1 413 ? 0.112 -0.401 -26.134 1.00 95.38 413 LEU A N 1
ATOM 3200 C CA . LEU A 1 413 ? -0.132 -1.526 -27.041 1.00 95.38 413 LEU A CA 1
ATOM 3201 C C . LEU A 1 413 ? -1.575 -1.557 -27.553 1.00 95.38 413 LEU A C 1
ATOM 3203 O O . LEU A 1 413 ? -1.793 -1.667 -28.757 1.00 95.38 413 LEU A O 1
ATOM 3207 N N . GLU A 1 414 ? -2.545 -1.446 -26.648 1.00 94.88 414 GLU A N 1
ATOM 3208 C CA . GLU A 1 414 ? -3.961 -1.677 -26.954 1.00 94.88 414 GLU A CA 1
ATOM 3209 C C . GLU A 1 414 ? -4.686 -0.400 -27.394 1.00 94.88 414 GLU A C 1
ATOM 3211 O O . GLU A 1 414 ? -5.586 -0.444 -28.229 1.00 94.88 414 GLU A O 1
ATOM 3216 N N . GLN A 1 415 ? -4.302 0.754 -26.839 1.00 92.25 415 GLN A N 1
ATOM 3217 C CA . GLN A 1 415 ? -5.049 2.010 -26.992 1.00 92.25 415 GLN A CA 1
ATOM 3218 C C . GLN A 1 415 ? -4.246 3.111 -27.681 1.00 92.25 415 GLN A C 1
ATOM 3220 O O . GLN A 1 415 ? -4.787 4.185 -27.930 1.00 92.25 415 GLN A O 1
ATOM 3225 N N . ARG A 1 416 ? -2.959 2.874 -27.978 1.00 91.25 416 ARG A N 1
ATOM 3226 C CA . ARG A 1 416 ? -2.039 3.891 -28.525 1.00 91.25 416 ARG A CA 1
ATOM 3227 C C . ARG A 1 416 ? -1.983 5.155 -27.670 1.00 91.25 416 ARG A C 1
ATOM 3229 O O . ARG A 1 416 ? -1.814 6.261 -28.177 1.00 91.25 416 ARG A O 1
ATOM 3236 N N . ALA A 1 417 ? -2.162 4.995 -26.364 1.00 93.25 417 ALA A N 1
ATOM 3237 C CA . ALA A 1 417 ? -2.363 6.128 -25.487 1.00 93.25 417 ALA A CA 1
ATOM 3238 C C . ALA A 1 417 ? -1.024 6.804 -25.157 1.00 93.25 417 ALA A C 1
ATOM 3240 O O . ALA A 1 417 ? -0.216 6.257 -24.409 1.00 93.25 417 ALA A O 1
ATOM 3241 N N . ALA A 1 418 ? -0.795 8.002 -25.707 1.00 90.25 418 ALA A N 1
ATOM 3242 C CA . ALA A 1 418 ? 0.484 8.716 -25.609 1.00 90.25 418 ALA A CA 1
ATOM 3243 C C . ALA A 1 418 ? 0.963 8.948 -24.162 1.00 90.25 418 ALA A C 1
ATOM 3245 O O . ALA A 1 418 ? 2.162 8.858 -23.895 1.00 90.25 418 ALA A O 1
ATOM 3246 N N . TRP A 1 419 ? 0.029 9.139 -23.220 1.00 94.62 419 TRP A N 1
ATOM 3247 C CA . TRP A 1 419 ? 0.324 9.288 -21.788 1.00 94.62 419 TRP A CA 1
ATOM 3248 C C . TRP A 1 419 ? 1.104 8.099 -21.206 1.00 94.62 419 TRP A C 1
ATOM 3250 O O . TRP A 1 419 ? 1.779 8.238 -20.187 1.00 94.62 419 TRP A O 1
ATOM 3260 N N . GLY A 1 420 ? 1.057 6.926 -21.849 1.00 96.38 420 GLY A N 1
ATOM 3261 C CA . GLY A 1 420 ? 1.821 5.765 -21.412 1.00 96.38 420 GLY A CA 1
ATOM 3262 C C . GLY A 1 420 ? 3.329 6.028 -21.401 1.00 96.38 420 GLY A C 1
ATOM 3263 O O . GLY A 1 420 ? 4.000 5.641 -20.451 1.00 96.38 420 GLY A O 1
ATOM 3264 N N . PHE A 1 421 ? 3.873 6.756 -22.384 1.00 97.19 421 PHE A N 1
ATOM 3265 C CA . PHE A 1 421 ? 5.299 7.104 -22.381 1.00 97.19 421 PHE A CA 1
ATOM 3266 C C . PHE A 1 421 ? 5.660 8.120 -21.292 1.00 97.19 421 PHE A C 1
ATOM 3268 O O . PHE A 1 421 ? 6.741 8.023 -20.715 1.00 97.19 421 PHE A O 1
ATOM 3275 N N . GLU A 1 422 ? 4.760 9.050 -20.964 1.00 96.38 422 GLU A N 1
ATOM 3276 C CA . GLU A 1 422 ? 4.955 10.004 -19.861 1.00 96.38 422 GLU A CA 1
ATOM 3277 C C . GLU A 1 422 ? 5.074 9.270 -18.519 1.00 96.38 422 GLU A C 1
ATOM 3279 O O . GLU A 1 422 ? 5.973 9.556 -17.727 1.00 96.38 422 GLU A O 1
ATOM 3284 N N . GLN A 1 423 ? 4.220 8.265 -18.305 1.00 97.38 423 GLN A N 1
ATOM 3285 C CA . GLN A 1 423 ? 4.256 7.408 -17.120 1.00 97.38 423 GLN A CA 1
ATOM 3286 C C . GLN A 1 423 ? 5.497 6.503 -17.089 1.00 97.38 423 GLN A C 1
ATOM 3288 O O . GLN A 1 423 ? 6.121 6.359 -16.043 1.00 97.38 423 GLN A O 1
ATOM 3293 N N . LEU A 1 424 ? 5.923 5.936 -18.224 1.00 98.12 424 LEU A N 1
ATOM 3294 C CA . LEU A 1 424 ? 7.176 5.170 -18.284 1.00 98.12 424 LEU A CA 1
ATOM 3295 C C . LEU A 1 424 ? 8.401 6.041 -17.956 1.00 98.12 424 LEU A C 1
ATOM 3297 O O . LEU A 1 424 ? 9.301 5.593 -17.247 1.00 98.12 424 LEU A O 1
ATOM 3301 N N . ALA A 1 425 ? 8.424 7.290 -18.428 1.00 97.69 425 ALA A N 1
ATOM 3302 C CA . ALA A 1 425 ? 9.484 8.244 -18.107 1.00 97.69 425 ALA A CA 1
ATOM 3303 C C . ALA A 1 425 ? 9.486 8.617 -16.619 1.00 97.69 425 ALA A C 1
ATOM 3305 O O . ALA A 1 425 ? 10.535 8.894 -16.043 1.00 97.69 425 ALA A O 1
ATOM 3306 N N . GLU A 1 426 ? 8.316 8.643 -15.985 1.00 97.62 426 GLU A N 1
ATOM 3307 C CA . GLU A 1 426 ? 8.199 8.845 -14.546 1.00 97.62 426 GLU A CA 1
ATOM 3308 C C . GLU A 1 426 ? 8.795 7.683 -13.750 1.00 97.62 426 GLU A C 1
ATOM 3310 O O . GLU A 1 426 ? 9.614 7.922 -12.864 1.00 97.62 426 GLU A O 1
ATOM 3315 N N . VAL A 1 427 ? 8.484 6.442 -14.129 1.00 97.31 427 VAL A N 1
ATOM 3316 C CA . VAL A 1 427 ? 9.072 5.263 -13.481 1.00 97.31 427 VAL A CA 1
ATOM 3317 C C . VAL A 1 427 ? 10.593 5.220 -13.658 1.00 97.31 427 VAL A C 1
ATOM 3319 O O . VAL A 1 427 ? 11.308 4.877 -12.720 1.00 97.31 427 VAL A O 1
ATOM 3322 N N . GLU A 1 428 ? 11.119 5.612 -14.824 1.00 97.56 428 GLU A N 1
ATOM 3323 C CA . GLU A 1 428 ? 12.570 5.737 -15.017 1.00 97.56 428 GLU A CA 1
ATOM 3324 C C . GLU A 1 428 ? 13.202 6.697 -13.999 1.00 97.56 428 GLU A C 1
ATOM 3326 O O . GLU A 1 428 ? 14.195 6.342 -13.362 1.00 97.56 428 GLU A O 1
ATOM 3331 N N . ARG A 1 429 ? 12.598 7.873 -13.785 1.00 97.00 429 ARG A N 1
ATOM 3332 C CA . ARG A 1 429 ? 13.093 8.831 -12.785 1.00 97.00 429 ARG A CA 1
ATOM 3333 C C . ARG A 1 429 ? 13.071 8.251 -11.374 1.00 97.00 429 ARG A C 1
ATOM 3335 O O . ARG A 1 429 ? 13.951 8.567 -10.582 1.00 97.00 429 ARG A O 1
ATOM 3342 N N . TRP A 1 430 ? 12.096 7.406 -11.047 1.00 96.06 430 TRP A N 1
ATOM 3343 C CA . TRP A 1 430 ? 12.062 6.734 -9.747 1.00 96.06 430 TRP A CA 1
ATOM 3344 C C . TRP A 1 430 ? 13.176 5.699 -9.593 1.00 96.06 430 TRP A C 1
ATOM 3346 O O . TRP A 1 430 ? 13.754 5.599 -8.515 1.00 96.06 430 TRP A O 1
ATOM 3356 N N . PHE A 1 431 ? 13.528 4.973 -10.659 1.00 95.88 431 PHE A N 1
ATOM 3357 C CA . PHE A 1 431 ? 14.709 4.106 -10.652 1.00 95.88 431 PHE A CA 1
ATOM 3358 C C . PHE A 1 431 ? 16.013 4.889 -10.450 1.00 95.88 431 PHE A C 1
ATOM 3360 O O . PHE A 1 431 ? 16.933 4.353 -9.840 1.00 95.88 431 PHE A O 1
ATOM 3367 N N . ASP A 1 432 ? 16.111 6.114 -10.971 1.00 95.19 432 ASP A N 1
ATOM 3368 C CA . ASP A 1 432 ? 17.281 6.986 -10.780 1.00 95.19 432 ASP A CA 1
ATOM 3369 C C . ASP A 1 432 ? 17.349 7.597 -9.380 1.00 95.19 432 ASP A C 1
ATOM 3371 O O . ASP A 1 432 ? 18.432 7.751 -8.822 1.00 95.19 432 ASP A O 1
ATOM 3375 N N . ALA A 1 433 ? 16.194 7.941 -8.812 1.00 94.38 433 ALA A N 1
ATOM 3376 C CA . ALA A 1 433 ? 16.093 8.554 -7.494 1.00 94.38 433 ALA A CA 1
ATOM 3377 C C . ALA A 1 433 ? 16.110 7.540 -6.339 1.00 94.38 433 ALA A C 1
ATOM 3379 O O . ALA A 1 433 ? 16.185 7.953 -5.181 1.00 94.38 433 ALA A O 1
ATOM 3380 N N . LEU A 1 434 ? 15.999 6.235 -6.623 1.00 94.56 434 LEU A N 1
ATOM 3381 C CA . LEU A 1 434 ? 15.972 5.215 -5.583 1.00 94.56 434 LEU A CA 1
ATOM 3382 C C . LEU A 1 434 ? 17.335 5.125 -4.893 1.00 94.56 434 LEU A C 1
ATOM 3384 O O . LEU A 1 434 ? 18.308 4.608 -5.436 1.00 94.56 434 LEU A O 1
ATOM 3388 N N . GLU A 1 435 ? 17.360 5.599 -3.658 1.00 93.94 435 GLU A N 1
ATOM 3389 C CA . GLU A 1 435 ? 18.454 5.414 -2.719 1.00 93.94 435 GLU A CA 1
ATOM 3390 C C . GLU A 1 435 ? 18.153 4.279 -1.736 1.00 93.94 435 GLU A C 1
ATOM 3392 O O . GLU A 1 435 ? 17.003 3.855 -1.574 1.00 93.94 435 GLU A O 1
ATOM 3397 N N . LEU A 1 436 ? 19.184 3.831 -1.018 1.00 94.38 436 LEU A N 1
ATOM 3398 C CA . LEU A 1 436 ? 19.009 2.950 0.132 1.00 94.38 436 LEU A CA 1
ATOM 3399 C C . LEU A 1 436 ? 18.013 3.560 1.122 1.00 94.38 436 LEU A C 1
ATOM 3401 O O . LEU A 1 436 ? 18.085 4.755 1.438 1.00 94.38 436 LEU A O 1
ATOM 3405 N N . ALA A 1 437 ? 17.100 2.726 1.620 1.00 93.31 437 ALA A N 1
ATOM 3406 C CA . ALA A 1 437 ? 16.115 3.149 2.605 1.00 93.31 437 ALA A CA 1
ATOM 3407 C C . ALA A 1 437 ? 16.818 3.681 3.857 1.00 93.31 437 ALA A C 1
ATOM 3409 O O . ALA A 1 437 ? 16.468 4.747 4.349 1.00 93.31 437 ALA A O 1
ATOM 3410 N N . LEU A 1 438 ? 17.844 2.981 4.331 1.00 94.56 438 LEU A N 1
ATOM 3411 C CA . LEU A 1 438 ? 18.623 3.333 5.514 1.00 94.56 438 LEU A CA 1
ATOM 3412 C C . LEU A 1 438 ? 20.036 3.780 5.105 1.00 94.56 438 LEU A C 1
ATOM 3414 O O . LEU A 1 438 ? 20.531 3.314 4.077 1.00 94.56 438 LEU A O 1
ATOM 3418 N N . PRO A 1 439 ? 20.688 4.664 5.883 1.00 90.12 439 PRO A N 1
ATOM 3419 C CA . PRO A 1 439 ? 22.112 4.947 5.717 1.00 90.12 439 PRO A CA 1
ATOM 3420 C C . PRO A 1 439 ? 22.952 3.674 5.916 1.00 90.12 439 PRO A C 1
ATOM 3422 O O . PRO A 1 439 ? 22.502 2.742 6.590 1.00 90.12 439 PRO A O 1
ATOM 3425 N N . ASP A 1 440 ? 24.135 3.659 5.298 1.00 75.62 440 ASP A N 1
ATOM 3426 C CA . ASP A 1 440 ? 25.111 2.562 5.392 1.00 75.62 440 ASP A CA 1
ATOM 3427 C C . ASP A 1 440 ? 25.646 2.347 6.814 1.00 75.62 440 ASP A C 1
ATOM 3429 O O . ASP A 1 440 ? 25.845 3.356 7.537 1.00 75.62 440 ASP A O 1
#

Nearest PDB structures (foldseek):
  3i0o-assembly1_A  TM=5.782E-01  e=9.784E-08  Legionella pneumophila serogroup 1
  4wwa-assembly1_A  TM=3.921E-01  e=2.221E-05  Saccharomyces cerevisiae S288C
  4ww5-assembly1_A  TM=3.912E-01  e=2.456E-05  Saccharomyces cerevisiae S288C
  3oz6-assembly1_A  TM=3.558E-01  e=2.496E-03  Cryptosporidium parvum Iowa II
  6brc-assembly1_A  TM=4.250E-01  e=1.320E-01  Homo sapiens